Protein AF-A0A4W3IF65-F1 (afdb_monomer_lite)

Foldseek 3Di:
DDDPDDFAQPQVVLVCCLPPVCDVVNPHDPPDQAEEEAEDADAHGPHPDDNLCSCPDPSVVRYAYAAEYEDCCCVDPRSVVSSCSRHDPPCVQRYYYVVDPVRVVSVVVVVVVVQDDDDPPPHWAAQPQQPWQLEWDADPQQKIWTWRQPGGQRLTWIWIARPVVRDTDTQGPPDDDPQSHNQRWRLYWDWFQALVGIWIKTWRQPRNQQTKMFIAGPDDDSDTPDMGTGDDGNQSWRNEWDFFPFQPPPGTQWIKIWRLQDADPGRQTKIWIWGQDNVRDTDTPGIDGDDPVFRNQSKQLEKEFAQQQVPPNTIKMKIWRQCPPNFLTKIFIAHGDPVRDSHDTLDIGGNCNQDPPWGRWQNYKYHDDDPPPPPGIWIWIDTVQKIWIWTADDDPDDDDSHDRTDTDDIDGNPPPPPD

InterPro domains:
  IPR000413 Integrin alpha chain [PR01185] (182-194)
  IPR000413 Integrin alpha chain [PR01185] (199-210)
  IPR000413 Integrin alpha chain [PR01185] (230-250)
  IPR000413 Integrin alpha chain [PR01185] (298-322)
  IPR000413 Integrin alpha chain [PR01185] (361-382)
  IPR002035 von Willebrand factor, type A [PF00092] (3-108)
  IPR002035 von Willebrand factor, type A [PS50234] (1-111)
  IPR013517 FG-GAP repeat [PF01839] (237-274)
  IPR013517 FG-GAP repeat [PF01839] (299-334)
  IPR013519 Integrin alpha beta-propellor [PS51470] (118-170)
  IPR013519 Integrin alpha beta-propellor [PS51470] (171-221)
  IPR013519 Integrin alpha beta-propellor [PS51470] (223-283)
  IPR013519 Integrin alpha beta-propellor [PS51470] (285-343)
  IPR013519 Integrin alpha beta-propellor [SM00191] (181-229)
  IPR013519 Integrin alpha beta-propellor [SM00191] (233-289)
  IPR013519 Integrin alpha beta-propellor [SM00191] (295-350)
  IPR013519 Integrin alpha beta-propellor [SM00191] (357-408)
  IPR028994 Integrin alpha, N-terminal [G3DSA:2.130.10.130] (100-393)
  IPR028994 Integrin alpha, N-terminal [SSF69318] (115-391)
  IPR036465 von Willebrand factor A-like domain superfamily [G3DSA:3.40.50.410] (1-71)

Structure (mmCIF, N/CA/C/O backbone):
data_AF-A0A4W3IF65-F1
#
_entry.id   AF-A0A4W3IF65-F1
#
loop_
_atom_site.group_PDB
_atom_site.id
_atom_site.type_symbol
_atom_site.label_atom_id
_atom_site.label_alt_id
_atom_site.label_comp_id
_atom_site.label_asym_id
_atom_site.label_entity_id
_atom_site.label_seq_id
_atom_site.pdbx_PDB_ins_code
_atom_site.Cartn_x
_atom_site.Cartn_y
_atom_site.Cartn_z
_atom_site.occupancy
_atom_site.B_iso_or_equiv
_at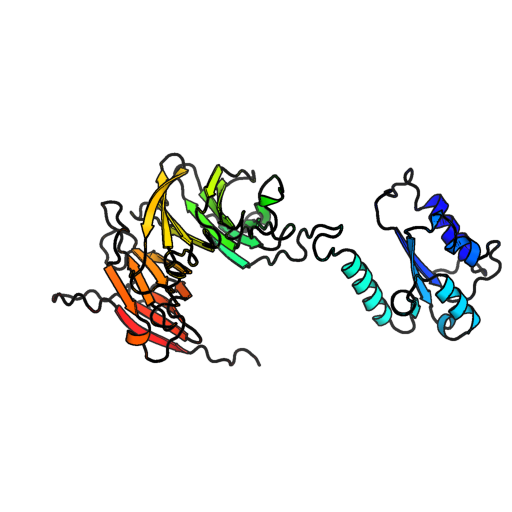om_site.auth_seq_id
_atom_site.auth_comp_id
_atom_site.auth_asym_id
_atom_site.auth_atom_id
_atom_site.pdbx_PDB_model_num
ATOM 1 N N . MET A 1 1 ? 10.568 -17.231 -48.976 1.00 47.25 1 MET A N 1
ATOM 2 C CA . MET A 1 1 ? 11.877 -16.688 -49.405 1.00 47.25 1 MET A CA 1
ATOM 3 C C . MET A 1 1 ? 12.014 -16.864 -50.911 1.00 47.25 1 MET A C 1
ATOM 5 O O . MET A 1 1 ? 11.572 -17.884 -51.419 1.00 47.25 1 MET A O 1
ATOM 9 N N . ARG A 1 2 ? 12.550 -15.876 -51.638 1.00 42.25 2 ARG A N 1
ATOM 10 C CA . ARG A 1 2 ? 12.830 -16.001 -53.079 1.00 42.25 2 ARG A CA 1
ATOM 11 C C . ARG A 1 2 ? 14.274 -16.475 -53.234 1.00 42.25 2 ARG A C 1
ATOM 13 O O . ARG A 1 2 ? 15.173 -15.773 -52.789 1.00 42.25 2 ARG A O 1
ATOM 20 N N . GLN A 1 3 ? 14.491 -17.641 -53.837 1.00 52.47 3 GLN A N 1
ATOM 21 C CA . GLN A 1 3 ? 15.835 -18.156 -54.099 1.00 52.47 3 GLN A CA 1
ATOM 22 C C . GLN A 1 3 ? 16.546 -17.229 -55.097 1.00 52.47 3 GLN A C 1
ATOM 24 O O . GLN A 1 3 ? 16.073 -17.024 -56.215 1.00 52.47 3 GLN A O 1
ATOM 29 N N . LEU A 1 4 ? 17.651 -16.615 -54.667 1.00 67.62 4 LEU A N 1
ATOM 30 C CA . LEU A 1 4 ? 18.400 -15.631 -55.460 1.00 67.62 4 LEU A CA 1
ATOM 31 C C . LEU A 1 4 ? 19.442 -16.281 -56.396 1.00 67.62 4 LEU A C 1
ATOM 33 O O . LEU A 1 4 ? 20.029 -15.587 -57.222 1.00 67.62 4 LEU A O 1
ATOM 37 N N . GLY A 1 5 ? 19.659 -17.601 -56.305 1.00 68.50 5 GLY A N 1
ATOM 38 C CA . GLY A 1 5 ? 20.565 -18.364 -57.172 1.00 68.50 5 GLY A CA 1
ATOM 39 C C . GLY A 1 5 ? 20.673 -19.851 -56.794 1.00 68.50 5 GLY A C 1
ATOM 40 O O . GLY A 1 5 ? 20.040 -20.300 -55.846 1.00 68.50 5 GLY A O 1
ATOM 41 N N . ASN A 1 6 ? 21.510 -20.609 -57.515 1.00 74.19 6 ASN A N 1
ATOM 42 C CA . ASN A 1 6 ? 21.686 -22.066 -57.339 1.00 74.19 6 ASN A CA 1
ATOM 43 C C . ASN A 1 6 ? 22.870 -22.437 -56.415 1.00 74.19 6 ASN A C 1
ATOM 45 O O . ASN A 1 6 ? 23.533 -23.451 -56.635 1.00 74.19 6 ASN A O 1
ATOM 49 N N . VAL A 1 7 ? 23.220 -21.581 -55.452 1.00 83.62 7 VAL A N 1
ATOM 50 C CA . VAL A 1 7 ? 24.359 -21.786 -54.538 1.00 83.62 7 VAL A CA 1
ATOM 51 C C . VAL A 1 7 ? 23.977 -21.423 -53.109 1.00 83.62 7 VAL A C 1
ATOM 53 O O . VAL A 1 7 ? 23.155 -20.530 -52.907 1.00 83.62 7 VAL A O 1
ATOM 56 N N . THR A 1 8 ? 24.634 -22.059 -52.140 1.00 85.38 8 THR A N 1
ATOM 57 C CA . THR A 1 8 ? 24.385 -21.870 -50.706 1.00 85.38 8 THR A CA 1
ATOM 58 C C . THR A 1 8 ? 25.703 -21.485 -50.042 1.00 85.38 8 THR A C 1
ATOM 60 O O . THR A 1 8 ? 26.523 -22.341 -49.720 1.00 85.38 8 THR A O 1
ATOM 63 N N . LYS A 1 9 ? 25.950 -20.177 -49.910 1.00 91.50 9 LYS A N 1
ATOM 64 C CA . LYS A 1 9 ? 27.215 -19.629 -49.395 1.00 91.50 9 LYS A CA 1
ATOM 65 C C . LYS A 1 9 ? 27.093 -19.181 -47.935 1.00 91.50 9 LYS A C 1
ATOM 67 O O . LYS A 1 9 ? 27.179 -17.988 -47.635 1.00 91.50 9 LYS A O 1
ATOM 72 N N . THR A 1 10 ? 26.808 -20.129 -47.046 1.00 91.56 10 THR A N 1
ATOM 73 C CA . THR A 1 10 ? 26.513 -19.862 -45.631 1.00 91.56 10 THR A CA 1
ATOM 74 C C . THR A 1 10 ? 27.718 -19.326 -44.857 1.00 91.56 10 THR A C 1
ATOM 76 O O . THR A 1 10 ? 27.564 -18.364 -44.107 1.00 91.56 10 THR A O 1
ATOM 79 N N . ALA A 1 11 ? 28.921 -19.871 -45.063 1.00 93.50 11 ALA A N 1
ATOM 80 C CA . ALA A 1 11 ? 30.133 -19.408 -44.385 1.00 93.50 11 ALA A CA 1
ATOM 81 C C . ALA A 1 11 ? 30.478 -17.969 -44.802 1.00 93.50 11 ALA A C 1
ATOM 83 O O . ALA A 1 11 ? 30.695 -17.103 -43.953 1.00 93.50 11 ALA A O 1
ATOM 84 N N . SER A 1 12 ? 30.404 -17.671 -46.103 1.00 94.06 12 SER A N 1
ATOM 85 C CA . SER A 1 12 ? 30.550 -16.303 -46.619 1.00 94.06 12 SER A CA 1
ATOM 86 C C . SER A 1 12 ? 29.490 -15.341 -46.071 1.00 94.06 12 SER A C 1
ATOM 88 O O . SER A 1 12 ? 29.800 -14.184 -45.786 1.00 94.06 12 SER A O 1
ATOM 90 N N . ALA A 1 13 ? 28.241 -15.789 -45.915 1.00 93.38 13 ALA A N 1
ATOM 91 C CA . ALA A 1 13 ? 27.166 -14.957 -45.376 1.00 93.38 13 ALA A CA 1
ATOM 92 C C . ALA A 1 13 ? 27.383 -14.619 -43.892 1.00 93.38 13 ALA A C 1
ATOM 94 O O . ALA A 1 13 ? 27.224 -13.464 -43.493 1.00 93.38 13 ALA A O 1
ATOM 95 N N . ILE A 1 14 ? 27.804 -15.599 -43.089 1.00 94.94 14 ILE A N 1
ATOM 96 C CA . ILE A 1 14 ? 28.142 -15.392 -41.677 1.00 94.94 14 ILE A CA 1
ATOM 97 C C . ILE A 1 14 ? 29.338 -14.439 -41.555 1.00 94.94 14 ILE A C 1
ATOM 99 O O . ILE A 1 14 ? 29.277 -13.471 -40.797 1.00 94.94 14 ILE A O 1
ATOM 103 N N . GLN A 1 15 ? 30.389 -14.641 -42.354 1.00 95.06 15 GLN A N 1
ATOM 104 C CA . GLN A 1 15 ? 31.544 -13.743 -42.382 1.00 95.06 15 GLN A CA 1
ATOM 105 C C . GLN A 1 15 ? 31.137 -12.307 -42.755 1.00 95.06 15 GLN A C 1
ATOM 107 O O . GLN A 1 15 ? 31.578 -11.343 -42.129 1.00 95.06 15 GLN A O 1
ATOM 112 N N . HIS A 1 16 ? 30.226 -12.146 -43.720 1.00 93.75 16 HIS A N 1
ATOM 113 C CA . HIS A 1 16 ? 29.690 -10.834 -44.073 1.00 93.75 16 HIS A CA 1
ATOM 114 C C . HIS A 1 16 ? 28.973 -10.162 -42.893 1.00 93.75 16 HIS A C 1
ATOM 116 O O . HIS A 1 16 ? 29.176 -8.966 -42.673 1.00 93.75 16 HIS A O 1
ATOM 122 N N . ALA A 1 17 ? 28.181 -10.910 -42.116 1.00 92.94 17 ALA A N 1
ATOM 123 C CA . ALA A 1 17 ? 27.525 -10.389 -40.919 1.00 92.94 17 ALA A CA 1
ATOM 124 C C . ALA A 1 17 ? 28.543 -9.890 -39.879 1.00 92.94 17 ALA A C 1
ATOM 126 O O . ALA A 1 17 ? 28.406 -8.773 -39.373 1.00 92.94 17 ALA A O 1
ATOM 127 N N . LEU A 1 18 ? 29.603 -10.663 -39.629 1.00 92.19 18 LEU A N 1
ATOM 128 C CA . LEU A 1 18 ? 30.682 -10.277 -38.715 1.00 92.19 18 LEU A CA 1
ATOM 129 C C . LEU A 1 18 ? 31.413 -9.003 -39.160 1.00 92.19 18 LEU A C 1
ATOM 131 O O . LEU A 1 18 ? 31.745 -8.158 -38.332 1.00 92.19 18 LEU A O 1
ATOM 135 N N . ASP A 1 19 ? 31.664 -8.855 -40.460 1.00 91.62 19 ASP A N 1
ATOM 136 C CA . ASP A 1 19 ? 32.467 -7.748 -40.987 1.00 91.62 19 ASP A CA 1
ATOM 137 C C . ASP A 1 19 ? 31.659 -6.463 -41.220 1.00 91.62 19 ASP A C 1
ATOM 139 O O . ASP A 1 19 ? 32.186 -5.356 -41.081 1.00 91.62 19 ASP A O 1
ATOM 143 N N . HIS A 1 20 ? 30.383 -6.594 -41.592 1.00 89.81 20 HIS A N 1
ATOM 144 C CA . HIS A 1 20 ? 29.595 -5.478 -42.119 1.00 89.81 20 HIS A CA 1
ATOM 145 C C . HIS A 1 20 ? 28.321 -5.172 -41.339 1.00 89.81 20 HIS A C 1
ATOM 147 O O . HIS A 1 20 ? 27.819 -4.060 -41.497 1.00 89.81 20 HIS A O 1
ATOM 153 N N . ILE A 1 21 ? 27.797 -6.105 -40.539 1.00 90.38 21 ILE A N 1
ATOM 154 C CA . ILE A 1 21 ? 26.572 -5.900 -39.751 1.00 90.38 21 ILE A CA 1
ATOM 155 C C . ILE A 1 21 ? 26.922 -5.628 -38.290 1.00 90.38 21 ILE A C 1
ATOM 157 O O . ILE A 1 21 ? 26.489 -4.619 -37.740 1.00 90.38 21 ILE A O 1
ATOM 161 N N . PHE A 1 22 ? 27.784 -6.443 -37.678 1.00 89.31 22 PHE A N 1
ATOM 162 C CA . PHE A 1 22 ? 28.300 -6.205 -36.323 1.00 89.31 22 PHE A CA 1
ATOM 163 C C . PHE A 1 22 ? 29.425 -5.164 -36.286 1.00 89.31 22 PHE A C 1
ATOM 165 O O . PHE A 1 22 ? 30.453 -5.352 -35.635 1.00 89.31 22 PHE A O 1
ATOM 172 N N . ASN A 1 23 ? 29.207 -4.054 -36.987 1.00 85.31 23 ASN A N 1
ATOM 173 C CA . ASN A 1 23 ? 30.120 -2.932 -37.105 1.00 85.31 23 ASN A CA 1
ATOM 174 C C . ASN A 1 23 ? 29.539 -1.710 -36.370 1.00 85.31 23 ASN A C 1
ATOM 176 O O . ASN A 1 23 ? 28.393 -1.320 -36.608 1.00 85.31 23 ASN A O 1
ATOM 180 N N . GLU A 1 24 ? 30.319 -1.116 -35.467 1.00 85.56 24 GLU A N 1
ATOM 181 C CA . GLU A 1 24 ? 29.876 0.003 -34.625 1.00 85.56 24 GLU A CA 1
ATOM 182 C C . GLU A 1 24 ? 29.596 1.283 -35.416 1.00 85.56 24 GLU A C 1
ATOM 184 O O . GLU A 1 24 ? 28.628 1.986 -35.128 1.00 85.56 24 GLU A O 1
ATOM 189 N N . GLU A 1 25 ? 30.340 1.527 -36.496 1.00 88.06 25 GLU A N 1
ATOM 190 C CA . GLU A 1 25 ? 30.097 2.655 -37.407 1.00 88.06 25 GLU A CA 1
ATOM 191 C C . GLU A 1 25 ? 28.759 2.526 -38.149 1.00 88.06 25 GLU A C 1
ATOM 193 O O . GLU A 1 25 ? 28.234 3.502 -38.683 1.00 88.06 25 GLU A O 1
ATOM 198 N N . LYS A 1 26 ? 28.187 1.317 -38.174 1.00 83.75 26 LYS A N 1
ATOM 199 C CA . LYS A 1 26 ? 26.892 1.003 -38.787 1.00 83.75 26 LYS A CA 1
ATOM 200 C C . LYS A 1 26 ? 25.784 0.770 -37.757 1.00 83.75 26 LYS A C 1
ATOM 202 O O . LYS A 1 26 ? 24.713 0.286 -38.116 1.00 83.75 26 LYS A O 1
ATOM 207 N N . GLY A 1 27 ? 26.020 1.134 -36.495 1.00 80.75 27 GLY A N 1
ATOM 208 C CA . GLY A 1 27 ? 25.011 1.120 -35.434 1.00 80.75 27 GLY A CA 1
ATOM 209 C C . GLY A 1 27 ? 25.001 -0.127 -34.545 1.00 80.75 27 GLY A C 1
ATOM 210 O O . GLY A 1 27 ? 24.175 -0.203 -33.635 1.00 80.75 27 GLY A O 1
ATOM 211 N N . SER A 1 28 ? 25.913 -1.086 -34.748 1.00 84.94 28 SER A N 1
ATOM 212 C CA . SER A 1 28 ? 26.122 -2.165 -33.772 1.00 84.94 28 SER A CA 1
ATOM 213 C C . SER A 1 28 ? 26.674 -1.587 -32.464 1.00 84.94 28 SER A C 1
ATOM 215 O O . SER A 1 28 ? 27.499 -0.684 -32.480 1.00 84.94 28 SER A O 1
ATOM 217 N N . LYS A 1 29 ? 26.271 -2.115 -31.307 1.00 83.25 29 LYS A N 1
ATOM 218 C CA . LYS A 1 29 ? 26.822 -1.689 -30.007 1.00 83.25 29 LYS A CA 1
ATOM 219 C C . LYS A 1 29 ? 27.899 -2.668 -29.544 1.00 83.25 29 LYS A C 1
ATOM 221 O O . LYS A 1 29 ? 27.669 -3.874 -29.592 1.00 83.25 29 LYS A O 1
ATOM 226 N N . ALA A 1 30 ? 29.031 -2.157 -29.053 1.00 78.81 30 ALA A N 1
ATOM 227 C CA . ALA A 1 30 ? 30.142 -2.968 -28.539 1.00 78.81 30 ALA A CA 1
ATOM 228 C C . ALA A 1 30 ? 29.704 -3.945 -27.431 1.00 78.81 30 ALA A C 1
ATOM 230 O O . ALA A 1 30 ? 30.060 -5.119 -27.450 1.00 78.81 30 ALA A O 1
ATOM 231 N N . ASN A 1 31 ? 28.873 -3.453 -26.505 1.00 76.69 31 ASN A N 1
ATOM 232 C CA . ASN A 1 31 ? 28.445 -4.171 -25.298 1.00 76.69 31 ASN A CA 1
ATOM 233 C C . ASN A 1 31 ? 27.089 -4.881 -25.450 1.00 76.69 31 ASN A C 1
ATOM 235 O O . ASN A 1 31 ? 26.523 -5.336 -24.459 1.00 76.69 31 ASN A O 1
ATOM 239 N N . ALA A 1 32 ? 26.523 -4.936 -26.658 1.00 78.12 32 ALA A N 1
ATOM 240 C CA . ALA A 1 32 ? 25.305 -5.705 -26.886 1.00 78.12 32 ALA A CA 1
ATOM 241 C C . ALA A 1 32 ? 25.647 -7.185 -27.091 1.00 78.12 32 ALA A C 1
ATOM 243 O O . ALA A 1 32 ? 26.610 -7.507 -27.790 1.00 78.12 32 ALA A O 1
ATOM 244 N N . LYS A 1 33 ? 24.820 -8.082 -26.539 1.00 79.69 33 LYS A N 1
ATOM 245 C CA . LYS A 1 33 ? 24.831 -9.493 -26.946 1.00 79.69 33 LYS A CA 1
ATOM 246 C C . LYS A 1 33 ? 24.521 -9.575 -28.442 1.00 79.69 33 LYS A C 1
ATOM 248 O O . LYS A 1 33 ? 23.608 -8.904 -28.927 1.00 79.69 33 LYS A O 1
ATOM 253 N N . LYS A 1 34 ? 25.298 -10.372 -29.172 1.00 86.81 34 LYS A N 1
ATOM 254 C CA . LYS A 1 34 ? 25.181 -10.528 -30.625 1.00 86.81 34 LYS A CA 1
ATOM 255 C C . LYS A 1 34 ? 24.626 -11.908 -30.933 1.00 86.81 34 LYS A C 1
ATOM 257 O O . LYS A 1 34 ? 25.147 -12.900 -30.434 1.00 86.81 34 LYS A O 1
ATOM 262 N N . PHE A 1 35 ? 23.607 -11.954 -31.782 1.00 87.69 35 PHE A N 1
ATOM 263 C CA . PHE A 1 35 ? 22.950 -13.193 -32.182 1.00 87.69 35 PHE A CA 1
ATOM 264 C C . PHE A 1 35 ? 22.956 -13.333 -33.702 1.00 87.69 35 PHE A C 1
ATOM 266 O O . PHE A 1 35 ? 22.663 -12.368 -34.410 1.00 87.69 35 PHE A O 1
ATOM 273 N N . ILE A 1 36 ? 23.254 -14.529 -34.205 1.00 91.19 36 ILE A N 1
ATOM 274 C CA . ILE A 1 36 ? 23.069 -14.885 -35.616 1.00 91.19 36 ILE A CA 1
ATOM 275 C C . ILE A 1 36 ? 22.056 -16.022 -35.687 1.00 91.19 36 ILE A C 1
ATOM 277 O O . ILE A 1 36 ? 22.271 -17.080 -35.105 1.00 91.19 36 ILE A O 1
ATOM 281 N N . VAL A 1 37 ? 20.976 -15.820 -36.440 1.00 89.38 37 VAL A N 1
ATOM 282 C CA . VAL A 1 37 ? 20.005 -16.874 -36.750 1.00 89.38 37 VAL A CA 1
ATOM 283 C C . VAL A 1 37 ? 20.176 -17.264 -38.212 1.00 89.38 37 VAL A C 1
ATOM 285 O O . VAL A 1 37 ? 19.895 -16.473 -39.114 1.00 89.38 37 VAL A O 1
ATOM 288 N N . VAL A 1 38 ? 20.666 -18.477 -38.450 1.00 90.31 38 VAL A N 1
ATOM 289 C CA . VAL A 1 38 ? 20.870 -19.033 -39.788 1.00 90.31 38 VAL A CA 1
ATOM 290 C C . VAL A 1 38 ? 19.681 -19.908 -40.144 1.00 90.31 38 VAL A C 1
ATOM 292 O O . VAL A 1 38 ? 19.434 -20.914 -39.490 1.00 90.31 38 VAL A O 1
ATOM 295 N N . VAL A 1 39 ? 18.968 -19.549 -41.210 1.00 87.44 39 VAL A N 1
ATOM 296 C CA . VAL A 1 39 ? 17.873 -20.354 -41.766 1.00 87.44 39 VAL A CA 1
ATOM 297 C C . VAL A 1 39 ? 18.320 -20.898 -43.117 1.00 87.44 39 VAL A C 1
ATOM 299 O O . VAL A 1 39 ? 18.570 -20.115 -44.033 1.00 87.44 39 VAL A O 1
ATOM 302 N N . THR A 1 40 ? 18.439 -22.219 -43.245 1.00 86.00 40 THR A N 1
ATOM 303 C CA . THR A 1 40 ? 18.903 -22.869 -44.482 1.00 86.00 40 THR A CA 1
ATOM 304 C C . THR A 1 40 ? 18.125 -24.148 -44.777 1.00 86.00 40 THR A C 1
ATOM 306 O O . THR A 1 40 ? 17.747 -24.888 -43.872 1.00 86.00 40 THR A O 1
ATOM 309 N N . ASP A 1 41 ? 17.870 -24.403 -46.057 1.00 79.31 41 ASP A N 1
ATOM 310 C CA . ASP A 1 41 ? 17.154 -25.571 -46.578 1.00 79.31 41 ASP A CA 1
ATOM 311 C C . ASP A 1 41 ? 18.086 -26.626 -47.202 1.00 79.31 41 ASP A C 1
ATOM 313 O O . ASP A 1 41 ? 17.627 -27.663 -47.690 1.00 79.31 41 ASP A O 1
ATOM 317 N N . GLY A 1 42 ? 19.404 -26.403 -47.170 1.00 75.44 42 GLY A N 1
ATOM 318 C CA . GLY A 1 42 ? 20.358 -27.309 -47.798 1.00 75.44 42 GLY A CA 1
ATOM 319 C C . GLY A 1 42 ? 21.816 -27.119 -47.391 1.00 75.44 42 GLY A C 1
ATOM 320 O O . GLY A 1 42 ? 22.157 -26.276 -46.562 1.00 75.44 42 GLY A O 1
ATOM 321 N N . GLU A 1 43 ? 22.655 -27.952 -48.010 1.00 85.50 43 GLU A N 1
ATOM 322 C CA . GLU A 1 43 ? 24.110 -28.016 -47.820 1.00 85.50 43 GLU A CA 1
ATOM 323 C C . GLU A 1 43 ? 24.805 -26.730 -48.266 1.00 85.50 43 GLU A C 1
ATOM 325 O O . GLU A 1 43 ? 24.431 -26.139 -49.286 1.00 85.50 43 GLU A O 1
ATOM 330 N N . ILE A 1 44 ? 25.883 -26.367 -47.574 1.00 88.44 44 ILE A N 1
ATOM 331 C CA . ILE A 1 44 ? 26.847 -25.370 -48.029 1.00 88.44 44 ILE A CA 1
ATOM 332 C C . ILE A 1 44 ? 27.427 -25.845 -49.368 1.00 88.44 44 ILE A C 1
ATOM 334 O O . ILE A 1 44 ? 28.010 -26.924 -49.497 1.00 88.44 44 ILE A O 1
ATOM 338 N N . TYR A 1 45 ? 27.249 -25.030 -50.408 1.00 87.94 45 TYR A N 1
ATOM 339 C CA . TYR A 1 45 ? 27.594 -25.395 -51.777 1.00 87.94 45 TYR A CA 1
ATOM 340 C C . TYR A 1 45 ? 28.210 -24.224 -52.535 1.00 87.94 45 TYR A C 1
ATOM 342 O O . TYR A 1 45 ? 27.588 -23.173 -52.714 1.00 87.94 45 TYR A O 1
ATOM 350 N N . ARG A 1 46 ? 29.427 -24.452 -53.054 1.00 87.62 46 ARG A N 1
ATOM 351 C CA . ARG A 1 46 ? 30.255 -23.456 -53.763 1.00 87.62 46 ARG A CA 1
ATOM 352 C C . ARG A 1 46 ? 30.518 -22.192 -52.935 1.00 87.62 46 ARG A C 1
ATOM 354 O O . ARG A 1 46 ? 30.590 -21.090 -53.488 1.00 87.62 46 ARG A O 1
ATOM 361 N N . ASP A 1 47 ? 30.662 -22.360 -51.626 1.00 90.56 47 ASP A N 1
ATOM 362 C CA . ASP A 1 47 ? 31.169 -21.321 -50.738 1.00 90.56 47 ASP A CA 1
ATOM 363 C C . ASP A 1 47 ? 32.704 -21.276 -50.829 1.00 90.56 47 ASP A C 1
ATOM 365 O O . ASP A 1 47 ? 33.336 -22.329 -50.753 1.00 90.56 47 ASP A O 1
ATOM 369 N N . PRO A 1 48 ? 33.319 -20.105 -51.074 1.00 91.88 48 PRO A N 1
ATOM 370 C CA . PRO A 1 48 ? 34.773 -19.971 -51.042 1.00 91.88 48 PRO A CA 1
ATOM 371 C C . PRO A 1 48 ? 35.376 -20.058 -49.631 1.00 91.88 48 PRO A C 1
ATOM 373 O O . PRO A 1 48 ? 36.593 -20.198 -49.535 1.00 91.88 48 PRO A O 1
ATOM 376 N N . LEU A 1 49 ? 34.573 -19.932 -48.568 1.00 92.94 49 LEU A N 1
ATOM 377 C CA . LEU A 1 49 ? 35.029 -20.019 -47.179 1.00 92.94 49 LEU A CA 1
ATOM 378 C C . LEU A 1 49 ? 34.647 -21.359 -46.545 1.00 92.94 49 LEU A C 1
ATOM 380 O O . LEU A 1 49 ? 33.588 -21.915 -46.843 1.00 92.94 49 LEU A O 1
ATOM 384 N N . ASP A 1 50 ? 35.489 -21.832 -45.627 1.00 93.31 50 ASP A N 1
ATOM 385 C CA . ASP A 1 50 ? 35.180 -22.970 -44.763 1.00 93.31 50 ASP A CA 1
ATOM 386 C C . ASP A 1 50 ? 34.391 -22.500 -43.535 1.00 93.31 50 ASP A C 1
ATOM 388 O O . ASP A 1 50 ? 34.739 -21.502 -42.897 1.00 93.31 50 ASP A O 1
ATOM 392 N N . ILE A 1 51 ? 33.311 -23.206 -43.196 1.00 93.00 51 ILE A N 1
ATOM 393 C CA . ILE A 1 51 ? 32.467 -22.827 -42.058 1.00 93.00 51 ILE A CA 1
ATOM 394 C C . ILE A 1 51 ? 33.221 -22.927 -40.729 1.00 93.00 51 ILE A C 1
ATOM 396 O O . ILE A 1 51 ? 33.027 -22.075 -39.863 1.00 93.00 51 ILE A O 1
ATOM 400 N N . SER A 1 52 ? 34.121 -23.903 -40.592 1.00 92.69 52 SER A N 1
ATOM 401 C CA . SER A 1 52 ? 34.908 -24.145 -39.380 1.00 92.69 52 SER A CA 1
ATOM 402 C C . SER A 1 52 ? 35.845 -22.975 -39.095 1.00 92.69 52 SER A C 1
ATOM 404 O O . SER A 1 52 ? 35.987 -22.563 -37.945 1.00 92.69 52 SER A O 1
ATOM 406 N N . ASP A 1 53 ? 36.446 -22.396 -40.134 1.00 93.88 53 ASP A N 1
ATOM 407 C CA . ASP A 1 53 ? 37.325 -21.232 -39.998 1.00 93.88 53 ASP A CA 1
ATOM 408 C C . ASP A 1 53 ? 36.546 -19.993 -39.537 1.00 93.88 53 ASP A C 1
ATOM 410 O O . ASP A 1 53 ? 37.012 -19.228 -38.689 1.00 93.88 53 ASP A O 1
ATOM 414 N N . VAL A 1 54 ? 35.330 -19.805 -40.060 1.00 93.88 54 VAL A N 1
ATOM 415 C CA . VAL A 1 54 ? 34.480 -18.656 -39.722 1.00 93.88 54 VAL A CA 1
ATOM 416 C C . VAL A 1 54 ? 33.980 -18.747 -38.278 1.00 93.88 54 VAL A C 1
ATOM 418 O O . VAL A 1 54 ? 34.080 -17.761 -37.539 1.00 93.88 54 VAL A O 1
ATOM 421 N N . VAL A 1 55 ? 33.478 -19.910 -37.845 1.00 92.44 55 VAL A N 1
ATOM 422 C CA . VAL A 1 55 ? 32.932 -20.083 -36.482 1.00 92.44 55 VAL A CA 1
ATOM 423 C C . VAL A 1 55 ? 34.009 -20.050 -35.397 1.00 92.44 55 VAL A C 1
ATOM 425 O O . VAL A 1 55 ? 33.726 -19.610 -34.288 1.00 92.44 55 VAL A O 1
ATOM 428 N N . ASN A 1 56 ? 35.251 -20.423 -35.726 1.00 91.94 56 ASN A N 1
ATOM 429 C CA . ASN A 1 56 ? 36.398 -20.344 -34.814 1.00 91.94 56 ASN A CA 1
ATOM 430 C C . ASN A 1 56 ? 37.152 -19.001 -34.882 1.00 91.94 56 ASN A C 1
ATOM 432 O O . ASN A 1 56 ? 38.184 -18.826 -34.228 1.00 91.94 56 ASN A O 1
ATOM 436 N N . SER A 1 57 ? 36.675 -18.038 -35.675 1.00 93.38 57 SER A N 1
ATOM 437 C CA . SER A 1 57 ? 37.321 -16.730 -35.797 1.00 93.38 57 SER A CA 1
ATOM 438 C C . SER A 1 57 ? 37.155 -15.879 -34.531 1.00 93.38 57 SER A C 1
ATOM 440 O O . SER A 1 57 ? 36.126 -15.912 -33.860 1.00 93.38 57 SER A O 1
ATOM 442 N N . LEU A 1 58 ? 38.131 -15.009 -34.241 1.00 88.00 58 LEU A N 1
ATOM 443 C CA . LEU A 1 58 ? 38.065 -14.094 -33.086 1.00 88.00 58 LEU A CA 1
ATOM 444 C C . LEU A 1 58 ? 36.844 -13.164 -33.114 1.00 88.00 58 LEU A C 1
ATOM 446 O O . LEU A 1 58 ? 36.364 -12.747 -32.064 1.00 88.00 58 LEU A O 1
ATOM 450 N N . LYS A 1 59 ? 36.340 -12.826 -34.307 1.00 86.44 59 LYS A N 1
ATOM 451 C CA . LYS A 1 59 ? 35.143 -11.988 -34.463 1.00 86.44 59 LYS A CA 1
ATOM 452 C C . LYS A 1 59 ? 33.857 -12.718 -34.069 1.00 86.44 59 LYS A C 1
ATOM 454 O O . LYS A 1 59 ? 32.861 -12.054 -33.800 1.00 86.44 59 LYS A O 1
ATOM 459 N N . MET A 1 60 ? 33.891 -14.050 -34.021 1.00 89.88 60 MET A N 1
ATOM 460 C CA . MET A 1 60 ? 32.790 -14.885 -33.548 1.00 89.88 60 MET A CA 1
ATOM 461 C C . MET A 1 60 ? 32.727 -14.967 -32.013 1.00 89.88 60 MET A C 1
ATOM 463 O O . MET A 1 60 ? 31.738 -15.450 -31.462 1.00 89.88 60 MET A O 1
ATOM 467 N N . ASN A 1 61 ? 33.743 -14.464 -31.299 1.00 82.88 61 ASN A N 1
ATOM 468 C CA . ASN A 1 61 ? 33.711 -14.400 -29.839 1.00 82.88 61 ASN A CA 1
ATOM 469 C C . ASN A 1 61 ? 32.514 -13.556 -29.371 1.00 82.88 61 ASN A C 1
ATOM 471 O O . ASN A 1 61 ? 32.301 -12.441 -29.848 1.00 82.88 61 ASN A O 1
ATOM 475 N N . ASN A 1 62 ? 31.752 -14.083 -28.409 1.00 80.50 62 ASN A N 1
ATOM 476 C CA . ASN A 1 62 ? 30.517 -13.487 -27.876 1.00 80.50 62 ASN A CA 1
ATOM 477 C C . ASN A 1 62 ? 29.379 -13.311 -28.905 1.00 80.50 62 ASN A C 1
ATOM 479 O O . ASN A 1 62 ? 28.500 -12.468 -28.710 1.00 80.50 62 ASN A O 1
ATOM 483 N N . VAL A 1 63 ? 29.380 -14.102 -29.984 1.00 89.06 63 VAL A N 1
ATOM 484 C CA . VAL A 1 63 ? 28.246 -14.224 -30.908 1.00 89.06 63 VAL A CA 1
ATOM 485 C C . VAL A 1 63 ? 27.568 -15.575 -30.695 1.00 89.06 63 VAL A C 1
ATOM 487 O O . VAL A 1 63 ? 28.145 -16.625 -30.982 1.00 89.06 63 VAL A O 1
ATOM 490 N N . GLU A 1 64 ? 26.333 -15.546 -30.207 1.00 89.31 64 GLU A N 1
ATOM 491 C CA . GLU A 1 64 ? 25.502 -16.736 -30.017 1.00 89.31 64 GLU A CA 1
ATOM 492 C C . GLU A 1 64 ? 24.770 -17.070 -31.325 1.00 89.31 64 GLU A C 1
ATOM 494 O O . GLU A 1 64 ? 24.240 -16.184 -32.004 1.00 89.31 64 GLU A O 1
ATOM 499 N N . ARG A 1 65 ? 24.808 -18.339 -31.741 1.00 90.56 65 ARG A N 1
ATOM 500 C CA . ARG A 1 65 ? 24.364 -18.760 -33.075 1.00 90.56 65 ARG A CA 1
ATOM 501 C C . ARG A 1 65 ? 23.257 -19.793 -32.975 1.00 90.56 65 ARG A C 1
ATOM 503 O O . ARG A 1 65 ? 23.393 -20.790 -32.273 1.00 90.56 65 ARG A O 1
ATOM 510 N N . PHE A 1 66 ? 22.206 -19.576 -33.751 1.00 87.62 66 PHE A N 1
ATOM 511 C CA . PHE A 1 66 ? 21.078 -20.482 -33.897 1.00 87.62 66 PHE A CA 1
ATOM 512 C C . PHE A 1 66 ? 21.013 -20.984 -35.336 1.00 87.62 66 PHE A C 1
ATOM 514 O O . PHE A 1 66 ? 21.107 -20.190 -36.274 1.00 87.62 66 PHE A O 1
ATOM 521 N N . ALA A 1 67 ? 20.836 -22.288 -35.515 1.00 89.62 67 ALA A N 1
ATOM 522 C CA . ALA A 1 67 ? 20.731 -22.927 -36.818 1.00 89.62 67 ALA A CA 1
ATOM 523 C C . ALA A 1 67 ? 19.330 -23.522 -36.996 1.00 89.62 67 ALA A C 1
ATOM 525 O O . ALA A 1 67 ? 18.839 -24.269 -36.155 1.00 89.62 67 ALA A O 1
ATOM 526 N N . ILE A 1 68 ? 18.676 -23.178 -38.100 1.00 86.50 68 ILE A N 1
ATOM 527 C CA . ILE A 1 68 ? 17.306 -23.572 -38.413 1.00 86.50 68 ILE A CA 1
ATOM 528 C C . ILE A 1 68 ? 17.310 -24.279 -39.771 1.00 86.50 68 ILE A C 1
ATOM 530 O O . ILE A 1 68 ? 17.421 -23.643 -40.823 1.00 86.50 68 ILE A O 1
ATOM 534 N N . GLY A 1 69 ? 17.195 -25.606 -39.737 1.00 86.62 69 GLY A N 1
ATOM 535 C CA . GLY A 1 69 ? 17.121 -26.457 -40.922 1.00 86.62 69 GLY A CA 1
ATOM 536 C C . GLY A 1 69 ? 15.694 -26.562 -41.459 1.00 86.62 69 GLY A C 1
ATOM 537 O O . GLY A 1 69 ? 14.783 -26.981 -40.743 1.00 86.62 69 GLY A O 1
ATOM 538 N N . VAL A 1 70 ? 15.484 -26.210 -42.726 1.00 81.50 70 VAL A N 1
ATOM 539 C CA . VAL A 1 70 ? 14.173 -26.261 -43.393 1.00 81.50 70 VAL A CA 1
ATOM 540 C C . VAL A 1 70 ? 14.098 -27.475 -44.325 1.00 81.50 70 VAL A C 1
ATOM 542 O O . VAL A 1 70 ? 14.997 -27.699 -45.134 1.00 81.50 70 VAL A O 1
ATOM 545 N N . GLY A 1 71 ? 13.016 -28.253 -44.249 1.00 76.50 71 GLY A N 1
ATOM 546 C CA . GLY A 1 71 ? 12.797 -29.399 -45.133 1.00 76.50 71 GLY A CA 1
ATOM 547 C C . GLY A 1 71 ? 13.824 -30.518 -44.928 1.00 76.50 71 GLY A C 1
ATOM 548 O O . GLY A 1 71 ? 14.098 -30.938 -43.809 1.00 76.50 71 GLY A O 1
ATOM 549 N N . ASP A 1 72 ? 14.419 -31.030 -46.009 1.00 74.75 72 ASP A N 1
ATOM 550 C CA . ASP A 1 72 ? 15.305 -32.205 -45.939 1.00 74.75 72 ASP A CA 1
ATOM 551 C C . ASP A 1 72 ? 16.707 -31.917 -45.366 1.00 74.75 72 ASP A C 1
ATOM 553 O O . ASP A 1 72 ? 17.505 -32.848 -45.201 1.00 74.75 72 ASP A O 1
ATOM 557 N N . ALA A 1 73 ? 17.016 -30.659 -45.030 1.00 74.56 73 ALA A N 1
ATOM 558 C CA . ALA A 1 73 ? 18.272 -30.260 -44.388 1.00 74.56 73 ALA A CA 1
ATOM 559 C C . ALA A 1 73 ? 18.501 -30.935 -43.026 1.00 74.56 73 ALA A C 1
ATOM 561 O O . ALA A 1 73 ? 19.626 -31.006 -42.554 1.00 74.56 73 ALA A O 1
ATOM 562 N N . THR A 1 74 ? 17.459 -31.464 -42.391 1.00 73.00 74 THR A N 1
ATOM 563 C CA . THR A 1 74 ? 17.576 -32.160 -41.101 1.00 73.00 74 THR A CA 1
ATOM 564 C C . THR A 1 74 ? 17.535 -33.682 -41.228 1.00 73.00 74 THR A C 1
ATOM 566 O O . THR A 1 74 ? 17.701 -34.394 -40.242 1.00 73.00 74 THR A O 1
ATOM 569 N N . LYS A 1 75 ? 17.357 -34.199 -42.451 1.00 78.94 75 LYS A N 1
ATOM 570 C CA . LYS A 1 75 ? 17.231 -35.640 -42.742 1.00 78.94 75 LYS A CA 1
ATOM 571 C C . LYS A 1 75 ? 18.479 -36.229 -43.394 1.00 78.94 75 LYS A C 1
ATOM 573 O O . LYS A 1 75 ? 18.655 -37.445 -43.403 1.00 78.94 75 LYS A O 1
ATOM 578 N N . LYS A 1 76 ? 19.340 -35.383 -43.962 1.00 82.31 76 LYS A N 1
ATOM 579 C CA . LYS A 1 76 ? 20.579 -35.791 -44.635 1.00 82.31 76 LYS A CA 1
ATOM 580 C C . LYS A 1 76 ? 21.780 -35.620 -43.691 1.00 82.31 76 LYS A C 1
ATOM 582 O O . LYS A 1 76 ? 21.882 -34.565 -43.071 1.00 82.31 76 LYS A O 1
ATOM 587 N N . PRO A 1 77 ? 22.720 -36.585 -43.623 1.00 85.06 77 PRO A N 1
ATOM 588 C CA . PRO A 1 77 ? 23.842 -36.531 -42.680 1.00 85.06 77 PRO A CA 1
ATOM 589 C C . PRO A 1 77 ? 24.697 -35.264 -42.796 1.00 85.06 77 PRO A C 1
ATOM 591 O O . PRO A 1 77 ? 24.968 -34.607 -41.799 1.00 85.06 77 PRO A O 1
ATOM 594 N N . LYS A 1 78 ? 25.061 -34.883 -44.024 1.00 85.56 78 LYS A N 1
ATOM 595 C CA . LYS A 1 78 ? 25.976 -33.766 -44.277 1.00 85.56 78 LYS A CA 1
ATOM 596 C C . LYS A 1 78 ? 25.391 -32.387 -43.903 1.00 85.56 78 LYS A C 1
ATOM 598 O O . LYS A 1 78 ? 26.040 -31.679 -43.142 1.00 85.56 78 LYS A O 1
ATOM 603 N N . PRO A 1 79 ? 24.164 -32.012 -44.321 1.00 85.38 79 PRO A N 1
ATOM 604 C CA . PRO A 1 79 ? 23.470 -30.838 -43.786 1.00 85.38 79 PRO A CA 1
ATOM 605 C C . PRO A 1 79 ? 23.380 -30.770 -42.264 1.00 85.38 79 PRO A C 1
ATOM 607 O O . PRO A 1 79 ? 23.539 -29.698 -41.692 1.00 85.38 79 PRO A O 1
ATOM 610 N N . VAL A 1 80 ? 23.115 -31.900 -41.604 1.00 87.19 80 VAL A N 1
ATOM 611 C CA . VAL A 1 80 ? 22.982 -31.938 -40.143 1.00 87.19 80 VAL A CA 1
ATOM 612 C C . VAL A 1 80 ? 24.320 -31.631 -39.476 1.00 87.19 80 VAL A C 1
ATOM 614 O O . VAL A 1 80 ? 24.352 -30.851 -38.531 1.00 87.19 80 VAL A O 1
ATOM 617 N N . GLU A 1 81 ? 25.423 -32.189 -39.976 1.00 89.44 81 GLU A N 1
ATOM 618 C CA . GLU A 1 81 ? 26.769 -31.862 -39.488 1.00 89.44 81 GLU A CA 1
ATOM 619 C C . GLU A 1 81 ? 27.105 -30.378 -39.688 1.00 89.44 81 GLU A C 1
ATOM 621 O O . GLU A 1 81 ? 27.597 -29.729 -38.768 1.00 89.44 81 GLU A O 1
ATOM 626 N N . GLU A 1 82 ? 26.770 -29.807 -40.847 1.00 90.19 82 GLU A N 1
ATOM 627 C CA . GLU A 1 82 ? 26.977 -28.379 -41.120 1.00 90.19 82 GLU A CA 1
ATOM 628 C C . GLU A 1 82 ? 26.134 -27.484 -40.197 1.00 90.19 82 GLU A C 1
ATOM 630 O O . GLU A 1 82 ? 26.632 -26.486 -39.678 1.00 90.19 82 GLU A O 1
ATOM 635 N N . LEU A 1 83 ? 24.875 -27.845 -39.940 1.00 90.56 83 LEU A N 1
ATOM 636 C CA . LEU A 1 83 ? 23.996 -27.111 -39.028 1.00 90.56 83 LEU A CA 1
ATOM 637 C C . LEU A 1 83 ? 24.501 -27.138 -37.578 1.00 90.56 83 LEU A C 1
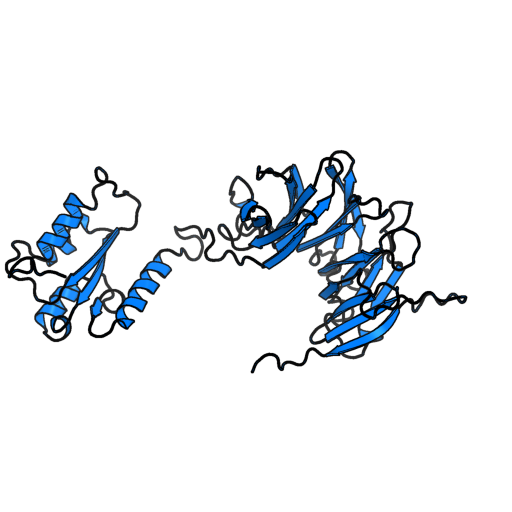ATOM 639 O O . LEU A 1 83 ? 24.431 -26.114 -36.899 1.00 90.56 83 LEU A O 1
ATOM 643 N N . LYS A 1 84 ? 25.046 -28.272 -37.123 1.00 91.00 84 LYS A N 1
ATOM 644 C CA . LYS A 1 84 ? 25.686 -28.389 -35.803 1.00 91.00 84 LYS A CA 1
ATOM 645 C C . LYS A 1 84 ? 26.929 -27.515 -35.684 1.00 91.00 84 LYS A C 1
ATOM 647 O O . LYS A 1 84 ? 27.111 -26.842 -34.683 1.00 91.00 84 LYS A O 1
ATOM 652 N N . LEU A 1 85 ? 27.748 -27.459 -36.736 1.00 91.25 85 LEU A N 1
ATOM 653 C CA . LEU A 1 85 ? 28.912 -26.567 -36.774 1.00 91.25 85 LEU A CA 1
ATOM 654 C C . LEU A 1 85 ? 28.514 -25.084 -36.729 1.00 91.25 85 LEU A C 1
ATOM 656 O O . LEU A 1 85 ? 29.247 -24.262 -36.184 1.00 91.25 85 LEU A O 1
ATOM 660 N N . ILE A 1 86 ? 27.365 -24.731 -37.311 1.00 92.81 86 ILE A N 1
ATOM 661 C CA . ILE A 1 86 ? 26.843 -23.361 -37.296 1.00 92.81 86 ILE A CA 1
ATOM 662 C C . ILE A 1 86 ? 26.301 -22.988 -35.912 1.00 92.81 86 ILE A C 1
ATOM 664 O O . ILE A 1 86 ? 26.537 -21.865 -35.462 1.00 92.81 86 ILE A O 1
ATOM 668 N N . ALA A 1 87 ? 25.560 -23.883 -35.259 1.00 90.75 87 ALA A N 1
ATOM 669 C CA . ALA A 1 87 ? 24.939 -23.630 -33.964 1.00 90.75 87 ALA A CA 1
ATOM 670 C C . ALA A 1 87 ? 25.976 -23.406 -32.842 1.00 90.75 87 ALA A C 1
ATOM 672 O O . ALA A 1 87 ? 27.151 -23.766 -32.946 1.00 90.75 87 ALA A O 1
ATOM 673 N N . SER A 1 88 ? 25.557 -22.741 -31.768 1.00 89.88 88 SER A N 1
ATOM 674 C CA . SER A 1 88 ? 26.301 -22.745 -30.506 1.00 89.88 88 SER A CA 1
ATOM 675 C C . SER A 1 88 ? 26.017 -24.026 -29.718 1.00 89.88 88 SER A C 1
ATOM 677 O O . SER A 1 88 ? 24.916 -24.566 -29.778 1.00 89.88 88 SER A O 1
ATOM 679 N N . ASP A 1 89 ? 26.980 -24.478 -28.914 1.00 86.12 89 ASP A N 1
ATOM 680 C CA . ASP A 1 89 ? 26.736 -25.563 -27.965 1.00 86.12 89 ASP A CA 1
ATOM 681 C C . ASP A 1 89 ? 25.852 -25.096 -26.787 1.00 86.12 89 ASP A C 1
ATOM 683 O O . ASP A 1 89 ? 26.002 -23.968 -26.306 1.00 86.12 89 ASP A O 1
ATOM 687 N N . PRO A 1 90 ? 24.975 -25.962 -26.248 1.00 84.06 90 PRO A N 1
ATOM 688 C CA . PRO A 1 90 ? 24.677 -27.308 -26.736 1.00 84.06 90 PRO A CA 1
ATOM 689 C C . PRO A 1 90 ? 23.651 -27.298 -27.890 1.00 84.06 90 PRO A C 1
ATOM 691 O O . PRO A 1 90 ? 22.745 -26.458 -27.921 1.00 84.06 90 PRO A O 1
ATOM 694 N N . ASP A 1 91 ? 23.789 -28.256 -28.819 1.00 82.25 91 ASP A N 1
ATOM 695 C CA . ASP A 1 91 ? 22.945 -28.407 -30.021 1.00 82.25 91 ASP A CA 1
ATOM 696 C C . ASP A 1 91 ? 21.435 -28.397 -29.714 1.00 82.25 91 ASP A C 1
ATOM 698 O O . ASP A 1 91 ? 20.654 -27.794 -30.445 1.00 82.25 91 ASP A O 1
ATOM 702 N N . ASP A 1 92 ? 21.005 -29.040 -28.625 1.00 78.56 92 ASP A N 1
ATOM 703 C CA . ASP A 1 92 ? 19.593 -29.194 -28.241 1.00 78.56 92 ASP A CA 1
ATOM 704 C C . ASP A 1 92 ? 18.886 -27.866 -27.918 1.00 78.56 92 ASP A C 1
ATOM 706 O O . ASP A 1 92 ? 17.656 -27.812 -27.893 1.00 78.56 92 ASP A O 1
ATOM 710 N N . LYS A 1 93 ? 19.651 -26.790 -27.703 1.00 75.75 93 LYS A N 1
ATOM 711 C CA . LYS A 1 93 ? 19.135 -25.437 -27.455 1.00 75.75 93 LYS A CA 1
ATOM 712 C C . LYS A 1 93 ? 19.276 -24.486 -28.639 1.00 75.75 93 LYS A C 1
ATOM 714 O O . LYS A 1 93 ? 18.651 -23.426 -28.619 1.00 75.75 93 LYS A O 1
ATOM 719 N N . HIS A 1 94 ? 20.087 -24.835 -29.637 1.00 81.94 94 HIS A N 1
ATOM 720 C CA . HIS A 1 94 ? 20.482 -23.911 -30.702 1.00 81.94 94 HIS A CA 1
ATOM 721 C C . HIS A 1 94 ? 20.222 -24.428 -32.122 1.00 81.94 94 HIS A C 1
ATOM 723 O O . HIS A 1 94 ? 20.277 -23.638 -33.068 1.00 81.94 94 HIS A O 1
ATOM 729 N N . LEU A 1 95 ? 19.915 -25.717 -32.285 1.00 85.31 95 LEU A N 1
ATOM 730 C CA . LEU A 1 95 ? 19.596 -26.347 -33.561 1.00 85.31 95 LEU A CA 1
ATOM 731 C C . LEU A 1 95 ? 18.113 -26.734 -33.629 1.00 85.31 95 LEU A C 1
ATOM 733 O O . LEU A 1 95 ? 17.631 -27.554 -32.852 1.00 85.31 95 LEU A O 1
ATOM 737 N N . PHE A 1 96 ? 17.403 -26.198 -34.621 1.00 81.50 96 PHE A N 1
ATOM 738 C CA . PHE A 1 96 ? 15.967 -26.407 -34.814 1.00 81.50 96 PHE A CA 1
ATOM 739 C C . PHE A 1 96 ? 15.638 -26.879 -36.237 1.00 81.50 96 PHE A C 1
ATOM 741 O O . PHE A 1 96 ? 16.370 -26.602 -37.189 1.00 81.50 96 PHE A O 1
ATOM 748 N N . SER A 1 97 ? 14.504 -27.569 -36.402 1.00 78.38 97 SER A N 1
ATOM 749 C CA . SER A 1 97 ? 13.988 -28.017 -37.704 1.00 78.38 97 SER A CA 1
ATOM 750 C C . SER A 1 97 ? 12.594 -27.449 -37.973 1.00 78.38 97 SER A C 1
ATOM 752 O O . SER A 1 97 ? 11.714 -27.556 -37.124 1.00 78.38 97 SER A O 1
ATOM 754 N N . VAL A 1 98 ? 12.367 -26.890 -39.167 1.00 68.31 98 VAL A N 1
ATOM 755 C CA . VAL A 1 98 ? 11.095 -26.244 -39.572 1.00 68.31 98 VAL A CA 1
ATOM 756 C C . VAL A 1 98 ? 10.115 -27.231 -40.215 1.00 68.31 98 VAL A C 1
ATOM 758 O O . VAL A 1 98 ? 9.258 -26.854 -41.008 1.00 68.31 98 VAL A O 1
ATOM 761 N N . ASP A 1 99 ? 10.197 -28.511 -39.857 1.00 64.75 99 ASP A N 1
ATOM 762 C CA . ASP A 1 99 ? 9.124 -29.465 -40.159 1.00 64.75 99 ASP A CA 1
ATOM 763 C C . ASP A 1 99 ? 7.902 -29.221 -39.238 1.00 64.75 99 ASP A C 1
ATOM 765 O O . ASP A 1 99 ? 6.815 -29.744 -39.483 1.00 64.75 99 ASP A O 1
ATOM 769 N N . ASN A 1 100 ? 8.055 -28.381 -38.201 1.00 53.22 100 ASN A N 1
ATOM 770 C CA . ASN A 1 100 ? 6.993 -27.947 -37.299 1.00 53.22 100 ASN A CA 1
ATOM 771 C C . ASN A 1 100 ? 7.232 -26.501 -36.814 1.00 53.22 100 ASN A C 1
ATOM 773 O O . ASN A 1 100 ? 8.283 -26.197 -36.253 1.00 53.22 100 ASN A O 1
ATOM 777 N N . TYR A 1 101 ? 6.242 -25.619 -36.986 1.00 53.34 101 TYR A N 1
ATOM 778 C CA . TYR A 1 101 ? 6.276 -24.230 -36.496 1.00 53.34 101 TYR A CA 1
ATOM 779 C C . TYR A 1 101 ? 6.485 -24.143 -34.969 1.00 53.34 101 TYR A C 1
ATOM 781 O O . TYR A 1 101 ? 7.090 -23.184 -34.502 1.00 53.34 101 TYR A O 1
ATOM 789 N N . ALA A 1 102 ? 6.088 -25.175 -34.212 1.00 57.69 102 ALA A N 1
ATOM 790 C CA . ALA A 1 102 ? 6.289 -25.264 -32.761 1.00 57.69 102 ALA A CA 1
ATOM 791 C C . ALA A 1 102 ? 7.771 -25.305 -32.331 1.00 57.69 102 ALA A C 1
ATOM 793 O O . ALA A 1 102 ? 8.094 -25.027 -31.182 1.00 57.69 102 ALA A O 1
ATOM 794 N N . ALA A 1 103 ? 8.702 -25.632 -33.237 1.00 57.97 103 ALA A N 1
ATOM 795 C CA . ALA A 1 103 ? 10.134 -25.605 -32.927 1.00 57.97 103 ALA A CA 1
ATOM 796 C C . ALA A 1 103 ? 10.683 -24.174 -32.760 1.00 57.97 103 ALA A C 1
ATOM 798 O O . ALA A 1 103 ? 11.732 -23.997 -32.145 1.00 57.97 103 ALA A O 1
ATOM 799 N N . LEU A 1 104 ? 9.985 -23.153 -33.280 1.00 58.91 104 LEU A N 1
ATOM 800 C CA . LEU A 1 104 ? 10.362 -21.749 -33.083 1.00 58.91 104 LEU A CA 1
ATOM 801 C C . LEU A 1 104 ? 9.937 -21.198 -31.713 1.00 58.91 104 LEU A C 1
ATOM 803 O O . LEU A 1 104 ? 10.526 -20.215 -31.267 1.00 58.91 104 LEU A O 1
ATOM 807 N N . ASP A 1 105 ? 8.990 -21.836 -31.020 1.00 58.88 105 ASP A N 1
ATOM 808 C CA . ASP A 1 105 ? 8.549 -21.397 -29.689 1.00 58.88 105 ASP A CA 1
ATOM 809 C C . ASP A 1 105 ? 9.685 -21.536 -28.659 1.00 58.88 105 ASP A C 1
ATOM 811 O O . ASP A 1 105 ? 9.924 -20.635 -27.859 1.00 58.88 105 ASP A O 1
ATOM 815 N N . GLY A 1 106 ? 10.485 -22.607 -28.750 1.00 55.31 106 GLY A N 1
ATOM 816 C CA . GLY A 1 106 ? 11.671 -22.797 -27.902 1.00 55.31 106 GLY A CA 1
ATOM 817 C C . GLY A 1 106 ? 12.807 -21.798 -28.173 1.00 55.31 106 GLY A C 1
ATOM 818 O O . GLY A 1 106 ? 13.559 -21.458 -27.259 1.00 55.31 106 GLY A O 1
ATOM 819 N N . LEU A 1 107 ? 12.922 -21.292 -29.409 1.00 58.84 107 LEU A N 1
ATOM 820 C CA . LEU A 1 107 ? 13.863 -20.223 -29.774 1.00 58.84 107 LEU A CA 1
ATOM 821 C C . LEU A 1 107 ? 13.435 -18.886 -29.151 1.00 58.84 107 LEU A C 1
ATOM 823 O O . LEU A 1 107 ? 14.270 -18.175 -28.593 1.00 58.84 107 LEU A O 1
ATOM 827 N N . LEU A 1 108 ? 12.139 -18.566 -29.232 1.00 62.19 108 LEU A N 1
ATOM 828 C CA . LEU A 1 108 ? 11.543 -17.388 -28.599 1.00 62.19 108 LEU A CA 1
ATOM 829 C C . LEU A 1 108 ? 11.726 -17.432 -27.078 1.00 62.19 108 LEU A C 1
ATOM 831 O O . LEU A 1 108 ? 12.264 -16.483 -26.514 1.00 62.19 108 LEU A O 1
ATOM 835 N N . GLU A 1 109 ? 11.415 -18.559 -26.434 1.00 59.47 109 GLU A N 1
ATOM 836 C CA . GLU A 1 109 ? 11.608 -18.723 -24.990 1.00 59.47 109 GLU A CA 1
ATOM 837 C C . GLU A 1 109 ? 13.071 -18.570 -24.546 1.00 59.47 109 GLU A C 1
ATOM 839 O O . GLU A 1 109 ? 13.329 -17.998 -23.488 1.00 59.47 109 GLU A O 1
ATOM 844 N N . ASN A 1 110 ? 14.044 -19.087 -25.307 1.00 55.28 110 ASN A N 1
ATOM 845 C CA . ASN A 1 110 ? 15.463 -18.954 -24.954 1.00 55.28 110 ASN A CA 1
ATOM 846 C C . ASN A 1 110 ? 15.973 -17.521 -25.147 1.00 55.28 110 ASN A C 1
ATOM 848 O O . ASN A 1 110 ? 16.726 -17.028 -24.307 1.00 55.28 110 ASN A O 1
ATOM 852 N N . LEU A 1 111 ? 15.545 -16.834 -26.211 1.00 58.38 111 LEU A N 1
ATOM 853 C CA . LEU A 1 111 ? 15.849 -15.416 -26.407 1.00 58.38 111 LEU A CA 1
ATOM 854 C C . LEU A 1 111 ? 15.241 -14.565 -25.282 1.00 58.38 111 LEU A C 1
ATOM 856 O O . LEU A 1 111 ? 15.926 -13.695 -24.751 1.00 58.38 111 LEU A O 1
ATOM 860 N N . GLU A 1 112 ? 14.009 -14.858 -24.860 1.00 57.69 112 GLU A N 1
ATOM 861 C CA . GLU A 1 112 ? 13.341 -14.195 -23.732 1.00 57.69 112 GLU A CA 1
ATOM 862 C C . GLU A 1 112 ? 14.024 -14.490 -22.385 1.00 57.69 112 GLU A C 1
ATOM 864 O O . GLU A 1 112 ? 14.283 -13.570 -21.609 1.00 57.69 112 GLU A O 1
ATOM 869 N N . LYS A 1 113 ? 14.393 -15.750 -22.113 1.00 52.97 113 LYS A N 1
ATOM 870 C CA . LYS A 1 113 ? 15.083 -16.156 -20.874 1.00 52.97 113 LYS A CA 1
ATOM 871 C C . LYS A 1 113 ? 16.499 -15.582 -20.768 1.00 52.97 113 LYS A C 1
ATOM 873 O O . LYS A 1 113 ? 16.898 -15.176 -19.683 1.00 52.97 113 LYS A O 1
ATOM 878 N N . ASN A 1 114 ? 17.249 -15.475 -21.868 1.00 49.78 114 ASN A N 1
ATOM 879 C CA . ASN A 1 114 ? 18.613 -14.918 -21.875 1.00 49.78 114 ASN A CA 1
ATOM 880 C C . ASN A 1 114 ? 18.670 -13.375 -21.779 1.00 49.78 114 ASN A C 1
ATOM 882 O O . ASN A 1 114 ? 19.769 -12.813 -21.650 1.00 49.78 114 ASN A O 1
ATOM 886 N N . ILE A 1 115 ? 17.516 -12.698 -21.845 1.00 53.94 115 ILE A N 1
ATOM 887 C CA . ILE A 1 115 ? 17.338 -11.262 -21.553 1.00 53.94 115 ILE A CA 1
ATOM 888 C C . ILE A 1 115 ? 17.151 -11.023 -20.044 1.00 53.94 115 ILE A C 1
ATOM 890 O O . ILE A 1 115 ? 17.400 -9.923 -19.554 1.00 53.94 115 ILE A O 1
ATOM 894 N N . VAL A 1 116 ? 16.761 -12.053 -19.295 1.00 48.59 116 VAL A N 1
ATOM 895 C CA . VAL A 1 116 ? 16.396 -11.963 -17.884 1.00 48.59 116 VAL A CA 1
ATOM 896 C C . VAL A 1 116 ? 17.589 -12.357 -17.002 1.00 48.59 116 VAL A C 1
ATOM 898 O O . VAL A 1 116 ? 17.934 -13.530 -16.881 1.00 48.59 116 VAL A O 1
ATOM 901 N N . GLY A 1 117 ? 18.244 -11.364 -16.394 1.00 50.28 117 GLY A N 1
ATOM 902 C CA . GLY A 1 117 ? 19.302 -11.584 -15.406 1.00 50.28 117 GLY A CA 1
ATOM 903 C C . GLY A 1 117 ? 18.710 -12.128 -14.109 1.00 50.28 117 GLY A C 1
ATOM 904 O O . GLY A 1 117 ? 17.917 -11.458 -13.462 1.00 50.28 117 GLY A O 1
ATOM 905 N N . ILE A 1 118 ? 19.062 -13.352 -13.722 1.00 50.22 118 ILE A N 1
ATOM 906 C CA . ILE A 1 118 ? 18.622 -13.940 -12.452 1.00 50.22 118 ILE A CA 1
ATOM 907 C C . ILE A 1 118 ? 19.709 -13.658 -11.408 1.00 50.22 118 ILE A C 1
ATOM 909 O O . ILE A 1 118 ? 20.878 -13.981 -11.615 1.00 50.22 118 ILE A O 1
ATOM 913 N N . GLU A 1 119 ? 19.301 -13.013 -10.313 1.00 45.12 119 GLU A N 1
ATOM 914 C CA . GLU A 1 119 ? 20.086 -12.717 -9.105 1.00 45.12 119 GLU A CA 1
ATOM 915 C C . GLU A 1 119 ? 21.447 -12.040 -9.343 1.00 45.12 119 GLU A C 1
ATOM 917 O O . GLU A 1 119 ? 22.504 -12.669 -9.346 1.00 45.12 119 GLU A O 1
ATOM 922 N N . GLY A 1 120 ? 21.436 -10.710 -9.492 1.00 49.62 120 GLY A N 1
ATOM 923 C CA . GLY A 1 120 ? 22.650 -9.886 -9.389 1.00 49.62 120 GLY A CA 1
ATOM 924 C C . GLY A 1 120 ? 23.688 -10.090 -10.501 1.00 49.62 120 GLY A C 1
ATOM 925 O O . GLY A 1 120 ? 24.792 -9.553 -10.415 1.00 49.62 120 GLY A O 1
ATOM 926 N N . THR A 1 121 ? 23.350 -10.834 -11.554 1.00 46.66 121 THR A N 1
ATOM 927 C CA . THR A 1 121 ? 24.156 -10.956 -12.772 1.00 46.66 121 THR A CA 1
ATOM 928 C C . THR A 1 121 ? 23.595 -10.053 -13.870 1.00 46.66 121 THR A C 1
ATOM 930 O O . THR A 1 121 ? 22.408 -9.752 -13.890 1.00 46.66 121 THR A O 1
ATOM 933 N N . GLN A 1 122 ? 24.477 -9.540 -14.736 1.00 45.00 122 GLN A N 1
ATOM 934 C CA . GLN A 1 122 ? 24.215 -8.404 -15.632 1.00 45.00 122 GLN A CA 1
ATOM 935 C C . GLN A 1 122 ? 22.854 -8.460 -16.358 1.00 45.00 122 GLN A C 1
ATOM 937 O O . GLN A 1 122 ? 22.672 -9.233 -17.297 1.00 45.00 122 GLN A O 1
ATOM 942 N N . GLY A 1 123 ? 21.949 -7.567 -15.940 1.00 53.59 123 GLY A N 1
ATOM 943 C CA . GLY A 1 123 ? 20.619 -7.331 -16.505 1.00 53.59 123 GLY A CA 1
ATOM 944 C C . GLY A 1 123 ? 19.631 -6.962 -15.395 1.00 53.59 123 GLY A C 1
ATOM 945 O O . GLY A 1 123 ? 19.247 -7.835 -14.629 1.00 53.59 123 GLY A O 1
ATOM 946 N N . ALA A 1 124 ? 19.256 -5.684 -15.282 1.00 58.66 124 ALA A N 1
ATOM 947 C CA . ALA A 1 124 ? 18.269 -5.219 -14.301 1.00 58.66 124 ALA A CA 1
ATOM 948 C C . ALA A 1 124 ? 16.847 -5.564 -14.774 1.00 58.66 124 ALA A C 1
ATOM 950 O O . ALA A 1 124 ? 16.512 -5.316 -15.938 1.00 58.66 124 ALA A O 1
ATOM 951 N N . PHE A 1 125 ? 16.005 -6.114 -13.896 1.00 65.19 125 PHE A N 1
ATOM 952 C CA . PHE A 1 125 ? 14.576 -6.244 -14.174 1.00 65.19 125 PHE A CA 1
ATOM 953 C C . PHE A 1 125 ? 13.950 -4.859 -14.143 1.00 65.19 125 PHE A C 1
ATOM 955 O O . PHE A 1 125 ? 13.987 -4.207 -13.111 1.00 65.19 125 PHE A O 1
ATOM 962 N N . GLU A 1 126 ? 13.332 -4.413 -15.232 1.00 78.00 126 GLU A N 1
ATOM 963 C CA . GLU A 1 126 ? 12.609 -3.140 -15.246 1.00 78.00 126 GLU A CA 1
ATOM 964 C C . GLU A 1 126 ? 11.146 -3.356 -14.857 1.00 78.00 126 GLU A C 1
ATOM 966 O O . GLU A 1 126 ? 10.725 -2.967 -13.777 1.00 78.00 126 GLU A O 1
ATOM 971 N N . MET A 1 127 ? 10.358 -4.018 -15.704 1.00 79.69 127 MET A N 1
ATOM 972 C CA . MET A 1 127 ? 8.913 -4.192 -15.484 1.00 79.69 127 MET A CA 1
ATOM 973 C C . MET A 1 127 ? 8.444 -5.642 -15.636 1.00 79.69 127 MET A C 1
ATOM 975 O O . MET A 1 127 ? 7.281 -5.944 -15.385 1.00 79.69 127 MET A O 1
ATOM 979 N N . GLN A 1 128 ? 9.336 -6.556 -16.022 1.00 81.44 128 GLN A N 1
ATOM 980 C CA . GLN A 1 128 ? 9.015 -7.957 -16.314 1.00 81.44 128 GLN A CA 1
ATOM 981 C C . GLN A 1 128 ? 8.405 -8.669 -15.100 1.00 81.44 128 GLN A C 1
ATOM 983 O O . GLN A 1 128 ? 7.505 -9.488 -15.249 1.00 81.44 128 GLN A O 1
ATOM 988 N N . LEU A 1 129 ? 8.871 -8.319 -13.899 1.00 86.75 129 LEU A N 1
ATOM 989 C CA . LEU A 1 129 ? 8.378 -8.837 -12.625 1.00 86.75 129 LEU A CA 1
ATOM 990 C C . LEU A 1 129 ? 7.633 -7.768 -11.822 1.00 86.75 129 LEU A C 1
ATOM 992 O O . LEU A 1 129 ? 7.535 -7.882 -10.609 1.00 86.75 129 LEU A O 1
ATOM 996 N N . ALA A 1 130 ? 7.079 -6.739 -12.476 1.00 86.31 130 ALA A N 1
ATOM 997 C CA . ALA A 1 130 ? 6.494 -5.580 -11.799 1.00 86.31 130 ALA A CA 1
ATOM 998 C C . ALA A 1 130 ? 5.414 -5.934 -10.765 1.00 86.31 130 ALA A C 1
ATOM 1000 O O . ALA A 1 130 ? 5.267 -5.216 -9.777 1.00 86.31 130 ALA A O 1
ATOM 1001 N N . GLN A 1 131 ? 4.665 -7.023 -10.988 1.00 94.69 131 GLN A N 1
ATOM 1002 C CA . GLN A 1 131 ? 3.517 -7.409 -10.158 1.00 94.69 131 GLN A CA 1
ATOM 1003 C C . GLN A 1 131 ? 2.539 -6.233 -9.971 1.00 94.69 131 GLN A C 1
ATOM 1005 O O . GLN A 1 131 ? 2.080 -5.954 -8.866 1.00 94.69 131 GLN A O 1
ATOM 1010 N N . ALA A 1 132 ? 2.263 -5.510 -11.061 1.00 95.38 132 ALA A N 1
ATOM 1011 C CA . ALA A 1 132 ? 1.316 -4.402 -11.056 1.00 95.38 132 ALA A CA 1
ATOM 1012 C C . ALA A 1 132 ? -0.067 -4.886 -10.591 1.00 95.38 132 ALA A C 1
ATOM 1014 O O . ALA A 1 132 ? -0.562 -5.904 -11.072 1.00 95.38 132 ALA A O 1
ATOM 1015 N N . GLY A 1 133 ? -0.676 -4.152 -9.661 1.00 96.00 133 GLY A N 1
ATOM 1016 C CA . GLY A 1 133 ? -1.929 -4.540 -9.008 1.00 96.00 133 GLY A CA 1
ATOM 1017 C C . GLY A 1 133 ? -1.731 -5.173 -7.635 1.00 96.00 133 GLY A C 1
ATOM 1018 O O . GLY A 1 133 ? -2.703 -5.632 -7.047 1.00 96.00 133 GLY A O 1
ATOM 1019 N N . PHE A 1 134 ? -0.499 -5.180 -7.110 1.00 97.75 134 PHE A N 1
ATOM 1020 C CA . PHE A 1 134 ? -0.222 -5.646 -5.749 1.00 97.75 134 PHE A CA 1
ATOM 1021 C C . PHE A 1 134 ? -1.024 -4.861 -4.700 1.00 97.75 134 PHE A C 1
ATOM 1023 O O . PHE A 1 134 ? -1.532 -5.430 -3.739 1.00 97.75 134 PHE A O 1
ATOM 1030 N N . SER A 1 135 ? -1.172 -3.557 -4.925 1.00 98.19 135 SER A N 1
ATOM 1031 C CA . SER A 1 135 ? -2.107 -2.686 -4.219 1.00 98.19 135 SER A CA 1
ATOM 1032 C C . SER A 1 135 ? -2.822 -1.791 -5.225 1.00 98.19 135 SER A C 1
ATOM 1034 O O . SER A 1 135 ? -2.319 -1.567 -6.333 1.00 98.19 135 SER A O 1
ATOM 1036 N N . ALA A 1 136 ? -4.000 -1.288 -4.862 1.00 96.81 136 ALA A N 1
ATOM 1037 C CA . ALA A 1 136 ? -4.745 -0.370 -5.707 1.00 96.81 136 ALA A CA 1
ATOM 1038 C C . ALA A 1 136 ? -5.589 0.600 -4.880 1.00 96.81 136 ALA A C 1
ATOM 1040 O O . ALA A 1 136 ? -6.136 0.222 -3.847 1.00 96.81 136 ALA A O 1
ATOM 1041 N N . GLN A 1 137 ? -5.729 1.834 -5.364 1.00 94.31 137 GLN A N 1
ATOM 1042 C CA . GLN A 1 137 ? -6.665 2.807 -4.808 1.00 94.31 137 GLN A CA 1
ATOM 1043 C C . GLN A 1 137 ? -7.237 3.697 -5.909 1.00 94.31 137 GLN A C 1
ATOM 1045 O O . GLN A 1 137 ? -6.497 4.242 -6.729 1.00 94.31 137 GLN A O 1
ATOM 1050 N N . TYR A 1 138 ? -8.559 3.865 -5.892 1.00 91.38 138 TYR A N 1
ATOM 1051 C CA . TYR A 1 138 ? -9.245 4.857 -6.712 1.00 91.38 138 TYR A CA 1
ATOM 1052 C C . TYR A 1 138 ? -9.229 6.213 -6.004 1.00 91.38 138 TYR A C 1
ATOM 1054 O O . TYR A 1 138 ? -9.459 6.302 -4.796 1.00 91.38 138 TYR A O 1
ATOM 1062 N N . THR A 1 139 ? -8.943 7.269 -6.750 1.00 83.25 139 THR A N 1
ATOM 1063 C CA . THR A 1 139 ? -8.840 8.633 -6.235 1.00 83.25 139 THR A CA 1
ATOM 1064 C C . THR A 1 139 ? -10.093 9.427 -6.610 1.00 83.25 139 THR A C 1
ATOM 1066 O O . THR A 1 139 ? -10.763 9.142 -7.602 1.00 83.25 139 THR A O 1
ATOM 1069 N N . GLN A 1 140 ? -10.439 10.459 -5.840 1.00 76.75 140 GLN A N 1
ATOM 1070 C CA . GLN A 1 140 ? -11.655 11.235 -6.127 1.00 76.75 140 GLN A CA 1
ATOM 1071 C C . GLN A 1 140 ? -11.569 12.055 -7.425 1.00 76.75 140 GLN A C 1
ATOM 1073 O O . GLN A 1 140 ? -12.599 12.381 -8.010 1.00 76.75 140 GLN A O 1
ATOM 1078 N N . ASP A 1 141 ? -10.360 12.362 -7.893 1.00 75.31 141 ASP A N 1
ATOM 1079 C CA . ASP A 1 141 ? -10.097 13.063 -9.153 1.00 75.31 141 ASP A CA 1
ATOM 1080 C C . ASP A 1 141 ? -10.054 12.128 -10.384 1.00 75.31 141 ASP A C 1
ATOM 1082 O O . ASP A 1 141 ? -9.695 12.561 -11.481 1.00 75.31 141 ASP A O 1
ATOM 1086 N N . GLY A 1 142 ? -10.463 10.860 -10.232 1.00 82.94 142 GLY A N 1
ATOM 1087 C CA . GLY A 1 142 ? -10.603 9.904 -11.336 1.00 82.94 142 GLY A CA 1
ATOM 1088 C C . GLY A 1 142 ? -9.288 9.276 -11.797 1.00 82.94 142 GLY A C 1
ATOM 1089 O O . GLY A 1 142 ? -9.154 8.878 -12.959 1.00 82.94 142 GLY A O 1
ATOM 1090 N N . ASN A 1 143 ? -8.295 9.222 -10.906 1.00 88.31 143 ASN A N 1
ATOM 1091 C CA . ASN A 1 143 ? -7.093 8.428 -11.100 1.00 88.31 143 ASN A CA 1
ATOM 1092 C C . ASN A 1 143 ? -7.218 7.072 -10.401 1.00 88.31 143 ASN A C 1
ATOM 1094 O O . ASN A 1 143 ? -7.933 6.889 -9.417 1.00 88.31 143 ASN A O 1
ATOM 1098 N N . ILE A 1 144 ? -6.440 6.121 -10.897 1.00 93.25 144 ILE A N 1
ATOM 1099 C CA . ILE A 1 144 ? -6.227 4.821 -10.280 1.00 93.25 144 ILE A CA 1
ATOM 1100 C C . ILE A 1 144 ? -4.745 4.722 -9.952 1.00 93.25 144 ILE A C 1
ATOM 1102 O O . ILE A 1 144 ? -3.900 4.804 -10.846 1.00 93.25 144 ILE A O 1
ATOM 1106 N N . LEU A 1 145 ? -4.427 4.555 -8.673 1.00 94.75 145 LEU A N 1
ATOM 1107 C CA . LEU A 1 145 ? -3.090 4.205 -8.214 1.00 94.75 145 LEU A CA 1
ATOM 1108 C C . LEU A 1 145 ? -2.969 2.688 -8.187 1.00 94.75 145 LEU A C 1
ATOM 1110 O O . LEU A 1 145 ? -3.822 2.018 -7.615 1.00 94.75 145 LEU A O 1
ATOM 1114 N N . ILE A 1 146 ? -1.911 2.156 -8.787 1.00 96.88 146 ILE A N 1
ATOM 1115 C CA . ILE A 1 146 ? -1.649 0.724 -8.904 1.00 96.88 146 ILE A CA 1
ATOM 1116 C C . ILE A 1 146 ? -0.211 0.466 -8.452 1.00 96.88 146 ILE A C 1
ATOM 1118 O O . ILE A 1 146 ? 0.744 0.867 -9.116 1.00 96.88 146 ILE A O 1
ATOM 1122 N N . GLY A 1 147 ? -0.042 -0.211 -7.322 1.00 97.62 147 GLY A N 1
ATOM 1123 C CA . GLY A 1 147 ? 1.264 -0.612 -6.812 1.00 97.62 147 GLY A CA 1
ATOM 1124 C C . GLY A 1 147 ? 1.936 -1.670 -7.689 1.00 97.62 147 GLY A C 1
ATOM 1125 O O . GLY A 1 147 ? 1.290 -2.627 -8.121 1.00 97.62 147 GLY A O 1
ATOM 1126 N N . ALA A 1 148 ? 3.234 -1.506 -7.939 1.00 96.44 148 ALA A N 1
ATOM 1127 C CA . ALA A 1 148 ? 4.060 -2.389 -8.760 1.00 96.44 148 ALA A CA 1
ATOM 1128 C C . ALA A 1 148 ? 5.370 -2.723 -8.027 1.00 96.44 148 ALA A C 1
ATOM 1130 O O . ALA A 1 148 ? 6.435 -2.184 -8.331 1.00 96.44 148 ALA A O 1
ATOM 1131 N N . VAL A 1 149 ? 5.279 -3.601 -7.025 1.00 96.31 149 VAL A N 1
ATOM 1132 C CA . VAL A 1 149 ? 6.357 -3.884 -6.060 1.00 96.31 149 VAL A CA 1
ATOM 1133 C C . VAL A 1 149 ? 7.627 -4.475 -6.666 1.00 96.31 149 VAL A C 1
ATOM 1135 O O . VAL A 1 149 ? 8.701 -4.283 -6.103 1.00 96.31 149 VAL A O 1
ATOM 1138 N N . GLY A 1 150 ? 7.523 -5.199 -7.781 1.00 90.69 150 GLY A N 1
ATOM 1139 C CA . GLY A 1 150 ? 8.661 -5.876 -8.408 1.00 90.69 150 GLY A CA 1
ATOM 1140 C C . GLY A 1 150 ? 9.310 -5.089 -9.545 1.00 90.69 150 GLY A C 1
ATOM 1141 O O . GLY A 1 150 ? 10.192 -5.606 -10.225 1.00 90.69 150 GLY A O 1
ATOM 1142 N N . ALA A 1 151 ? 8.880 -3.844 -9.767 1.00 89.38 151 ALA A N 1
ATOM 1143 C CA . ALA A 1 151 ? 9.493 -2.974 -10.761 1.00 89.38 151 ALA A CA 1
ATOM 1144 C C . ALA A 1 151 ? 10.925 -2.599 -10.342 1.00 89.38 151 ALA A C 1
ATOM 1146 O O . ALA A 1 151 ? 11.179 -2.365 -9.160 1.00 89.38 151 ALA A O 1
ATOM 1147 N N . TYR A 1 152 ? 11.840 -2.505 -11.305 1.00 85.81 152 TYR A N 1
ATOM 1148 C CA . TYR A 1 152 ? 13.224 -2.058 -11.132 1.00 85.81 152 TYR A CA 1
ATOM 1149 C C . TYR A 1 152 ? 13.953 -2.821 -10.015 1.00 85.81 152 TYR A C 1
ATOM 1151 O O . TYR A 1 152 ? 14.295 -2.244 -8.986 1.00 85.81 152 TYR A O 1
ATOM 1159 N N . ASP A 1 153 ? 14.131 -4.135 -10.195 1.00 85.38 153 ASP A N 1
ATOM 1160 C CA . ASP A 1 153 ? 14.736 -5.050 -9.211 1.00 85.38 153 ASP A CA 1
ATOM 1161 C C . ASP A 1 153 ? 14.093 -4.928 -7.817 1.00 85.38 153 ASP A C 1
ATOM 1163 O O . ASP A 1 153 ? 14.755 -4.774 -6.785 1.00 85.38 153 ASP A O 1
ATOM 1167 N N . TRP A 1 154 ? 12.758 -4.976 -7.793 1.00 90.75 154 TRP A N 1
ATOM 1168 C CA . TRP A 1 154 ? 11.951 -4.821 -6.581 1.00 90.75 154 TRP A CA 1
ATOM 1169 C C . TRP A 1 154 ? 12.183 -3.515 -5.809 1.00 90.75 154 TRP A C 1
ATOM 1171 O O . TRP A 1 154 ? 11.806 -3.419 -4.635 1.00 90.75 154 TRP A O 1
ATOM 1181 N N . ALA A 1 155 ? 12.767 -2.488 -6.434 1.00 91.38 155 ALA A N 1
ATOM 1182 C CA . ALA A 1 155 ? 12.693 -1.138 -5.888 1.00 91.38 155 ALA A CA 1
ATOM 1183 C C . ALA A 1 155 ? 11.230 -0.698 -5.762 1.00 91.38 155 ALA A C 1
ATOM 1185 O O . ALA A 1 155 ? 10.822 -0.143 -4.740 1.00 91.38 155 ALA A O 1
ATOM 1186 N N . GLY A 1 156 ? 10.431 -1.065 -6.761 1.00 93.81 156 GLY A N 1
ATOM 1187 C CA . GLY A 1 156 ? 8.999 -0.862 -6.823 1.00 93.81 156 GLY A CA 1
ATOM 1188 C C . GLY A 1 156 ? 8.606 0.519 -7.341 1.00 93.81 156 GLY A C 1
ATOM 1189 O O . GLY A 1 156 ? 9.433 1.342 -7.742 1.00 93.81 156 GLY A O 1
ATOM 1190 N N . GLY A 1 157 ? 7.307 0.781 -7.331 1.00 94.12 157 GLY A N 1
ATOM 1191 C CA . GLY A 1 157 ? 6.723 2.043 -7.760 1.00 94.12 157 GLY A CA 1
ATOM 1192 C C . GLY A 1 157 ? 5.205 1.981 -7.813 1.00 94.12 157 GLY A C 1
ATOM 1193 O O . GLY A 1 157 ? 4.587 0.976 -7.459 1.00 94.12 157 GLY A O 1
ATOM 1194 N N . VAL A 1 158 ? 4.601 3.075 -8.266 1.00 95.06 158 VAL A N 1
ATOM 1195 C CA . VAL A 1 158 ? 3.153 3.203 -8.431 1.00 95.06 158 VAL A CA 1
ATOM 1196 C C . VAL A 1 158 ? 2.849 3.630 -9.857 1.00 95.06 158 VAL A C 1
ATOM 1198 O O . VAL A 1 158 ? 3.306 4.670 -10.319 1.00 95.06 158 VAL A O 1
ATOM 1201 N N . ILE A 1 159 ? 2.055 2.837 -10.561 1.00 93.31 159 ILE A N 1
ATOM 1202 C CA . ILE A 1 159 ? 1.459 3.216 -11.835 1.00 93.31 159 ILE A CA 1
ATOM 1203 C C . ILE A 1 159 ? 0.209 4.033 -11.512 1.00 93.31 159 ILE A C 1
ATOM 1205 O O . ILE A 1 159 ? -0.721 3.535 -10.888 1.00 93.31 159 ILE A O 1
ATOM 1209 N N . MET A 1 160 ? 0.187 5.287 -11.933 1.00 92.31 160 MET A N 1
ATOM 1210 C CA . MET A 1 160 ? -0.985 6.145 -11.877 1.00 92.31 160 MET A CA 1
ATOM 1211 C C . MET A 1 160 ? -1.624 6.205 -13.262 1.00 92.31 160 MET A C 1
ATOM 1213 O O . MET A 1 160 ? -0.976 6.601 -14.233 1.00 92.31 160 MET A O 1
ATOM 1217 N N . TYR A 1 161 ? -2.893 5.821 -13.347 1.00 90.62 161 TYR A N 1
ATOM 1218 C CA . TYR A 1 161 ? -3.695 5.878 -14.563 1.00 90.62 161 TYR A CA 1
ATOM 1219 C C . TYR A 1 161 ? -4.821 6.895 -14.399 1.00 90.62 161 TYR A C 1
ATOM 1221 O O . TYR A 1 161 ? -5.650 6.753 -13.508 1.00 90.62 161 TYR A O 1
ATOM 1229 N N . ASN A 1 162 ? -4.859 7.912 -15.257 1.00 88.44 162 ASN A N 1
ATOM 1230 C CA . ASN A 1 162 ? -5.948 8.883 -15.285 1.00 88.44 162 ASN A CA 1
ATOM 1231 C C . ASN A 1 162 ? -7.008 8.443 -16.301 1.00 88.44 162 ASN A C 1
ATOM 1233 O O . ASN A 1 162 ? -6.727 8.436 -17.501 1.00 88.44 162 ASN A O 1
ATOM 1237 N N . GLU A 1 163 ? -8.225 8.129 -15.856 1.00 85.81 163 GLU A N 1
ATOM 1238 C CA . GLU A 1 163 ? -9.254 7.572 -16.747 1.00 85.81 163 GLU A CA 1
ATOM 1239 C C . GLU A 1 163 ? -9.713 8.564 -17.823 1.00 85.81 163 GLU A C 1
ATOM 1241 O O . GLU A 1 163 ? -9.942 8.190 -18.973 1.00 85.81 163 GLU A O 1
ATOM 1246 N N . THR A 1 164 ? -9.799 9.851 -17.473 1.00 86.25 164 THR A N 1
ATOM 1247 C CA . THR A 1 164 ? -10.321 10.893 -18.372 1.00 86.25 164 THR A CA 1
ATOM 1248 C C . THR A 1 164 ? -9.347 11.213 -19.506 1.00 86.25 164 THR A C 1
ATOM 1250 O O . THR A 1 164 ? -9.742 11.342 -20.663 1.00 86.25 164 THR A O 1
ATOM 1253 N N . SER A 1 165 ? -8.062 11.361 -19.188 1.00 87.19 165 SER A N 1
ATOM 1254 C CA . SER A 1 165 ? -7.018 11.706 -20.160 1.00 87.19 165 SER A CA 1
ATOM 1255 C C . SER A 1 165 ? -6.311 10.491 -20.760 1.00 87.19 165 SER A C 1
ATOM 1257 O O . SER A 1 165 ? -5.520 10.666 -21.686 1.00 87.19 165 SER A O 1
ATOM 1259 N N . GLN A 1 166 ? -6.570 9.288 -20.231 1.00 86.38 166 GLN A N 1
ATOM 1260 C CA . GLN A 1 166 ? -5.900 8.029 -20.582 1.00 86.38 166 GLN A CA 1
ATOM 1261 C C . GLN A 1 166 ? -4.370 8.100 -20.458 1.00 86.38 166 GLN A C 1
ATOM 1263 O O . GLN A 1 166 ? -3.632 7.393 -21.146 1.00 86.38 166 GLN A O 1
ATOM 1268 N N . LYS A 1 167 ? -3.869 8.987 -19.593 1.00 86.62 167 LYS A N 1
ATOM 1269 C CA . LYS A 1 167 ? -2.436 9.143 -19.344 1.00 86.62 167 LYS A CA 1
ATOM 1270 C C . LYS A 1 167 ? -1.987 8.191 -18.248 1.00 86.62 167 LYS A C 1
ATOM 1272 O O . LYS A 1 167 ? -2.641 8.066 -17.216 1.00 86.62 167 LYS A O 1
ATOM 1277 N N . VAL A 1 168 ? -0.830 7.579 -18.478 1.00 88.00 168 VAL A N 1
ATOM 1278 C CA . VAL A 1 168 ? -0.127 6.744 -17.505 1.00 88.00 168 VAL A CA 1
ATOM 1279 C C . VAL A 1 168 ? 1.113 7.487 -17.029 1.00 88.00 168 VAL A C 1
ATOM 1281 O O . VAL A 1 168 ? 1.882 8.010 -17.838 1.00 88.00 168 VAL A O 1
ATOM 1284 N N . GLN A 1 169 ? 1.322 7.507 -15.719 1.00 89.00 169 GLN A N 1
ATOM 1285 C CA . GLN A 1 169 ? 2.526 8.017 -15.079 1.00 89.00 169 GLN A CA 1
ATOM 1286 C C . GLN A 1 169 ? 3.060 6.955 -14.121 1.00 89.00 169 GLN A C 1
ATOM 1288 O O . GLN A 1 169 ? 2.295 6.343 -13.385 1.00 89.00 169 GLN A O 1
ATOM 1293 N N . PHE A 1 170 ? 4.370 6.728 -14.119 1.00 89.69 170 PHE A N 1
ATOM 1294 C CA . PHE A 1 170 ? 5.005 5.820 -13.168 1.00 89.69 170 PHE A CA 1
ATOM 1295 C C . PHE A 1 170 ? 5.712 6.634 -12.090 1.00 89.69 170 PHE A C 1
ATOM 1297 O O . PHE A 1 170 ? 6.678 7.328 -12.394 1.00 89.69 170 PHE A O 1
ATOM 1304 N N . LEU A 1 171 ? 5.213 6.582 -10.858 1.00 90.75 171 LEU A N 1
ATOM 1305 C CA . LEU A 1 171 ? 5.775 7.246 -9.688 1.00 90.75 171 LEU A CA 1
ATOM 1306 C C . LEU A 1 171 ? 6.792 6.314 -9.025 1.00 90.75 171 LEU A C 1
ATOM 1308 O O . LEU A 1 171 ? 6.452 5.221 -8.572 1.00 90.75 171 LEU A O 1
ATOM 1312 N N . ASN A 1 172 ? 8.043 6.750 -8.946 1.00 87.69 172 ASN A N 1
ATOM 1313 C CA . ASN A 1 172 ? 9.114 6.017 -8.285 1.00 87.69 172 ASN A CA 1
ATOM 1314 C C . ASN A 1 172 ? 10.148 6.974 -7.687 1.00 87.69 172 ASN A C 1
ATOM 1316 O O . ASN A 1 172 ? 10.039 8.200 -7.783 1.00 87.69 172 ASN A O 1
ATOM 1320 N N . GLU A 1 173 ? 11.178 6.407 -7.070 1.00 83.94 173 GLU A N 1
ATOM 1321 C CA . GLU A 1 173 ? 12.341 7.180 -6.663 1.00 83.94 173 GLU A CA 1
ATOM 1322 C C . GLU A 1 173 ? 13.198 7.558 -7.873 1.00 83.94 173 GLU A C 1
ATOM 1324 O O . GLU A 1 173 ? 13.625 6.711 -8.649 1.00 83.94 173 GLU A O 1
ATOM 1329 N N . SER A 1 174 ? 13.493 8.851 -8.022 1.00 67.06 174 SER A N 1
ATOM 1330 C CA . SER A 1 174 ? 14.180 9.399 -9.201 1.00 67.06 174 SER A CA 1
ATOM 1331 C C . SER A 1 174 ? 15.643 8.949 -9.345 1.00 67.06 174 SER A C 1
ATOM 1333 O O . SER A 1 174 ? 16.271 9.232 -10.365 1.00 67.06 174 SER A O 1
ATOM 1335 N N . LYS A 1 175 ? 16.221 8.318 -8.315 1.00 61.25 175 LYS A N 1
ATOM 1336 C CA . LYS A 1 175 ? 17.601 7.822 -8.308 1.00 61.25 175 LYS A CA 1
ATOM 1337 C C . LYS A 1 175 ? 17.637 6.418 -7.701 1.00 61.25 175 LYS A C 1
ATOM 1339 O O . LYS A 1 175 ? 17.507 6.324 -6.482 1.00 61.25 175 LYS A O 1
ATOM 1344 N N . PRO A 1 176 ? 17.842 5.362 -8.505 1.00 58.69 176 PRO A N 1
ATOM 1345 C CA . PRO A 1 176 ? 18.128 4.046 -7.958 1.00 58.69 176 PRO A CA 1
ATOM 1346 C C . PRO A 1 176 ? 19.455 4.104 -7.185 1.00 58.69 176 PRO A C 1
ATOM 1348 O O . PRO A 1 176 ? 20.487 4.507 -7.726 1.00 58.69 176 PRO A O 1
ATOM 1351 N N . SER A 1 177 ? 19.414 3.754 -5.904 1.00 61.75 177 SER A N 1
ATOM 1352 C CA . SER A 1 177 ? 20.577 3.475 -5.057 1.00 61.75 177 SER A CA 1
ATOM 1353 C C . SER A 1 177 ? 20.509 2.033 -4.552 1.00 61.75 177 SER A C 1
ATOM 1355 O O . SER A 1 177 ? 19.434 1.432 -4.561 1.00 61.75 177 SER A O 1
ATOM 1357 N N . GLU A 1 178 ? 21.628 1.480 -4.071 1.00 61.25 178 GLU A N 1
ATOM 1358 C CA . GLU A 1 178 ? 21.639 0.145 -3.442 1.00 61.25 178 GLU A CA 1
ATOM 1359 C C . GLU A 1 178 ? 20.584 0.018 -2.326 1.00 61.25 178 GLU A C 1
ATOM 1361 O O . GLU A 1 178 ? 19.978 -1.038 -2.176 1.00 61.25 178 GLU A O 1
ATOM 1366 N N . ASP A 1 179 ? 20.294 1.112 -1.610 1.00 62.41 179 ASP A N 1
ATOM 1367 C CA . ASP A 1 179 ? 19.282 1.157 -0.544 1.00 62.41 179 ASP A CA 1
ATOM 1368 C C . ASP A 1 179 ? 17.833 1.057 -1.055 1.00 62.41 179 ASP A C 1
ATOM 1370 O O . ASP A 1 179 ? 16.931 0.696 -0.293 1.00 62.41 179 ASP A O 1
ATOM 1374 N N . THR A 1 180 ? 17.590 1.420 -2.321 1.00 71.06 180 THR A N 1
ATOM 1375 C CA . THR A 1 180 ? 16.250 1.388 -2.930 1.00 71.06 180 THR A CA 1
ATOM 1376 C C . THR A 1 180 ? 15.899 0.023 -3.504 1.00 71.06 180 THR A C 1
ATOM 1378 O O . THR A 1 180 ? 14.721 -0.326 -3.518 1.00 71.06 180 THR A O 1
ATOM 1381 N N . THR A 1 181 ? 16.887 -0.763 -3.940 1.00 77.81 181 THR A N 1
ATOM 1382 C CA . THR A 1 181 ? 16.672 -2.107 -4.492 1.00 77.81 181 THR A CA 1
ATOM 1383 C C . THR A 1 181 ? 16.025 -3.015 -3.443 1.00 77.81 181 THR A C 1
ATOM 1385 O O . THR A 1 181 ? 16.375 -2.970 -2.264 1.00 77.81 181 THR A O 1
ATOM 1388 N N . TYR A 1 182 ? 15.061 -3.845 -3.850 1.00 85.19 182 TYR A N 1
ATOM 1389 C CA . TYR A 1 182 ? 14.264 -4.684 -2.940 1.00 85.19 182 TYR A CA 1
ATOM 1390 C C . TYR A 1 182 ? 13.453 -3.921 -1.871 1.00 85.19 182 TYR A C 1
ATOM 1392 O O . TYR A 1 182 ? 13.083 -4.504 -0.847 1.00 85.19 182 TYR A O 1
ATOM 1400 N N . GLY A 1 183 ? 13.150 -2.637 -2.096 1.00 91.62 183 GLY A N 1
ATOM 1401 C CA . GLY A 1 183 ? 12.368 -1.794 -1.188 1.00 91.62 183 GLY A CA 1
ATOM 1402 C C . GLY A 1 183 ? 10.859 -2.080 -1.155 1.00 91.62 183 GLY A C 1
ATOM 1403 O O . GLY A 1 183 ? 10.214 -1.790 -0.142 1.00 91.62 183 GLY A O 1
ATOM 1404 N N . TYR A 1 184 ? 10.309 -2.685 -2.214 1.00 96.19 184 TYR A N 1
ATOM 1405 C CA . TYR A 1 184 ? 8.874 -2.961 -2.409 1.00 96.19 184 TYR A CA 1
ATOM 1406 C C . TYR A 1 184 ? 8.003 -1.697 -2.391 1.00 96.19 184 TYR A C 1
ATOM 1408 O O . TYR A 1 184 ? 6.924 -1.688 -1.801 1.00 96.19 184 TYR A O 1
ATOM 1416 N N . LEU A 1 185 ? 8.452 -0.606 -3.014 1.00 97.31 185 LEU A N 1
ATOM 1417 C CA . LEU A 1 185 ? 7.606 0.576 -3.159 1.00 97.31 185 LEU A CA 1
ATOM 1418 C C . LEU A 1 185 ? 6.308 0.235 -3.912 1.00 97.31 185 LEU A C 1
ATOM 1420 O O . LEU A 1 185 ? 6.324 -0.480 -4.913 1.00 97.31 185 LEU A O 1
ATOM 1424 N N . GLY A 1 186 ? 5.182 0.754 -3.423 1.00 97.50 186 GLY A N 1
ATOM 1425 C CA . GLY A 1 186 ? 3.854 0.417 -3.938 1.00 97.50 186 GLY A CA 1
ATOM 1426 C C . GLY A 1 186 ? 3.262 -0.843 -3.303 1.00 97.50 186 GLY A C 1
ATOM 1427 O O . GLY A 1 186 ? 2.249 -1.344 -3.783 1.00 97.50 186 GLY A O 1
ATOM 1428 N N . TYR A 1 187 ? 3.857 -1.357 -2.220 1.00 98.62 187 TYR A N 1
ATOM 1429 C CA . TYR A 1 187 ? 3.256 -2.443 -1.436 1.00 98.62 187 TYR A CA 1
ATOM 1430 C C . TYR A 1 187 ? 1.879 -2.045 -0.901 1.00 98.62 187 TYR A C 1
ATOM 1432 O O . TYR A 1 187 ? 0.943 -2.832 -0.934 1.00 98.62 187 TYR A O 1
ATOM 1440 N N . SER A 1 188 ? 1.760 -0.794 -0.472 1.00 98.69 188 SER A N 1
ATOM 1441 C CA . SER A 1 188 ? 0.515 -0.126 -0.119 1.00 98.69 188 SER A CA 1
ATOM 1442 C C . SER A 1 188 ? 0.476 1.222 -0.833 1.00 98.69 188 SER A C 1
ATOM 1444 O O . SER A 1 188 ? 1.524 1.831 -1.088 1.00 98.69 188 SER A O 1
ATOM 1446 N N . VAL A 1 189 ? -0.722 1.692 -1.169 1.00 97.69 189 VAL A N 1
ATOM 1447 C CA . VAL A 1 189 ? -0.936 3.010 -1.773 1.00 97.69 189 VAL A CA 1
ATOM 1448 C C . VAL A 1 189 ? -2.120 3.687 -1.112 1.00 97.69 189 VAL A C 1
ATOM 1450 O O . VAL A 1 189 ? -3.090 3.019 -0.768 1.00 97.69 189 VAL A O 1
ATOM 1453 N N . THR A 1 190 ? -2.048 5.006 -0.938 1.00 96.19 190 THR A N 1
ATOM 1454 C CA . THR A 1 190 ? -3.228 5.794 -0.588 1.00 96.19 190 THR A CA 1
ATOM 1455 C C . THR A 1 190 ? -3.194 7.224 -1.105 1.00 96.19 190 THR A C 1
ATOM 1457 O O . THR A 1 190 ? -2.193 7.678 -1.657 1.00 96.19 190 THR A O 1
ATOM 1460 N N . THR A 1 191 ? -4.307 7.936 -0.959 1.00 94.50 191 THR A N 1
ATOM 1461 C CA . THR A 1 191 ? -4.445 9.346 -1.327 1.00 94.50 191 THR A CA 1
ATOM 1462 C C . THR A 1 191 ? -4.757 10.205 -0.128 1.00 94.50 191 THR A C 1
ATOM 1464 O O . THR A 1 191 ? -5.599 9.851 0.694 1.00 94.50 191 THR A O 1
ATOM 1467 N N . VAL A 1 192 ? -4.127 11.370 -0.084 1.00 93.56 192 VAL A N 1
ATOM 1468 C CA . VAL A 1 192 ? -4.294 12.361 0.975 1.00 93.56 192 VAL A CA 1
ATOM 1469 C C . VAL A 1 192 ? -4.726 13.665 0.334 1.00 93.56 192 VAL A C 1
ATOM 1471 O O . VAL A 1 192 ? -4.071 14.150 -0.589 1.00 93.56 192 VAL A O 1
ATOM 1474 N N . LYS A 1 193 ? -5.805 14.247 0.848 1.00 92.44 193 LYS A N 1
ATOM 1475 C CA . LYS A 1 193 ? -6.274 15.569 0.443 1.00 92.44 193 LYS A CA 1
ATOM 1476 C C . LYS A 1 193 ? -5.670 16.619 1.353 1.00 92.44 193 LYS A C 1
ATOM 1478 O O . LYS A 1 193 ? -6.084 16.753 2.500 1.00 92.44 193 LYS A O 1
ATOM 1483 N N . GLY A 1 194 ? -4.672 17.337 0.857 1.00 88.56 194 GLY A N 1
ATOM 1484 C CA . GLY A 1 194 ? -4.049 18.420 1.604 1.00 88.56 194 GLY A CA 1
ATOM 1485 C C . GLY A 1 194 ? -4.590 19.797 1.221 1.00 88.56 194 GLY A C 1
ATOM 1486 O O . GLY A 1 194 ? -5.209 19.976 0.173 1.00 88.56 194 GLY A O 1
ATOM 1487 N N . ALA A 1 195 ? -4.261 20.809 2.023 1.00 83.50 195 ALA A N 1
ATOM 1488 C CA . ALA A 1 195 ? -4.687 22.193 1.812 1.00 83.50 195 ALA A CA 1
ATOM 1489 C C . ALA A 1 195 ? -4.207 22.787 0.471 1.00 83.50 195 ALA A C 1
ATOM 1491 O O . ALA A 1 195 ? -4.900 23.603 -0.134 1.00 83.50 195 ALA A O 1
ATOM 1492 N N . SER A 1 196 ? -3.026 22.381 -0.014 1.00 78.50 196 SER A N 1
ATOM 1493 C CA . SER A 1 196 ? -2.460 22.839 -1.294 1.00 78.50 196 SER A CA 1
ATOM 1494 C C . SER A 1 196 ? -2.699 21.883 -2.474 1.00 78.50 196 SER A C 1
ATOM 1496 O O . SER A 1 196 ? -2.021 22.021 -3.493 1.00 78.50 196 SER A O 1
ATOM 1498 N N . GLY A 1 197 ? -3.595 20.901 -2.330 1.00 84.56 197 GLY A N 1
ATOM 1499 C CA . GLY A 1 197 ? -3.887 19.878 -3.337 1.00 84.56 197 GLY A CA 1
ATOM 1500 C C . GLY A 1 197 ? -3.617 18.449 -2.867 1.00 84.56 197 GLY A C 1
ATOM 1501 O O . GLY A 1 197 ? -3.094 18.216 -1.770 1.00 84.56 197 GLY A O 1
ATOM 1502 N N . ASP A 1 198 ? -3.984 17.503 -3.727 1.00 88.38 198 ASP A N 1
ATOM 1503 C CA . ASP A 1 198 ? -3.896 16.071 -3.457 1.00 88.38 198 ASP A CA 1
ATOM 1504 C C . ASP A 1 198 ? -2.441 15.579 -3.447 1.00 88.38 198 ASP A C 1
ATOM 1506 O O . ASP A 1 198 ? -1.544 16.125 -4.098 1.00 88.38 198 ASP A O 1
ATOM 1510 N N . MET A 1 199 ? -2.200 14.522 -2.682 1.00 92.06 199 MET A N 1
ATOM 1511 C CA . MET A 1 199 ? -0.922 13.828 -2.612 1.00 92.06 199 MET A CA 1
ATOM 1512 C C . MET A 1 199 ? -1.145 12.326 -2.711 1.00 92.06 199 MET A C 1
ATOM 1514 O O . MET A 1 199 ? -2.097 11.778 -2.150 1.00 92.06 199 MET A O 1
ATOM 1518 N N . TYR A 1 200 ? -0.221 11.657 -3.388 1.00 93.56 200 TYR A N 1
ATOM 1519 C CA . TYR A 1 200 ? -0.213 10.208 -3.519 1.00 93.56 200 TYR A CA 1
ATOM 1520 C C . TYR A 1 200 ? 0.832 9.634 -2.573 1.00 93.56 200 TYR A C 1
ATOM 1522 O O . TYR A 1 200 ? 1.977 10.082 -2.537 1.00 93.56 200 TYR A O 1
ATOM 1530 N N . ILE A 1 201 ? 0.432 8.652 -1.782 1.00 96.00 201 ILE A N 1
ATOM 1531 C CA . ILE A 1 201 ? 1.250 8.055 -0.736 1.00 96.00 201 ILE A CA 1
ATOM 1532 C C . ILE A 1 201 ? 1.521 6.609 -1.117 1.00 96.00 201 ILE A C 1
ATOM 1534 O O . ILE A 1 201 ? 0.610 5.906 -1.548 1.00 96.00 201 ILE A O 1
ATOM 1538 N N . ALA A 1 202 ? 2.758 6.156 -0.951 1.00 97.62 202 ALA A N 1
ATOM 1539 C CA . ALA A 1 202 ? 3.119 4.773 -1.226 1.00 97.62 202 ALA A CA 1
ATOM 1540 C C . ALA A 1 202 ? 4.071 4.222 -0.169 1.00 97.62 202 ALA A C 1
ATOM 1542 O O . ALA A 1 202 ? 5.064 4.860 0.191 1.00 97.62 202 ALA A O 1
ATOM 1543 N N . GLY A 1 203 ? 3.774 3.020 0.308 1.00 98.44 203 GLY A N 1
ATOM 1544 C CA . GLY A 1 203 ? 4.606 2.291 1.249 1.00 98.44 203 GLY A CA 1
ATOM 1545 C C . GLY A 1 203 ? 5.682 1.462 0.558 1.00 98.44 203 GLY A C 1
ATOM 1546 O O . GLY A 1 203 ? 5.449 0.878 -0.501 1.00 98.44 203 GLY A O 1
ATOM 1547 N N . ALA A 1 204 ? 6.858 1.402 1.178 1.00 98.00 204 ALA A N 1
ATOM 1548 C CA . ALA A 1 204 ? 7.993 0.570 0.791 1.00 98.00 204 ALA A CA 1
ATOM 1549 C C . ALA A 1 204 ? 8.529 -0.153 2.042 1.00 98.00 204 ALA A C 1
ATOM 1551 O O . ALA A 1 204 ? 9.544 0.256 2.617 1.00 98.00 204 ALA A O 1
ATOM 1552 N N . PRO A 1 205 ? 7.833 -1.196 2.530 1.00 98.19 205 PRO A N 1
ATOM 1553 C CA . PRO A 1 205 ? 8.074 -1.768 3.854 1.00 98.19 205 PRO A CA 1
ATOM 1554 C C . PRO A 1 205 ? 9.397 -2.528 3.990 1.00 98.19 205 PRO A C 1
ATOM 1556 O O . PRO A 1 205 ? 9.811 -2.839 5.107 1.00 98.19 205 PRO A O 1
ATOM 1559 N N . ARG A 1 206 ? 10.087 -2.811 2.877 1.00 95.06 206 ARG A N 1
ATOM 1560 C CA . ARG A 1 206 ? 11.406 -3.459 2.876 1.00 95.06 206 ARG A CA 1
ATOM 1561 C C . ARG A 1 206 ? 12.571 -2.498 2.683 1.00 95.06 206 ARG A C 1
ATOM 1563 O O . ARG A 1 206 ? 13.715 -2.922 2.844 1.00 95.06 206 ARG A O 1
ATOM 1570 N N . TYR A 1 207 ? 12.302 -1.229 2.378 1.00 93.19 207 TYR A N 1
ATOM 1571 C CA . TYR A 1 207 ? 13.341 -0.222 2.184 1.00 93.19 207 TYR A CA 1
ATOM 1572 C C . TYR A 1 207 ? 14.292 -0.174 3.380 1.00 93.19 207 TYR A C 1
ATOM 1574 O O . TYR A 1 207 ? 13.847 -0.049 4.526 1.00 93.19 207 TYR A O 1
ATOM 1582 N N . ASN A 1 208 ? 15.596 -0.294 3.114 1.00 87.56 208 ASN A N 1
ATOM 1583 C CA . ASN A 1 208 ? 16.649 -0.346 4.132 1.00 87.56 208 ASN A CA 1
ATOM 1584 C C . ASN A 1 208 ? 16.341 -1.310 5.303 1.00 87.56 208 ASN A C 1
ATOM 1586 O O . ASN A 1 208 ? 16.758 -1.091 6.438 1.00 87.56 208 ASN A O 1
ATOM 1590 N N . GLN A 1 209 ? 15.535 -2.348 5.049 1.00 86.56 209 GLN A N 1
ATOM 1591 C CA . GLN A 1 209 ? 15.040 -3.329 6.019 1.00 86.56 209 GLN A CA 1
ATOM 1592 C C . GLN A 1 209 ? 14.216 -2.759 7.188 1.00 86.56 209 GLN A C 1
ATOM 1594 O O . GLN A 1 209 ? 13.706 -3.541 7.984 1.00 86.56 209 GLN A O 1
ATOM 1599 N N . THR A 1 210 ? 14.046 -1.440 7.315 1.00 90.94 210 THR A N 1
ATOM 1600 C CA . THR A 1 210 ? 13.215 -0.808 8.354 1.00 90.94 210 THR A CA 1
ATOM 1601 C C . THR A 1 210 ? 11.867 -0.328 7.822 1.00 90.94 210 THR A C 1
ATOM 1603 O O . THR A 1 210 ? 10.935 -0.174 8.609 1.00 90.94 210 THR A O 1
ATOM 1606 N N . GLY A 1 211 ? 11.757 -0.127 6.507 1.00 96.38 211 GLY A N 1
ATOM 1607 C CA . GLY A 1 211 ? 10.576 0.379 5.819 1.00 96.38 211 GLY A CA 1
ATOM 1608 C C . GLY A 1 211 ? 10.551 1.904 5.691 1.00 96.38 211 GLY A C 1
ATOM 1609 O O . GLY A 1 211 ? 11.181 2.635 6.461 1.00 96.38 211 GLY A O 1
ATOM 1610 N N . GLN A 1 212 ? 9.812 2.406 4.704 1.00 97.19 212 GLN A N 1
ATOM 1611 C CA . GLN A 1 212 ? 9.525 3.832 4.541 1.00 97.19 212 GLN A CA 1
ATOM 1612 C C . GLN A 1 212 ? 8.161 4.058 3.877 1.00 97.19 212 GLN A C 1
ATOM 1614 O O . GLN A 1 212 ? 7.580 3.148 3.288 1.00 97.19 212 GLN A O 1
ATOM 1619 N N . VAL A 1 213 ? 7.691 5.303 3.921 1.00 98.31 213 VAL A N 1
ATOM 1620 C CA . VAL A 1 213 ? 6.534 5.794 3.166 1.00 98.31 213 VAL A CA 1
ATOM 1621 C C . VAL A 1 213 ? 6.947 7.040 2.389 1.00 98.31 213 VAL A C 1
ATOM 1623 O O . VAL A 1 213 ? 7.566 7.953 2.947 1.00 98.31 213 VAL A O 1
ATOM 1626 N N . LEU A 1 214 ? 6.620 7.073 1.099 1.00 95.88 214 LEU A N 1
ATOM 1627 C CA . LEU A 1 214 ? 6.891 8.192 0.201 1.00 95.88 214 LEU A CA 1
ATOM 1628 C C . LEU A 1 214 ? 5.623 8.998 -0.052 1.00 95.88 214 LEU A C 1
ATOM 1630 O O . LEU A 1 214 ? 4.550 8.431 -0.246 1.00 95.88 214 LEU A O 1
ATOM 1634 N N . VAL A 1 215 ? 5.779 10.320 -0.081 1.00 94.94 215 VAL A N 1
ATOM 1635 C CA . VAL A 1 215 ? 4.715 11.282 -0.378 1.00 94.94 215 VAL A CA 1
ATOM 1636 C C . VAL A 1 215 ? 5.043 11.975 -1.693 1.00 94.94 215 VAL A C 1
ATOM 1638 O O . VAL A 1 215 ? 6.024 12.720 -1.774 1.00 94.94 215 VAL A O 1
ATOM 1641 N N . PHE A 1 216 ? 4.227 11.732 -2.710 1.00 91.62 216 PHE A N 1
ATOM 1642 C CA . PHE A 1 216 ? 4.307 12.352 -4.027 1.00 91.62 216 PHE A CA 1
ATOM 1643 C C . PHE A 1 216 ? 3.295 13.494 -4.120 1.00 91.62 216 PHE A C 1
ATOM 1645 O O . PHE A 1 216 ? 2.138 13.337 -3.727 1.00 91.62 216 PHE A O 1
ATOM 1652 N N . GLU A 1 217 ? 3.714 14.641 -4.649 1.00 86.50 217 GLU A N 1
ATOM 1653 C CA . GLU A 1 217 ? 2.769 15.707 -5.006 1.00 86.50 217 GLU A CA 1
ATOM 1654 C C . GLU A 1 217 ? 1.949 15.309 -6.236 1.00 86.50 217 GLU A C 1
ATOM 1656 O O . GLU A 1 217 ? 2.487 14.740 -7.190 1.00 86.50 217 GLU A O 1
ATOM 1661 N N . ALA A 1 218 ? 0.650 15.619 -6.230 1.00 77.62 218 ALA A N 1
ATOM 1662 C CA . ALA A 1 218 ? -0.156 15.478 -7.431 1.00 77.62 218 ALA A CA 1
ATOM 1663 C C . ALA A 1 218 ? 0.279 16.500 -8.495 1.00 77.62 218 ALA A C 1
ATOM 1665 O O . ALA A 1 218 ? 0.455 17.686 -8.214 1.00 77.62 218 ALA A O 1
ATOM 1666 N N . GLY A 1 219 ? 0.426 16.035 -9.740 1.00 67.31 219 GLY A N 1
ATOM 1667 C CA . GLY A 1 219 ? 0.741 16.871 -10.902 1.00 67.31 219 GLY A CA 1
ATOM 1668 C C . GLY A 1 219 ? 2.141 16.647 -11.479 1.00 67.31 219 GLY A C 1
ATOM 1669 O O . GLY A 1 219 ? 3.120 17.107 -10.906 1.00 67.31 219 GLY A O 1
ATOM 1670 N N . ALA A 1 220 ? 2.189 15.976 -12.645 1.00 55.72 220 ALA A N 1
ATOM 1671 C CA . ALA A 1 220 ? 3.221 15.839 -13.706 1.00 55.72 220 ALA A CA 1
ATOM 1672 C C . ALA A 1 220 ? 4.717 15.670 -13.357 1.00 55.72 220 ALA A C 1
ATOM 1674 O O . ALA A 1 220 ? 5.519 15.334 -14.227 1.00 55.72 220 ALA A O 1
ATOM 1675 N N . SER A 1 221 ? 5.117 15.888 -12.119 1.00 60.84 221 SER A N 1
ATOM 1676 C CA . SER A 1 221 ? 6.470 15.781 -11.625 1.00 60.84 221 SER A CA 1
ATOM 1677 C C . SER A 1 221 ? 6.461 14.629 -10.628 1.00 60.84 221 SER A C 1
ATOM 1679 O O . SER A 1 221 ? 5.687 14.639 -9.677 1.00 60.84 221 SER A O 1
ATOM 1681 N N . ASN A 1 222 ? 7.267 13.592 -10.863 1.00 68.69 222 ASN A N 1
ATOM 1682 C CA . ASN A 1 222 ? 7.499 12.489 -9.918 1.00 68.69 222 ASN A CA 1
ATOM 1683 C C . ASN A 1 222 ? 8.258 12.991 -8.670 1.00 68.69 222 ASN A C 1
ATOM 1685 O O . ASN A 1 222 ? 9.297 12.445 -8.294 1.00 68.69 222 ASN A O 1
ATOM 1689 N N . THR A 1 223 ? 7.819 14.098 -8.080 1.00 82.44 223 THR A N 1
ATOM 1690 C CA . THR A 1 223 ? 8.559 14.818 -7.056 1.00 82.44 223 THR A CA 1
ATOM 1691 C C . THR A 1 223 ? 8.124 14.303 -5.703 1.00 82.44 223 THR A C 1
ATOM 1693 O O . THR A 1 223 ? 6.965 14.408 -5.303 1.00 82.44 223 THR A O 1
ATOM 1696 N N . ILE A 1 224 ? 9.082 13.717 -4.995 1.00 89.19 224 ILE A N 1
ATOM 1697 C CA . ILE A 1 224 ? 8.885 13.244 -3.632 1.00 89.19 224 ILE A CA 1
ATOM 1698 C C . ILE A 1 224 ? 8.977 14.459 -2.712 1.00 89.19 224 ILE A C 1
ATOM 1700 O O . ILE A 1 224 ? 10.058 15.016 -2.517 1.00 89.19 224 ILE A O 1
ATOM 1704 N N . LYS A 1 225 ? 7.840 14.859 -2.144 1.00 89.00 225 LYS A N 1
ATOM 1705 C CA . LYS A 1 225 ? 7.722 15.988 -1.212 1.00 89.00 225 LYS A CA 1
ATOM 1706 C C . LYS A 1 225 ? 8.276 15.642 0.160 1.00 89.00 225 LYS A C 1
ATOM 1708 O O . LYS A 1 225 ? 8.946 16.451 0.805 1.00 89.00 225 LYS A O 1
ATOM 1713 N N . HIS A 1 226 ? 7.965 14.436 0.624 1.00 89.50 226 HIS A N 1
ATOM 1714 C CA . HIS A 1 226 ? 8.255 14.016 1.983 1.00 89.50 226 HIS A CA 1
ATOM 1715 C C . HIS A 1 226 ? 8.499 12.507 2.082 1.00 89.50 226 HIS A C 1
ATOM 1717 O O . HIS A 1 226 ? 8.064 11.729 1.232 1.00 89.50 226 HIS A O 1
ATOM 1723 N N . ARG A 1 227 ? 9.238 12.106 3.121 1.00 94.19 227 ARG A N 1
ATOM 1724 C CA . ARG A 1 227 ? 9.632 10.719 3.386 1.00 94.19 227 ARG A CA 1
ATOM 1725 C C . ARG A 1 227 ? 9.476 10.424 4.868 1.00 94.19 227 ARG A C 1
ATOM 1727 O O . ARG A 1 227 ? 10.134 11.069 5.685 1.00 94.19 227 ARG A O 1
ATOM 1734 N N . LEU A 1 228 ? 8.669 9.423 5.193 1.00 97.44 228 LEU A N 1
ATOM 1735 C CA . LEU A 1 228 ? 8.525 8.899 6.549 1.00 97.44 228 LEU A CA 1
ATOM 1736 C C . LEU A 1 228 ? 9.368 7.633 6.661 1.00 97.44 228 LEU A C 1
ATOM 1738 O O . LEU A 1 228 ? 9.222 6.728 5.844 1.00 97.44 228 LEU A O 1
ATOM 1742 N N . LYS A 1 229 ? 10.274 7.569 7.638 1.00 96.25 229 LYS A N 1
ATOM 1743 C CA . LYS A 1 229 ? 11.212 6.447 7.786 1.00 96.25 229 LYS A CA 1
ATOM 1744 C C . LYS A 1 229 ? 10.828 5.566 8.969 1.00 96.25 229 LYS A C 1
ATOM 1746 O O . LYS A 1 229 ? 10.682 6.063 10.085 1.00 96.25 229 LYS A O 1
ATOM 1751 N N . GLY A 1 230 ? 10.750 4.262 8.726 1.00 94.50 230 GLY A N 1
ATOM 1752 C CA . GLY A 1 230 ? 10.614 3.253 9.765 1.00 94.50 230 GLY A CA 1
ATOM 1753 C C . GLY A 1 230 ? 11.859 3.203 10.648 1.00 94.50 230 GLY A C 1
ATOM 1754 O O . GLY A 1 230 ? 12.986 3.373 10.175 1.00 94.50 230 GLY A O 1
ATOM 1755 N N . LYS A 1 231 ? 11.648 2.988 11.950 1.00 91.25 231 LYS A N 1
ATOM 1756 C CA . LYS A 1 231 ? 12.699 3.083 12.980 1.00 91.25 231 LYS A CA 1
ATOM 1757 C C . LYS A 1 231 ? 13.339 1.737 13.328 1.00 91.25 231 LYS A C 1
ATOM 1759 O O . LYS A 1 231 ? 14.469 1.714 13.803 1.00 91.25 231 LYS A O 1
ATOM 1764 N N . GLN A 1 232 ? 12.623 0.629 13.130 1.00 93.38 232 GLN A N 1
ATOM 1765 C CA . GLN A 1 232 ? 13.042 -0.701 13.572 1.00 93.38 232 GLN A CA 1
ATOM 1766 C C . GLN A 1 232 ? 13.179 -1.660 12.388 1.00 93.38 232 GLN A C 1
ATOM 1768 O O . GLN A 1 232 ? 12.287 -1.755 11.542 1.00 93.38 232 GLN A O 1
ATOM 1773 N N . LEU A 1 233 ? 14.296 -2.388 12.357 1.00 91.12 233 LEU A N 1
ATOM 1774 C CA . LEU A 1 233 ? 14.574 -3.425 11.366 1.00 91.12 233 LEU A CA 1
ATOM 1775 C C . LEU A 1 233 ? 13.505 -4.516 11.413 1.00 91.12 233 LEU A C 1
ATOM 1777 O O . LEU A 1 233 ? 13.108 -4.953 12.485 1.00 91.12 233 LEU A O 1
ATOM 1781 N N . GLY A 1 234 ? 13.028 -4.943 10.250 1.00 86.06 234 GLY A N 1
ATOM 1782 C CA . GLY A 1 234 ? 12.018 -5.984 10.108 1.00 86.06 234 GLY A CA 1
ATOM 1783 C C . GLY A 1 234 ? 10.611 -5.577 10.538 1.00 86.06 234 GLY A C 1
ATOM 1784 O O . GLY A 1 234 ? 9.713 -6.392 10.395 1.00 86.06 234 GLY A O 1
ATOM 1785 N N . SER A 1 235 ? 10.385 -4.342 11.010 1.00 95.50 235 SER A N 1
ATOM 1786 C CA . SER A 1 235 ? 9.064 -3.908 11.501 1.00 95.50 235 SER A CA 1
ATOM 1787 C C . SER A 1 235 ? 7.993 -3.807 10.414 1.00 95.50 235 SER A C 1
ATOM 1789 O O . SER A 1 235 ? 6.799 -3.800 10.720 1.00 95.50 235 SER A O 1
ATOM 1791 N N . TYR A 1 236 ? 8.424 -3.772 9.147 1.00 97.62 236 TYR A N 1
ATOM 1792 C CA . TYR A 1 236 ? 7.554 -3.707 7.973 1.00 97.62 236 TYR A CA 1
ATOM 1793 C C . TYR A 1 236 ? 6.728 -2.410 7.915 1.00 97.62 236 TYR A C 1
ATOM 1795 O O . TYR A 1 236 ? 5.577 -2.399 7.476 1.00 97.62 236 TYR A O 1
ATOM 1803 N N . PHE A 1 237 ? 7.325 -1.307 8.383 1.00 98.75 237 PHE A N 1
ATOM 1804 C CA . PHE A 1 237 ? 6.724 0.025 8.404 1.00 98.75 237 PHE A CA 1
ATOM 1805 C C . PHE A 1 237 ? 6.320 0.493 7.003 1.00 98.75 237 PHE A C 1
ATOM 1807 O O . PHE A 1 237 ? 7.149 0.527 6.095 1.00 98.75 237 PHE A O 1
ATOM 1814 N N . GLY A 1 238 ? 5.063 0.905 6.845 1.00 98.62 238 GLY A N 1
ATOM 1815 C CA . GLY A 1 238 ? 4.508 1.308 5.551 1.00 98.62 238 GLY A CA 1
ATOM 1816 C C . GLY A 1 238 ? 3.832 0.169 4.796 1.00 98.62 238 GLY A C 1
ATOM 1817 O O . GLY A 1 238 ? 3.484 0.340 3.637 1.00 98.62 238 GLY A O 1
ATOM 1818 N N . SER A 1 239 ? 3.636 -0.995 5.411 1.00 98.50 239 SER A N 1
ATOM 1819 C CA . SER A 1 239 ? 2.927 -2.107 4.762 1.00 98.50 239 SER A CA 1
ATOM 1820 C C . SER A 1 239 ? 1.420 -1.906 4.665 1.00 98.50 239 SER A C 1
ATOM 1822 O O . SER A 1 239 ? 0.813 -2.466 3.763 1.00 98.50 239 SER A O 1
ATOM 1824 N N . GLU A 1 240 ? 0.856 -1.068 5.530 1.00 98.69 240 GLU A N 1
ATOM 1825 C CA . GLU A 1 240 ? -0.552 -0.681 5.537 1.00 98.69 240 GLU A CA 1
ATOM 1826 C C . GLU A 1 240 ? -0.648 0.834 5.743 1.00 98.69 240 GLU A C 1
ATOM 1828 O O . GLU A 1 240 ? 0.097 1.402 6.553 1.00 98.69 240 GLU A O 1
ATOM 1833 N N . LEU A 1 241 ? -1.533 1.493 4.994 1.00 98.62 241 LEU A N 1
ATOM 1834 C CA . LEU A 1 241 ? -1.726 2.942 5.021 1.00 98.62 241 LEU A CA 1
ATOM 1835 C C . LEU A 1 241 ? -3.214 3.265 5.109 1.00 98.62 241 LEU A C 1
ATOM 1837 O O . LEU A 1 241 ? -4.003 2.730 4.339 1.00 98.62 241 LEU A O 1
ATOM 1841 N N . CYS A 1 242 ? -3.581 4.197 5.985 1.00 97.62 242 CYS A N 1
ATOM 1842 C CA . CYS A 1 242 ? -4.950 4.694 6.076 1.00 97.62 242 CYS A CA 1
ATOM 1843 C C . CYS A 1 242 ? -4.944 6.216 6.230 1.00 97.62 242 CYS A C 1
ATOM 1845 O O . CYS A 1 242 ? -4.444 6.745 7.224 1.00 97.62 242 CYS A O 1
ATOM 1847 N N . ALA A 1 243 ? -5.490 6.918 5.238 1.00 96.31 243 ALA A N 1
ATOM 1848 C CA . ALA A 1 243 ? -5.776 8.345 5.327 1.00 96.31 243 ALA A CA 1
ATOM 1849 C C . ALA A 1 243 ? -7.094 8.565 6.087 1.00 96.31 243 ALA A C 1
ATOM 1851 O O . ALA A 1 243 ? -8.089 7.886 5.825 1.00 96.31 243 ALA A O 1
ATOM 1852 N N . LEU A 1 244 ? -7.102 9.514 7.019 1.00 95.69 244 LEU A N 1
ATOM 1853 C CA . LEU A 1 244 ? -8.245 9.831 7.866 1.00 95.69 244 LEU A CA 1
ATOM 1854 C C . LEU A 1 244 ? -8.501 11.340 7.861 1.00 95.69 244 LEU A C 1
ATOM 1856 O O . LEU A 1 244 ? -7.679 12.123 8.328 1.00 95.69 244 LEU A O 1
ATOM 1860 N N . ASP A 1 245 ? -9.654 11.722 7.329 1.00 94.88 245 ASP A N 1
ATOM 1861 C CA . ASP A 1 245 ? -10.329 12.988 7.619 1.00 94.88 245 ASP A CA 1
ATOM 1862 C C . ASP A 1 245 ? -11.070 12.781 8.947 1.00 94.88 245 ASP A C 1
ATOM 1864 O O . ASP A 1 245 ? -12.071 12.070 8.971 1.00 94.88 245 ASP A O 1
ATOM 1868 N N . LEU A 1 246 ? -10.514 13.247 10.064 1.00 95.12 246 LEU A N 1
ATOM 1869 C CA . LEU A 1 246 ? -11.049 12.969 11.398 1.00 95.12 246 LEU A CA 1
ATOM 1870 C C . LEU A 1 246 ? -12.282 13.832 11.663 1.00 95.12 246 LEU A C 1
ATOM 1872 O O . LEU A 1 246 ? -13.268 13.339 12.204 1.00 95.12 246 LEU A O 1
ATOM 1876 N N . ASN A 1 247 ? -12.215 15.112 11.300 1.00 93.81 247 ASN A N 1
ATOM 1877 C CA . ASN A 1 247 ? -13.234 16.114 11.616 1.00 93.81 247 ASN A CA 1
ATOM 1878 C C . ASN A 1 247 ? -14.342 16.242 10.546 1.00 93.81 247 ASN A C 1
ATOM 1880 O O . ASN A 1 247 ? -15.289 17.007 10.741 1.00 93.81 247 ASN A O 1
ATOM 1884 N N . ARG A 1 248 ? -14.232 15.490 9.444 1.00 92.62 248 ARG A N 1
ATOM 1885 C CA . ARG A 1 248 ? -15.177 15.437 8.321 1.00 92.62 248 ARG A CA 1
ATOM 1886 C C . ARG A 1 248 ? -15.279 16.750 7.542 1.00 92.62 248 ARG A C 1
ATOM 1888 O O . ARG A 1 248 ? -16.336 17.050 6.979 1.00 92.62 248 ARG A O 1
ATOM 1895 N N . ASP A 1 249 ? -14.204 17.532 7.492 1.00 92.31 249 ASP A N 1
ATOM 1896 C CA . ASP A 1 249 ? -14.146 18.788 6.738 1.00 92.31 249 ASP A CA 1
ATOM 1897 C C . ASP A 1 249 ? -13.797 18.599 5.248 1.00 92.31 249 ASP A C 1
ATOM 1899 O O . ASP A 1 249 ? -13.861 19.548 4.457 1.00 92.31 249 ASP A O 1
ATOM 1903 N N . GLY A 1 250 ? -13.508 17.362 4.835 1.00 90.56 250 GLY A N 1
ATOM 1904 C CA . GLY A 1 250 ? -13.164 16.983 3.471 1.00 90.56 250 GLY A CA 1
ATOM 1905 C C . GLY A 1 250 ? -11.664 17.012 3.169 1.00 90.56 250 GLY A C 1
ATOM 1906 O O . GLY A 1 250 ? -11.278 16.585 2.070 1.00 90.56 250 GLY A O 1
ATOM 1907 N N . ALA A 1 251 ? -10.830 17.483 4.098 1.00 92.75 251 ALA A N 1
ATOM 1908 C CA . ALA A 1 251 ? -9.378 17.383 4.060 1.00 92.75 251 ALA A CA 1
ATOM 1909 C C . ALA A 1 251 ? -8.891 16.218 4.934 1.00 92.75 251 ALA A C 1
ATOM 1911 O O . ALA A 1 251 ? -9.547 15.765 5.860 1.00 92.75 251 ALA A O 1
ATOM 1912 N N . THR A 1 252 ? -7.726 15.666 4.611 1.00 94.75 252 THR A N 1
ATOM 1913 C CA . THR A 1 252 ? -7.137 14.601 5.425 1.00 94.75 252 THR A CA 1
ATOM 1914 C C . THR A 1 252 ? -6.382 15.204 6.607 1.00 94.75 252 THR A C 1
ATOM 1916 O O . THR A 1 252 ? -5.395 15.905 6.399 1.00 94.75 252 THR A O 1
ATOM 1919 N N . ASP A 1 253 ? -6.774 14.853 7.829 1.00 94.75 253 ASP A N 1
ATOM 1920 C CA . ASP A 1 253 ? -6.106 15.286 9.061 1.00 94.75 253 ASP A CA 1
ATOM 1921 C C . ASP A 1 253 ? -4.933 14.372 9.438 1.00 94.75 253 ASP A C 1
ATOM 1923 O O . ASP A 1 253 ? -3.880 14.832 9.886 1.00 94.75 253 ASP A O 1
ATOM 1927 N N . TYR A 1 254 ? -5.100 13.056 9.261 1.00 96.06 254 TYR A N 1
ATOM 1928 C CA . TYR A 1 254 ? -4.141 12.052 9.713 1.00 96.06 254 TYR A CA 1
ATOM 1929 C C . TYR A 1 254 ? -3.801 11.017 8.645 1.00 96.06 254 TYR A C 1
ATOM 1931 O O . TYR A 1 254 ? -4.629 10.606 7.835 1.00 96.06 254 TYR A O 1
ATOM 1939 N N . LEU A 1 255 ? -2.562 10.535 8.701 1.00 97.94 255 LEU A N 1
ATOM 1940 C CA . LEU A 1 255 ? -2.112 9.321 8.037 1.00 97.94 255 LEU A CA 1
ATOM 1941 C C . LEU A 1 255 ? -1.686 8.312 9.101 1.00 97.94 255 LEU A C 1
ATOM 1943 O O . LEU A 1 255 ? -0.782 8.572 9.902 1.00 97.94 255 LEU A O 1
ATOM 1947 N N . LEU A 1 256 ? -2.315 7.144 9.078 1.00 98.44 256 LEU A N 1
ATOM 1948 C CA . LEU A 1 256 ? -1.912 5.995 9.871 1.00 98.44 256 LEU A CA 1
ATOM 1949 C C . LEU A 1 256 ? -1.001 5.088 9.053 1.00 98.44 256 LEU A C 1
ATOM 1951 O O . LEU A 1 256 ? -1.280 4.806 7.887 1.00 98.44 256 LEU A O 1
ATOM 1955 N N . VAL A 1 257 ? 0.083 4.630 9.678 1.00 98.81 257 VAL A N 1
ATOM 1956 C CA . VAL A 1 257 ? 1.094 3.785 9.036 1.00 98.81 257 VAL A CA 1
ATOM 1957 C C . VAL A 1 257 ? 1.326 2.525 9.862 1.00 98.81 257 VAL A C 1
ATOM 1959 O O . VAL A 1 257 ? 1.837 2.591 10.983 1.00 98.81 257 VAL A O 1
ATOM 1962 N N . GLY A 1 258 ? 0.973 1.373 9.296 1.00 98.75 258 GLY A N 1
ATOM 1963 C CA . GLY A 1 258 ? 1.155 0.068 9.921 1.00 98.75 258 GLY A CA 1
ATOM 1964 C C . GLY A 1 258 ? 2.611 -0.404 9.903 1.00 98.75 258 GLY A C 1
ATOM 1965 O O . GLY A 1 258 ? 3.325 -0.262 8.906 1.00 98.75 258 GLY A O 1
ATOM 1966 N N . ALA A 1 259 ? 3.039 -0.990 11.019 1.00 98.69 259 ALA A N 1
ATOM 1967 C CA . ALA A 1 259 ? 4.278 -1.747 11.168 1.00 98.69 259 ALA A CA 1
ATOM 1968 C C . ALA A 1 259 ? 3.971 -3.047 11.944 1.00 98.69 259 ALA A C 1
ATOM 1970 O O . ALA A 1 259 ? 4.324 -3.179 13.121 1.00 98.69 259 ALA A O 1
ATOM 1971 N N . PRO A 1 260 ? 3.260 -4.005 11.319 1.00 98.38 260 PRO A N 1
ATOM 1972 C CA . PRO A 1 260 ? 2.703 -5.176 11.998 1.00 98.38 260 PRO A CA 1
ATOM 1973 C C . PRO A 1 260 ? 3.758 -6.149 12.531 1.00 98.38 260 PRO A C 1
ATOM 1975 O O . PRO A 1 260 ? 3.447 -6.975 13.381 1.00 98.38 260 PRO A O 1
ATOM 1978 N N . PHE A 1 261 ? 5.005 -6.068 12.064 1.00 96.50 261 PHE A N 1
ATOM 1979 C CA . PHE A 1 261 ? 6.112 -6.896 12.560 1.00 96.50 261 PHE A CA 1
ATOM 1980 C C . PHE A 1 261 ? 7.016 -6.134 13.535 1.00 96.50 261 PHE A C 1
ATOM 1982 O O . PHE A 1 261 ? 8.117 -6.586 13.863 1.00 96.50 261 PHE A O 1
ATOM 1989 N N . TYR A 1 262 ? 6.573 -4.958 13.996 1.00 97.44 262 TYR A N 1
ATOM 1990 C CA . TYR A 1 262 ? 7.211 -4.291 15.118 1.00 97.44 262 TYR A CA 1
ATOM 1991 C C . TYR A 1 262 ? 7.281 -5.241 16.312 1.00 97.44 262 TYR A C 1
ATOM 1993 O O . TYR A 1 262 ? 6.301 -5.913 16.643 1.00 97.44 262 TYR A O 1
ATOM 2001 N N . HIS A 1 263 ? 8.446 -5.274 16.947 1.00 91.88 263 HIS A N 1
ATOM 2002 C CA . HIS A 1 263 ? 8.750 -6.219 17.999 1.00 91.88 263 HIS A CA 1
ATOM 2003 C C . HIS A 1 263 ? 9.390 -5.572 19.221 1.00 91.88 263 HIS 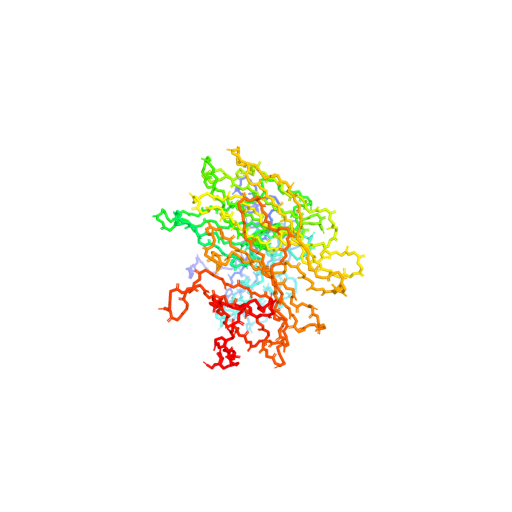A C 1
ATOM 2005 O O . HIS A 1 263 ? 10.319 -4.764 19.129 1.00 91.88 263 HIS A O 1
ATOM 2011 N N . LYS A 1 264 ? 8.922 -5.988 20.395 1.00 90.88 264 LYS A N 1
ATOM 2012 C CA . LYS A 1 264 ? 9.516 -5.686 21.699 1.00 90.88 264 LYS A CA 1
ATOM 2013 C C . LYS A 1 264 ? 9.792 -6.960 22.491 1.00 90.88 264 LYS A C 1
ATOM 2015 O O . LYS A 1 264 ? 10.890 -7.101 23.024 1.00 90.88 264 LYS A O 1
ATOM 2020 N N . GLN A 1 265 ? 8.826 -7.872 22.576 1.00 89.25 265 GLN A N 1
ATOM 2021 C CA . GLN A 1 265 ? 8.990 -9.208 23.167 1.00 89.25 265 GLN A CA 1
ATOM 2022 C C . GLN A 1 265 ? 8.708 -10.316 22.142 1.00 89.25 265 GLN A C 1
ATOM 2024 O O . GLN A 1 265 ? 9.335 -11.374 22.196 1.00 89.25 265 GLN A O 1
ATOM 2029 N N . GLY A 1 266 ? 7.799 -10.071 21.201 1.00 89.81 266 GLY A N 1
ATOM 2030 C CA . GLY A 1 266 ? 7.558 -10.883 20.008 1.00 89.81 266 GLY A CA 1
ATOM 2031 C C . GLY A 1 266 ? 7.172 -9.982 18.836 1.00 89.81 266 GLY A C 1
ATOM 2032 O O . GLY A 1 266 ? 7.717 -8.905 18.738 1.00 89.81 266 GLY A O 1
ATOM 2033 N N . GLU A 1 267 ? 6.269 -10.387 17.949 1.00 90.69 267 GLU A N 1
ATOM 2034 C CA . GLU A 1 267 ? 5.723 -9.532 16.879 1.00 90.69 267 GLU A CA 1
ATOM 2035 C C . GLU A 1 267 ? 4.412 -8.856 17.330 1.00 90.69 267 GLU A C 1
ATOM 2037 O O . GLU A 1 267 ? 3.319 -9.231 16.894 1.00 90.69 267 GLU A O 1
ATOM 2042 N N . GLU A 1 268 ? 4.487 -7.901 18.262 1.00 96.25 268 GLU A N 1
ATOM 2043 C CA . GLU A 1 268 ? 3.298 -7.194 18.760 1.00 96.25 268 GLU A CA 1
ATOM 2044 C C . GLU A 1 268 ? 2.596 -6.392 17.657 1.00 96.25 268 GLU A C 1
ATOM 2046 O O . GLU A 1 268 ? 1.367 -6.384 17.587 1.00 96.25 268 GLU A O 1
ATOM 2051 N N . GLY A 1 269 ? 3.370 -5.747 16.786 1.00 97.88 269 GLY A N 1
ATOM 2052 C CA . GLY A 1 269 ? 2.863 -4.779 15.821 1.00 97.88 269 GLY A CA 1
ATOM 2053 C C . GLY A 1 269 ? 2.520 -3.422 16.447 1.00 97.88 269 GLY A C 1
ATOM 2054 O O . GLY A 1 269 ? 2.269 -3.295 17.649 1.00 97.88 269 GLY A O 1
ATOM 2055 N N . ILE A 1 270 ? 2.557 -2.377 15.625 1.00 97.88 270 ILE A N 1
ATOM 2056 C CA . ILE A 1 270 ? 2.266 -0.998 16.024 1.00 97.88 270 ILE A CA 1
ATOM 2057 C C . ILE A 1 270 ? 1.708 -0.217 14.830 1.00 97.88 270 ILE A C 1
ATOM 2059 O O . ILE A 1 270 ? 2.019 -0.527 13.677 1.00 97.88 270 ILE A O 1
ATOM 2063 N N . VAL A 1 271 ? 0.918 0.822 15.102 1.00 98.56 271 VAL A N 1
ATOM 2064 C CA . VAL A 1 271 ? 0.467 1.785 14.088 1.00 98.56 271 VAL A CA 1
ATOM 2065 C C . VAL A 1 271 ? 0.968 3.170 14.458 1.00 98.56 271 VAL A C 1
ATOM 2067 O O . VAL A 1 271 ? 0.687 3.659 15.546 1.00 98.56 271 VAL A O 1
ATOM 2070 N N . TYR A 1 272 ? 1.712 3.817 13.569 1.00 98.25 272 TYR A N 1
ATOM 2071 C CA . TYR A 1 272 ? 2.167 5.192 13.761 1.00 98.25 272 TYR A CA 1
ATOM 2072 C C . TYR A 1 272 ? 1.104 6.173 13.279 1.00 98.25 272 TYR A C 1
ATOM 2074 O O . TYR A 1 272 ? 0.483 5.947 12.242 1.00 98.25 272 TYR A O 1
ATOM 2082 N N . VAL A 1 273 ? 0.925 7.269 14.014 1.00 97.31 273 VAL A N 1
ATOM 2083 C CA . VAL A 1 273 ? -0.054 8.315 13.699 1.00 97.31 273 VAL A CA 1
ATOM 2084 C C . VAL A 1 273 ? 0.688 9.587 13.312 1.00 97.31 273 VAL A C 1
ATOM 2086 O O . VAL A 1 273 ? 1.432 10.156 14.117 1.00 97.31 273 VAL A O 1
ATOM 2089 N N . TYR A 1 274 ? 0.469 10.038 12.081 1.00 97.06 274 TYR A N 1
ATOM 2090 C CA . TYR A 1 274 ? 1.018 11.277 11.546 1.00 97.06 274 TYR A CA 1
ATOM 2091 C C . TYR A 1 274 ? -0.099 12.281 11.302 1.00 97.06 274 TYR A C 1
ATOM 2093 O O . TYR A 1 274 ? -1.072 11.955 10.637 1.00 97.06 274 TYR A O 1
ATOM 2101 N N . HIS A 1 275 ? 0.053 13.501 11.801 1.00 95.19 275 HIS A N 1
ATOM 2102 C CA . HIS A 1 275 ? -0.857 14.610 11.526 1.00 95.19 275 HIS A CA 1
ATOM 2103 C C . HIS A 1 275 ? -0.374 15.398 10.312 1.00 95.19 275 HIS A C 1
ATOM 2105 O O . HIS A 1 275 ? 0.817 15.713 10.222 1.00 95.19 275 HIS A O 1
ATOM 2111 N N . LEU A 1 276 ? -1.284 15.737 9.405 1.00 94.81 276 LEU A N 1
ATOM 2112 C CA . LEU A 1 276 ? -1.014 16.590 8.262 1.00 94.81 276 LEU A CA 1
ATOM 2113 C C . LEU A 1 276 ? -1.163 18.057 8.670 1.00 94.81 276 LEU A C 1
ATOM 2115 O O . LEU A 1 276 ? -2.233 18.507 9.054 1.00 94.81 276 LEU A O 1
ATOM 2119 N N . ASN A 1 277 ? -0.081 18.828 8.597 1.00 92.19 277 ASN A N 1
ATOM 2120 C CA . ASN A 1 277 ? -0.152 20.263 8.859 1.00 92.19 277 ASN A CA 1
ATOM 2121 C C . ASN A 1 277 ? -0.605 21.056 7.618 1.00 92.19 277 ASN A C 1
ATOM 2123 O O . ASN A 1 277 ? -0.573 20.567 6.490 1.00 92.19 277 ASN A O 1
ATOM 2127 N N . GLU A 1 278 ? -0.930 22.335 7.815 1.00 89.06 278 GLU A N 1
ATOM 2128 C CA . GLU A 1 278 ? -1.384 23.264 6.762 1.00 89.06 278 GLU A CA 1
ATOM 2129 C C . GLU A 1 278 ? -0.398 23.431 5.586 1.00 89.06 278 GLU A C 1
ATOM 2131 O O . GLU A 1 278 ? -0.767 23.903 4.513 1.00 89.06 278 GLU A O 1
ATOM 2136 N N . LYS A 1 279 ? 0.876 23.056 5.768 1.00 89.31 279 LYS A N 1
ATOM 2137 C CA . LYS A 1 279 ? 1.910 23.086 4.718 1.00 89.31 279 LYS A CA 1
ATOM 2138 C C . LYS A 1 279 ? 1.991 21.772 3.937 1.00 89.31 279 LYS A C 1
ATOM 2140 O O . LYS A 1 279 ? 2.922 21.592 3.148 1.00 89.31 279 LYS A O 1
ATOM 2145 N N . ASN A 1 280 ? 1.048 20.860 4.158 1.00 90.62 280 ASN A N 1
ATOM 2146 C CA . ASN A 1 280 ? 1.030 19.509 3.616 1.00 90.62 280 ASN A CA 1
ATOM 2147 C C . ASN A 1 280 ? 2.269 18.679 4.012 1.00 90.62 280 ASN A C 1
ATOM 2149 O O . ASN A 1 280 ? 2.809 17.923 3.203 1.00 90.62 280 ASN A O 1
ATOM 2153 N N . TYR A 1 281 ? 2.744 18.834 5.252 1.00 93.25 281 TYR A N 1
ATOM 2154 C CA . TYR A 1 281 ? 3.793 17.997 5.841 1.00 93.25 281 TYR A CA 1
ATOM 2155 C C . TYR A 1 281 ? 3.242 17.152 6.985 1.00 93.25 281 TYR A C 1
ATOM 2157 O O . TYR A 1 281 ? 2.427 17.616 7.779 1.00 93.25 281 TYR A O 1
ATOM 2165 N N . PHE A 1 282 ? 3.739 15.922 7.078 1.00 95.19 282 PHE A N 1
ATOM 2166 C CA . PHE A 1 282 ? 3.364 14.986 8.127 1.00 95.19 282 PHE A CA 1
ATOM 2167 C C . PHE A 1 282 ? 4.264 15.129 9.353 1.00 95.19 282 PHE A C 1
ATOM 2169 O O . PHE A 1 282 ? 5.490 15.074 9.257 1.00 95.19 282 PHE A O 1
ATOM 2176 N N . GLU A 1 283 ? 3.642 15.259 10.519 1.00 95.31 283 GLU A N 1
ATOM 2177 C CA . GLU A 1 283 ? 4.303 15.304 11.820 1.00 95.31 283 GLU A CA 1
ATOM 2178 C C . GLU A 1 283 ? 3.875 14.094 12.652 1.00 95.31 283 GLU A C 1
ATOM 2180 O O . GLU A 1 283 ? 2.682 13.857 12.839 1.00 95.31 283 GLU A O 1
ATOM 2185 N N . GLU A 1 284 ? 4.835 13.319 13.162 1.00 95.19 284 GLU A N 1
ATOM 2186 C CA . GLU A 1 284 ? 4.535 12.174 14.030 1.00 95.19 284 GLU A CA 1
ATOM 2187 C C . GLU A 1 284 ? 3.911 12.672 15.339 1.00 95.19 284 GLU A C 1
ATOM 2189 O O . GLU A 1 284 ? 4.545 13.409 16.097 1.00 95.19 284 GLU A O 1
ATOM 2194 N N . LYS A 1 285 ? 2.666 12.272 15.605 1.00 93.88 285 LYS A N 1
ATOM 2195 C CA . LYS A 1 285 ? 1.955 12.602 16.848 1.00 93.88 285 LYS A CA 1
ATOM 2196 C C . LYS A 1 285 ? 2.110 11.525 17.906 1.00 93.88 285 LYS A C 1
ATOM 2198 O O . LYS A 1 285 ? 2.150 11.839 19.091 1.00 93.88 285 LYS A O 1
ATOM 2203 N N . GLY A 1 286 ? 2.222 10.270 17.488 1.00 94.06 286 GLY A N 1
ATOM 2204 C CA . GLY A 1 286 ? 2.318 9.147 18.406 1.00 94.06 286 GLY A CA 1
ATOM 2205 C C . GLY A 1 286 ? 2.123 7.814 17.705 1.00 94.06 286 GLY A C 1
ATOM 2206 O O . GLY A 1 286 ? 2.398 7.664 16.514 1.00 94.06 286 GLY A O 1
ATOM 2207 N N . ASN A 1 287 ? 1.669 6.831 18.472 1.00 95.50 287 ASN A N 1
ATOM 2208 C CA . ASN A 1 287 ? 1.417 5.486 17.988 1.00 95.50 287 ASN A CA 1
ATOM 2209 C C . ASN A 1 287 ? 0.273 4.825 18.756 1.00 95.50 287 ASN A C 1
ATOM 2211 O O . ASN A 1 287 ? 0.006 5.172 19.905 1.00 95.50 287 ASN A O 1
ATOM 2215 N N . LEU A 1 288 ? -0.363 3.859 18.102 1.00 96.81 288 LEU A N 1
ATOM 2216 C CA . LEU A 1 288 ? -1.414 3.006 18.634 1.00 96.81 288 LEU A CA 1
ATOM 2217 C C . LEU A 1 288 ? -0.873 1.587 18.771 1.00 96.81 288 LEU A C 1
ATOM 2219 O O . LEU A 1 288 ? -0.103 1.113 17.928 1.00 96.81 288 LEU A O 1
ATOM 2223 N N . SER A 1 289 ? -1.294 0.903 19.828 1.00 95.31 289 SER A N 1
ATOM 2224 C CA . SER A 1 289 ? -0.895 -0.474 20.105 1.00 95.31 289 SER A CA 1
ATOM 2225 C C . SER A 1 289 ? -2.058 -1.283 20.671 1.00 95.31 289 SER A C 1
ATOM 2227 O O . SER A 1 289 ? -2.983 -0.736 21.277 1.00 95.31 289 SER A O 1
ATOM 2229 N N . GLY A 1 290 ? -2.006 -2.597 20.450 1.00 93.75 290 GLY A N 1
ATOM 2230 C CA . GLY A 1 290 ? -2.936 -3.556 21.038 1.00 93.75 290 GLY A CA 1
ATOM 2231 C C . GLY A 1 290 ? -2.648 -3.827 22.519 1.00 93.75 290 GLY A C 1
ATOM 2232 O O . GLY A 1 290 ? -1.937 -3.090 23.206 1.00 93.75 290 GLY A O 1
ATOM 2233 N N . LEU A 1 291 ? -3.192 -4.926 23.043 1.00 94.62 291 LEU A N 1
ATOM 2234 C CA . LEU A 1 291 ? -2.974 -5.289 24.446 1.00 94.62 291 LEU A CA 1
ATOM 2235 C C . LEU A 1 291 ? -1.585 -5.914 24.643 1.00 94.62 291 LEU A C 1
ATOM 2237 O O . LEU A 1 291 ? -1.285 -6.961 24.079 1.00 94.62 291 LEU A O 1
ATOM 2241 N N . LEU A 1 292 ? -0.785 -5.346 25.554 1.00 90.81 292 LEU A N 1
ATOM 2242 C CA . LEU A 1 292 ? 0.615 -5.737 25.812 1.00 90.81 292 LEU A CA 1
ATOM 2243 C C . LEU A 1 292 ? 0.846 -7.223 26.142 1.00 90.81 292 LEU A C 1
ATOM 2245 O O . LEU A 1 292 ? 1.968 -7.707 26.038 1.00 90.81 292 LEU A O 1
ATOM 2249 N N . ARG A 1 293 ? -0.191 -7.950 26.575 1.00 94.81 293 ARG A N 1
ATOM 2250 C CA . ARG A 1 293 ? -0.100 -9.389 26.869 1.00 94.81 293 ARG A CA 1
ATOM 2251 C C . ARG A 1 293 ? 0.011 -10.261 25.611 1.00 94.81 293 ARG A C 1
ATOM 2253 O O . ARG A 1 293 ? 0.425 -11.410 25.727 1.00 94.81 293 ARG A O 1
ATOM 2260 N N . PHE A 1 294 ? -0.373 -9.752 24.438 1.00 95.44 294 PHE A N 1
ATOM 2261 C CA . PHE A 1 294 ? -0.307 -10.487 23.175 1.00 95.44 294 PHE A CA 1
ATOM 2262 C C . PHE A 1 294 ? 0.968 -10.127 22.420 1.00 95.44 294 PHE A C 1
ATOM 2264 O O . PHE A 1 294 ? 1.017 -9.181 21.642 1.00 95.44 294 PHE A O 1
ATOM 2271 N N . THR A 1 295 ? 2.015 -10.919 22.632 1.00 94.81 295 THR A N 1
ATOM 2272 C CA . THR A 1 295 ? 3.349 -10.631 22.091 1.00 94.81 295 THR A CA 1
ATOM 2273 C C . THR A 1 295 ? 3.506 -10.954 20.609 1.00 94.81 295 THR A C 1
ATOM 2275 O O . THR A 1 295 ? 4.549 -10.677 20.050 1.00 94.81 295 THR A O 1
ATOM 2278 N N . ARG A 1 296 ? 2.517 -11.569 19.953 1.00 94.56 296 ARG A N 1
ATOM 2279 C CA . ARG A 1 296 ? 2.553 -11.922 18.519 1.00 94.56 296 ARG A CA 1
ATOM 2280 C C . ARG A 1 296 ? 1.295 -11.470 17.785 1.00 94.56 296 ARG A C 1
ATOM 2282 O O . ARG A 1 296 ? 0.866 -12.129 16.852 1.00 94.56 296 ARG A O 1
ATOM 2289 N N . ALA A 1 297 ? 0.676 -10.393 18.257 1.00 97.38 297 ALA A N 1
ATOM 2290 C CA . ALA A 1 297 ? -0.618 -9.908 17.789 1.00 97.38 297 ALA A CA 1
ATOM 2291 C C . ALA A 1 297 ? -0.626 -9.494 16.308 1.00 97.38 297 ALA A C 1
ATOM 2293 O O . ALA A 1 297 ? -1.656 -9.629 15.639 1.00 97.38 297 ALA A O 1
ATOM 2294 N N . ARG A 1 298 ? 0.515 -8.999 15.804 1.00 97.69 298 ARG A N 1
ATOM 2295 C CA . ARG A 1 298 ? 0.625 -8.292 14.521 1.00 97.69 298 ARG A CA 1
ATOM 2296 C C . ARG A 1 298 ? -0.407 -7.173 14.388 1.00 97.69 298 ARG A C 1
ATOM 2298 O O . ARG A 1 298 ? -1.082 -7.048 13.372 1.00 97.69 298 ARG A O 1
ATOM 2305 N N . PHE A 1 299 ? -0.560 -6.385 15.445 1.00 98.62 299 PHE A N 1
ATOM 2306 C CA . PHE A 1 299 ? -1.443 -5.229 15.456 1.00 98.62 299 PHE A CA 1
ATOM 2307 C C . PHE A 1 299 ? -1.038 -4.229 14.361 1.00 98.62 299 PHE A C 1
ATOM 2309 O O . PHE A 1 299 ? 0.147 -3.943 14.183 1.00 98.62 299 PHE A O 1
ATOM 2316 N N . GLY A 1 300 ? -2.015 -3.692 13.628 1.00 98.44 300 GLY A N 1
ATOM 2317 C CA . GLY A 1 300 ? -1.752 -2.809 12.487 1.00 98.44 300 GLY A CA 1
ATOM 2318 C C . GLY A 1 300 ? -1.549 -3.544 11.166 1.00 98.44 300 GLY A C 1
ATOM 2319 O O . GLY A 1 300 ? -1.019 -2.952 10.231 1.00 98.44 300 GLY A O 1
ATOM 2320 N N . PHE A 1 301 ? -1.937 -4.823 11.092 1.00 98.44 301 PHE A N 1
ATOM 2321 C CA . PHE A 1 301 ? -1.880 -5.605 9.853 1.00 98.44 301 PHE A CA 1
ATOM 2322 C C . PHE A 1 301 ? -2.901 -5.129 8.813 1.00 98.44 301 PHE A C 1
ATOM 2324 O O . PHE A 1 301 ? -2.619 -5.172 7.624 1.00 98.44 301 PHE A O 1
ATOM 2331 N N . ALA A 1 302 ? -4.063 -4.671 9.278 1.00 98.62 302 ALA A N 1
ATOM 2332 C CA . ALA A 1 302 ? -5.093 -4.019 8.478 1.00 98.62 302 ALA A CA 1
ATOM 2333 C C . ALA A 1 302 ? -5.580 -2.777 9.230 1.00 98.62 302 ALA A C 1
ATOM 2335 O O . ALA A 1 302 ? -5.739 -2.833 10.457 1.00 98.62 302 ALA A O 1
ATOM 2336 N N . ILE A 1 303 ? -5.804 -1.672 8.522 1.00 98.56 303 ILE A N 1
ATOM 2337 C CA . ILE A 1 303 ? -6.294 -0.417 9.100 1.00 98.56 303 ILE A CA 1
ATOM 2338 C C . ILE A 1 303 ? -7.373 0.136 8.174 1.00 98.56 303 ILE A C 1
ATOM 2340 O O . ILE A 1 303 ? -7.129 0.336 6.990 1.00 98.56 303 ILE A O 1
ATOM 2344 N N . ALA A 1 304 ? -8.552 0.427 8.712 1.00 97.31 304 ALA A N 1
ATOM 2345 C CA . ALA A 1 304 ? -9.646 0.992 7.934 1.00 97.31 304 ALA A CA 1
ATOM 2346 C C . ALA A 1 304 ? -10.218 2.236 8.610 1.00 97.31 304 ALA A C 1
ATOM 2348 O O . ALA A 1 304 ? -10.485 2.221 9.813 1.00 97.31 304 ALA A O 1
ATOM 2349 N N . ASN A 1 305 ? -10.467 3.279 7.817 1.00 95.19 305 ASN A N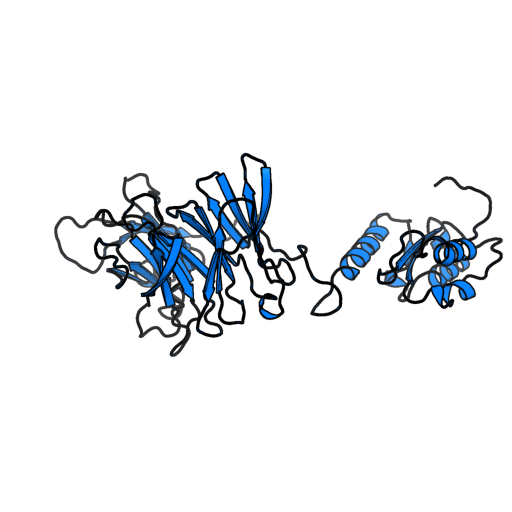 1
ATOM 2350 C CA . ASN A 1 305 ? -11.431 4.314 8.164 1.00 95.19 305 ASN A CA 1
ATOM 2351 C C . ASN A 1 305 ? -12.827 3.687 8.072 1.00 95.19 305 ASN A C 1
ATOM 2353 O O . ASN A 1 305 ? -13.224 3.204 7.010 1.00 95.19 305 ASN A O 1
ATOM 2357 N N . ILE A 1 306 ? -13.535 3.651 9.195 1.00 94.44 306 ILE A N 1
ATOM 2358 C CA . ILE A 1 306 ? -14.857 3.026 9.302 1.00 94.44 306 ILE A CA 1
ATOM 2359 C C . ILE A 1 306 ? -15.979 4.064 9.361 1.00 94.44 306 ILE A C 1
ATOM 2361 O O . ILE A 1 306 ? -17.128 3.685 9.543 1.00 94.44 306 ILE A O 1
ATOM 2365 N N . GLY A 1 307 ? -15.664 5.346 9.154 1.00 92.44 307 GLY A N 1
ATOM 2366 C CA . GLY A 1 307 ? -16.610 6.448 9.280 1.00 92.44 307 GLY A CA 1
ATOM 2367 C C . GLY A 1 307 ? -17.002 6.721 10.731 1.00 92.44 307 GLY A C 1
ATOM 2368 O O . GLY A 1 307 ? -16.443 6.149 11.658 1.00 92.44 307 GLY A O 1
ATOM 2369 N N . ASP A 1 308 ? -17.952 7.628 10.913 1.00 90.88 308 ASP A N 1
ATOM 2370 C CA . ASP A 1 308 ? -18.509 8.024 12.211 1.00 90.88 308 ASP A CA 1
ATOM 2371 C C . ASP A 1 308 ? -19.560 6.998 12.671 1.00 90.88 308 ASP A C 1
ATOM 2373 O O . ASP A 1 308 ? -20.751 7.118 12.358 1.00 90.88 308 ASP A O 1
ATOM 2377 N N . ILE A 1 309 ? -19.108 5.930 13.338 1.00 87.56 309 ILE A N 1
ATOM 2378 C CA . ILE A 1 309 ? -19.972 4.816 13.752 1.00 87.56 309 ILE A CA 1
ATOM 2379 C C . ILE A 1 309 ? -20.810 5.178 14.981 1.00 87.56 309 ILE A C 1
ATOM 2381 O O . ILE A 1 309 ? -21.932 4.692 15.112 1.00 87.56 309 ILE A O 1
ATOM 2385 N N . ASN A 1 310 ? -20.300 6.039 15.867 1.00 84.69 310 ASN A N 1
ATOM 2386 C CA . ASN A 1 310 ? -20.988 6.455 17.093 1.00 84.69 310 ASN A CA 1
ATOM 2387 C C . ASN A 1 310 ? -21.814 7.749 16.924 1.00 84.69 310 ASN A C 1
ATOM 2389 O O . ASN A 1 310 ? -22.509 8.147 17.861 1.00 84.69 310 ASN A O 1
ATOM 2393 N N . LYS A 1 311 ? -21.787 8.363 15.734 1.00 87.75 311 LYS A N 1
ATOM 2394 C CA . LYS A 1 311 ? -22.522 9.579 15.348 1.00 87.75 311 LYS A CA 1
ATOM 2395 C C . LYS A 1 311 ? -22.156 10.808 16.180 1.00 87.75 311 LYS A C 1
ATOM 2397 O O . LYS A 1 311 ? -23.012 11.668 16.414 1.00 87.75 311 LYS A O 1
ATOM 2402 N N . ASP A 1 312 ? -20.908 10.908 16.628 1.00 87.62 312 ASP A N 1
ATOM 2403 C CA . ASP A 1 312 ? -20.425 12.053 17.407 1.00 87.62 312 ASP A CA 1
ATOM 2404 C C . ASP A 1 312 ? -19.870 13.204 16.548 1.00 87.62 312 ASP A C 1
ATOM 2406 O O . ASP A 1 312 ? -19.557 14.280 17.071 1.00 87.62 312 ASP A O 1
ATOM 2410 N N . GLY A 1 313 ? -19.832 13.012 15.227 1.00 90.69 313 GLY A N 1
ATOM 2411 C CA . GLY A 1 313 ? -19.345 13.983 14.257 1.00 90.69 313 GLY A CA 1
ATOM 2412 C C . GLY A 1 313 ? -17.894 13.770 13.831 1.00 90.69 313 GLY A C 1
ATOM 2413 O O . GLY A 1 313 ? -17.431 14.526 12.977 1.00 90.69 313 GLY A O 1
ATOM 2414 N N . TYR A 1 314 ? -17.196 12.763 14.360 1.00 93.44 314 TYR A N 1
ATOM 2415 C CA . TYR A 1 314 ? -15.817 12.437 14.005 1.00 93.44 314 TYR A CA 1
ATOM 2416 C C . TYR A 1 314 ? -15.726 11.056 13.357 1.00 93.44 314 TYR A C 1
ATOM 2418 O O . TYR A 1 314 ? -16.454 10.138 13.709 1.00 93.44 314 TYR A O 1
ATOM 2426 N N . ASN A 1 315 ? -14.841 10.894 12.371 1.00 94.31 315 ASN A N 1
ATOM 2427 C CA . ASN A 1 315 ? -14.618 9.576 11.779 1.00 94.31 315 ASN A CA 1
ATOM 2428 C C . ASN A 1 315 ? -13.793 8.685 12.716 1.00 94.31 315 ASN A C 1
ATOM 2430 O O . ASN A 1 315 ? -12.803 9.115 13.309 1.00 94.31 315 ASN A O 1
ATOM 2434 N N . ASP A 1 316 ? -14.155 7.409 12.757 1.00 94.00 316 ASP A N 1
ATOM 2435 C CA . ASP A 1 316 ? -13.521 6.381 13.565 1.00 94.00 316 ASP A CA 1
ATOM 2436 C C . ASP A 1 316 ? -12.642 5.461 12.706 1.00 94.00 316 ASP A C 1
ATOM 2438 O O . ASP A 1 316 ? -12.733 5.421 11.471 1.00 94.00 316 ASP A O 1
ATOM 2442 N N . ILE A 1 317 ? -11.793 4.666 13.362 1.00 96.69 317 ILE A N 1
ATOM 2443 C CA . ILE A 1 317 ? -10.966 3.658 12.687 1.00 96.69 317 ILE A CA 1
ATOM 2444 C C . ILE A 1 317 ? -11.091 2.280 13.332 1.00 96.69 317 ILE A C 1
ATOM 2446 O O . ILE A 1 317 ? -11.311 2.138 14.538 1.00 96.69 317 ILE A O 1
ATOM 2450 N N . ALA A 1 318 ? -10.850 1.252 12.522 1.00 97.56 318 ALA A N 1
ATOM 2451 C CA . ALA A 1 318 ? -10.653 -0.114 12.977 1.00 97.56 318 ALA A CA 1
ATOM 2452 C C . ALA A 1 318 ? -9.238 -0.601 12.645 1.00 97.56 318 ALA A C 1
ATOM 2454 O O . ALA A 1 318 ? -8.727 -0.358 11.551 1.00 97.56 318 ALA A O 1
ATOM 2455 N N . ILE A 1 319 ? -8.614 -1.318 13.581 1.00 98.69 319 ILE A N 1
ATOM 2456 C CA . ILE A 1 319 ? -7.278 -1.900 13.419 1.00 98.69 319 ILE A CA 1
ATOM 2457 C C . ILE A 1 319 ? -7.315 -3.402 13.691 1.00 98.69 319 ILE A C 1
ATOM 2459 O O . ILE A 1 319 ? -7.797 -3.856 14.729 1.00 98.69 319 ILE A O 1
ATOM 2463 N N . GLY A 1 320 ? -6.771 -4.173 12.755 1.00 98.62 320 GLY A N 1
ATOM 2464 C CA . GLY A 1 320 ? -6.669 -5.623 12.824 1.00 98.62 320 GLY A CA 1
ATOM 2465 C C . GLY A 1 320 ? -5.433 -6.115 13.576 1.00 98.62 320 GLY A C 1
ATOM 2466 O O . GLY A 1 320 ? -4.335 -5.570 13.432 1.00 98.62 320 GLY A O 1
ATOM 2467 N N . ALA A 1 321 ? -5.615 -7.188 14.345 1.00 98.62 321 ALA A N 1
ATOM 2468 C CA . ALA A 1 321 ? -4.560 -7.933 15.026 1.00 98.62 321 ALA A CA 1
ATOM 2469 C C . ALA A 1 321 ? -4.794 -9.448 14.833 1.00 98.62 321 ALA A C 1
ATOM 2471 O O . ALA A 1 321 ? -5.215 -10.152 15.759 1.00 98.62 321 ALA A O 1
ATOM 2472 N N . PRO A 1 322 ? -4.592 -9.967 13.605 1.00 98.50 322 PRO A N 1
ATOM 2473 C CA . PRO A 1 322 ? -5.054 -11.297 13.203 1.00 98.50 322 PRO A CA 1
ATOM 2474 C C . PRO A 1 322 ? -4.361 -12.454 13.928 1.00 98.50 322 PRO A C 1
ATOM 2476 O O . PRO A 1 322 ? -4.875 -13.570 13.919 1.00 98.50 322 PRO A O 1
ATOM 2479 N N . LEU A 1 323 ? -3.207 -12.221 14.558 1.00 97.88 323 LEU A N 1
ATOM 2480 C CA . LEU A 1 323 ? -2.479 -13.257 15.292 1.00 97.88 323 LEU A CA 1
ATOM 2481 C C . LEU A 1 323 ? -2.672 -13.200 16.814 1.00 97.88 323 LEU A C 1
ATOM 2483 O O . LEU A 1 323 ? -2.089 -14.011 17.536 1.00 97.88 323 LEU A O 1
ATOM 2487 N N . GLU A 1 324 ? -3.520 -12.303 17.324 1.00 97.50 324 GLU A N 1
ATOM 2488 C CA . GLU A 1 324 ? -3.938 -12.367 18.727 1.00 97.50 324 GLU A CA 1
ATOM 2489 C C . GLU A 1 324 ? -4.668 -13.670 19.066 1.00 97.50 324 GLU A C 1
ATOM 2491 O O . GLU A 1 324 ? -5.279 -14.302 18.203 1.00 97.50 324 GLU A O 1
ATOM 2496 N N . GLU A 1 325 ? -4.644 -14.042 20.353 1.00 95.12 325 GLU A N 1
ATOM 2497 C CA . GLU A 1 325 ? -5.366 -15.216 20.878 1.00 95.12 325 GLU A CA 1
ATOM 2498 C C . GLU A 1 325 ? -5.018 -16.490 20.086 1.00 95.12 325 GLU A C 1
ATOM 2500 O O . GLU A 1 325 ? -5.892 -17.179 19.553 1.00 95.12 325 GLU A O 1
ATOM 2505 N N . ASP A 1 326 ? -3.711 -16.746 19.959 1.00 92.94 326 ASP A N 1
ATOM 2506 C CA . ASP A 1 326 ? -3.122 -17.899 19.268 1.00 92.94 326 ASP A CA 1
ATOM 2507 C C . ASP A 1 326 ? -3.597 -18.065 17.813 1.00 92.94 326 ASP A C 1
ATOM 2509 O O . ASP A 1 326 ? -3.796 -19.175 17.320 1.00 92.94 326 ASP A O 1
ATOM 2513 N N . GLY A 1 327 ? -3.766 -16.943 17.103 1.00 95.19 327 GLY A N 1
ATOM 2514 C CA . GLY A 1 327 ? -4.166 -16.936 15.694 1.00 95.19 327 GLY A CA 1
ATOM 2515 C C . GLY A 1 327 ? -5.673 -16.917 15.457 1.00 95.19 327 GLY A C 1
ATOM 2516 O O . GLY A 1 327 ? -6.095 -16.970 14.303 1.00 95.19 327 GLY A O 1
ATOM 2517 N N . THR A 1 328 ? -6.493 -16.814 16.507 1.00 96.81 328 THR A N 1
ATOM 2518 C CA . THR A 1 328 ? -7.932 -16.549 16.341 1.00 96.81 328 THR A CA 1
ATOM 2519 C C . THR A 1 328 ? -8.152 -15.161 15.730 1.00 96.81 328 THR A C 1
ATOM 2521 O O . THR A 1 328 ? -8.957 -15.005 14.812 1.00 96.81 328 THR A O 1
ATOM 2524 N N . GLY A 1 329 ? -7.389 -14.173 16.207 1.00 98.12 329 GLY A N 1
ATOM 2525 C CA . GLY A 1 329 ? -7.417 -12.786 15.756 1.00 98.12 329 GLY A CA 1
ATOM 2526 C C . GLY A 1 329 ? -8.453 -11.910 16.464 1.00 98.12 329 GLY A C 1
ATOM 2527 O O . GLY A 1 329 ? -9.432 -12.399 17.037 1.00 98.12 329 GLY A O 1
ATOM 2528 N N . SER A 1 330 ? -8.222 -10.600 16.416 1.00 98.19 330 SER A N 1
ATOM 2529 C CA . SER A 1 330 ? -9.114 -9.562 16.946 1.00 98.19 330 SER A CA 1
ATOM 2530 C C . SER A 1 330 ? -9.120 -8.335 16.039 1.00 98.19 330 SER A C 1
ATOM 2532 O O . SER A 1 330 ? -8.166 -8.099 15.294 1.00 98.19 330 SER A O 1
ATOM 2534 N N . ILE A 1 331 ? -10.144 -7.497 16.193 1.00 98.00 331 ILE A N 1
ATOM 2535 C CA . ILE A 1 331 ? -10.100 -6.098 15.753 1.00 98.00 331 ILE A CA 1
ATOM 2536 C C . ILE A 1 331 ? -10.249 -5.145 16.940 1.00 98.00 331 ILE A C 1
ATOM 2538 O O . ILE A 1 331 ? -10.807 -5.503 17.981 1.00 98.00 331 ILE A O 1
ATOM 2542 N N . TYR A 1 332 ? -9.753 -3.928 16.766 1.00 97.69 332 TYR A N 1
ATOM 2543 C CA . TYR A 1 332 ? -9.827 -2.832 17.721 1.00 97.69 332 TYR A CA 1
ATOM 2544 C C . TYR A 1 332 ? -10.507 -1.637 17.073 1.00 97.69 332 TYR A C 1
ATOM 2546 O O . TYR A 1 332 ? -10.137 -1.268 15.964 1.00 97.69 332 TYR A O 1
ATOM 2554 N N . ILE A 1 333 ? -11.453 -1.027 17.776 1.00 95.06 333 ILE A N 1
ATOM 2555 C CA . ILE A 1 333 ? -12.133 0.197 17.360 1.00 95.06 333 ILE A CA 1
ATOM 2556 C C . ILE A 1 333 ? -11.528 1.360 18.132 1.00 95.06 333 ILE A C 1
ATOM 2558 O O . ILE A 1 333 ? -11.401 1.288 19.356 1.00 95.06 333 ILE A O 1
ATOM 2562 N N . PHE A 1 334 ? -11.150 2.418 17.426 1.00 95.06 334 PHE A N 1
ATOM 2563 C CA . PHE A 1 334 ? -10.699 3.673 18.014 1.00 95.06 334 PHE A CA 1
ATOM 2564 C C . PHE A 1 334 ? -11.645 4.766 17.548 1.00 95.06 334 PHE A C 1
ATOM 2566 O O . PHE A 1 334 ? -11.696 5.057 16.351 1.00 95.06 334 PHE A O 1
ATOM 2573 N N . ASN A 1 335 ? -12.391 5.336 18.494 1.00 92.19 335 ASN A N 1
ATOM 2574 C CA . ASN A 1 335 ? -13.276 6.440 18.172 1.00 92.19 335 ASN A CA 1
ATOM 2575 C C . ASN A 1 335 ? -12.501 7.747 18.026 1.00 92.19 335 ASN A C 1
ATOM 2577 O O . ASN A 1 335 ? -11.614 8.035 18.837 1.00 92.19 335 ASN A O 1
ATOM 2581 N N . GLY A 1 336 ? -12.861 8.518 17.007 1.00 92.56 336 GLY A N 1
ATOM 2582 C CA . GLY A 1 336 ? -12.397 9.881 16.828 1.00 92.56 336 GLY A CA 1
ATOM 2583 C C . GLY A 1 336 ? -12.992 10.822 17.873 1.00 92.56 336 GLY A C 1
ATOM 2584 O O . GLY A 1 336 ? -13.976 10.509 18.532 1.00 92.56 336 GLY A O 1
ATOM 2585 N N . ASN A 1 337 ? -12.370 11.984 18.079 1.00 88.38 337 ASN A N 1
ATOM 2586 C CA . ASN A 1 337 ? -12.964 13.061 18.868 1.00 88.38 337 ASN A CA 1
ATOM 2587 C C . ASN A 1 337 ? -12.319 14.417 18.556 1.00 88.38 337 ASN A C 1
ATOM 2589 O O . ASN A 1 337 ? -11.237 14.510 17.973 1.00 88.38 337 ASN A O 1
ATOM 2593 N N . LYS A 1 338 ? -12.974 15.477 19.042 1.00 82.00 338 LYS A N 1
ATOM 2594 C CA . LYS A 1 338 ? -12.559 16.881 18.899 1.00 82.00 338 LYS A CA 1
ATOM 2595 C C . LYS A 1 338 ? -11.165 17.214 19.435 1.00 82.00 338 LYS A C 1
ATOM 2597 O O . LYS A 1 338 ? -10.589 18.215 19.023 1.00 82.00 338 LYS A O 1
ATOM 2602 N N . ASP A 1 339 ? -10.655 16.433 20.387 1.00 75.44 339 ASP A N 1
ATOM 2603 C CA . ASP A 1 339 ? -9.386 16.691 21.069 1.00 75.44 339 ASP A CA 1
ATOM 2604 C C . ASP A 1 339 ? -8.235 15.936 20.375 1.00 75.44 339 ASP A C 1
ATOM 2606 O O . ASP A 1 339 ? -7.233 15.602 21.006 1.00 75.44 339 ASP A O 1
ATOM 2610 N N . ASN A 1 340 ? -8.364 15.698 19.058 1.00 62.66 340 ASN A N 1
ATOM 2611 C CA . ASN A 1 340 ? -7.365 15.058 18.193 1.00 62.66 340 ASN A CA 1
ATOM 2612 C C . ASN A 1 340 ? -7.064 13.585 18.540 1.00 62.66 340 ASN A C 1
ATOM 2614 O O . ASN A 1 340 ? -6.001 13.063 18.188 1.00 62.66 340 ASN A O 1
ATOM 2618 N N . GLY A 1 341 ? -7.962 12.913 19.266 1.00 65.75 341 GLY A N 1
ATOM 2619 C CA . GLY A 1 341 ? -7.658 11.645 19.918 1.00 65.75 341 GLY A CA 1
ATOM 2620 C C . GLY A 1 341 ? -8.003 10.409 19.093 1.00 65.75 341 GLY A C 1
ATOM 2621 O O . GLY A 1 341 ? -9.170 10.107 18.896 1.00 65.75 341 GLY A O 1
ATOM 2622 N N . LEU A 1 342 ? -6.974 9.635 18.738 1.00 80.50 342 LEU A N 1
ATOM 2623 C CA . LEU A 1 342 ? -7.064 8.195 18.451 1.00 80.50 342 LEU A CA 1
ATOM 2624 C C . LEU A 1 342 ? -6.369 7.367 19.550 1.00 80.50 342 LEU A C 1
ATOM 2626 O O . LEU A 1 342 ? -5.975 6.236 19.318 1.00 80.50 342 LEU A O 1
ATOM 2630 N N . GLU A 1 343 ? -6.136 7.928 20.740 1.00 75.69 343 GLU A N 1
ATOM 2631 C CA . GLU A 1 343 ? -5.122 7.416 21.678 1.00 75.69 343 GLU A CA 1
ATOM 2632 C C . GLU A 1 343 ? -5.435 6.034 22.274 1.00 75.69 343 GLU A C 1
ATOM 2634 O O . GLU A 1 343 ? -4.531 5.219 22.476 1.00 75.69 343 GLU A O 1
ATOM 2639 N N . THR A 1 344 ? -6.707 5.756 22.562 1.00 86.25 344 THR A N 1
ATOM 2640 C CA . THR A 1 344 ? -7.144 4.509 23.204 1.00 86.25 344 THR A CA 1
ATOM 2641 C C . THR A 1 344 ? -8.292 3.878 22.445 1.00 86.25 344 THR A C 1
ATOM 2643 O O . THR A 1 344 ? -9.216 4.573 22.030 1.00 86.25 344 THR A O 1
ATOM 2646 N N . HIS A 1 345 ? -8.267 2.553 22.314 1.00 91.94 345 HIS A N 1
ATOM 2647 C CA . HIS A 1 345 ? -9.379 1.835 21.707 1.00 91.94 345 HIS A CA 1
ATOM 2648 C C . HIS A 1 345 ? -10.621 1.935 22.599 1.00 91.94 345 HIS A C 1
ATOM 2650 O O . HIS A 1 345 ? -10.536 1.750 23.814 1.00 91.94 345 HIS A O 1
ATOM 2656 N N . SER A 1 346 ? -11.772 2.201 21.992 1.00 91.00 346 SER A N 1
ATOM 2657 C CA . SER A 1 346 ? -13.078 2.179 22.653 1.00 91.00 346 SER A CA 1
ATOM 2658 C C . SER A 1 346 ? -13.613 0.758 22.796 1.00 91.00 346 SER A C 1
ATOM 2660 O O . SER A 1 346 ? -14.337 0.454 23.742 1.00 91.00 346 SER A O 1
ATOM 2662 N N . GLN A 1 347 ? -13.218 -0.137 21.886 1.00 91.75 347 GLN A N 1
ATOM 2663 C CA . GLN A 1 347 ? -13.626 -1.533 21.917 1.00 91.75 347 GLN A CA 1
ATOM 2664 C C . GLN A 1 347 ? -12.565 -2.449 21.311 1.00 91.75 347 GLN A C 1
ATOM 2666 O O . GLN A 1 347 ? -11.843 -2.089 20.383 1.00 91.75 347 GLN A O 1
ATOM 2671 N N . ARG A 1 348 ? -12.511 -3.679 21.816 1.00 95.25 348 ARG A N 1
ATOM 2672 C CA . ARG A 1 348 ? -11.821 -4.807 21.191 1.00 95.25 348 ARG A CA 1
ATOM 2673 C C . ARG A 1 348 ? -12.843 -5.902 20.924 1.00 95.25 348 ARG A C 1
ATOM 2675 O O . ARG A 1 348 ? -13.606 -6.239 21.823 1.00 9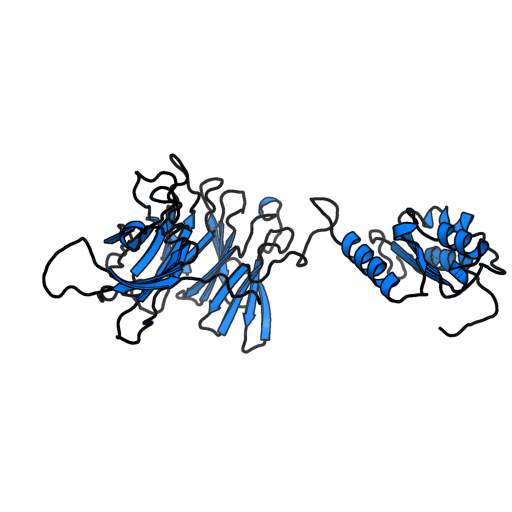5.25 348 ARG A O 1
ATOM 2682 N N . ILE A 1 349 ? -12.814 -6.480 19.729 1.00 95.12 349 ILE A N 1
ATOM 2683 C CA . ILE A 1 349 ? -13.721 -7.551 19.305 1.00 95.12 349 ILE A CA 1
ATOM 2684 C C . ILE A 1 349 ? -12.876 -8.782 18.958 1.00 95.12 349 ILE A C 1
ATOM 2686 O O . ILE A 1 349 ? -12.239 -8.816 17.901 1.00 95.12 349 ILE A O 1
ATOM 2690 N N . PRO A 1 350 ? -12.811 -9.787 19.845 1.00 96.06 350 PRO A N 1
ATOM 2691 C CA . PRO A 1 350 ? -12.060 -11.015 19.599 1.00 96.06 350 PRO A CA 1
ATOM 2692 C C . PRO A 1 350 ? -12.845 -11.942 18.669 1.00 96.06 350 PRO A C 1
ATOM 2694 O O . PRO A 1 350 ? -14.032 -12.180 18.886 1.00 96.06 350 PRO A O 1
ATOM 2697 N N . GLY A 1 351 ? -12.183 -12.566 17.693 1.00 94.19 35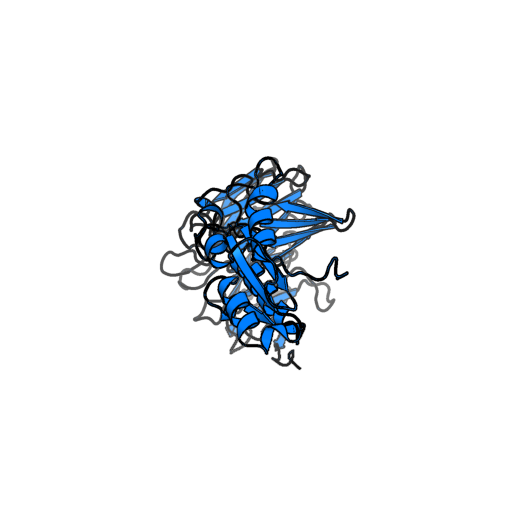1 GLY A N 1
ATOM 2698 C CA . GLY A 1 351 ? -12.842 -13.470 16.743 1.00 94.19 351 GLY A CA 1
ATOM 2699 C C . GLY A 1 351 ? -13.589 -14.627 17.423 1.00 94.19 351 GLY A C 1
ATOM 2700 O O . GLY A 1 351 ? -14.685 -14.987 17.004 1.00 94.19 351 GLY A O 1
ATOM 2701 N N . LYS A 1 352 ? -13.061 -15.150 18.541 1.00 93.12 352 LYS A N 1
ATOM 2702 C CA . LYS A 1 352 ? -13.713 -16.213 19.334 1.00 93.12 352 LYS A CA 1
ATOM 2703 C C . LYS A 1 352 ? -15.071 -15.812 19.917 1.00 93.12 352 LYS A C 1
ATOM 2705 O O . LYS A 1 352 ? -15.885 -16.697 20.162 1.00 93.12 352 LYS A O 1
ATOM 2710 N N . GLU A 1 353 ? -15.284 -14.521 20.176 1.00 91.31 353 GLU A N 1
ATOM 2711 C CA . GLU A 1 353 ? -16.538 -13.991 20.732 1.00 91.31 353 GLU A CA 1
ATOM 2712 C C . GLU A 1 353 ? -17.573 -13.746 19.633 1.00 91.31 353 GLU A C 1
ATOM 2714 O O . GLU A 1 353 ? -18.767 -13.853 19.891 1.00 91.31 353 GLU A O 1
ATOM 2719 N N . VAL A 1 354 ? -17.118 -13.503 18.400 1.00 89.62 354 VAL A N 1
ATOM 2720 C CA . VAL A 1 354 ? -17.982 -13.448 17.217 1.00 89.62 354 VAL A CA 1
ATOM 2721 C C . VAL A 1 354 ? -18.462 -14.852 16.855 1.00 89.62 354 VAL A C 1
ATOM 2723 O O . VAL A 1 354 ? -19.656 -15.132 16.832 1.00 89.62 354 VAL A O 1
ATOM 2726 N N . LYS A 1 355 ? -17.531 -15.768 16.565 1.00 87.94 355 LYS A N 1
ATOM 2727 C CA . LYS A 1 355 ? -17.860 -17.143 16.185 1.00 87.94 355 LYS A CA 1
ATOM 2728 C C . LYS A 1 355 ? -16.707 -18.081 16.514 1.00 87.94 355 LYS A C 1
ATOM 2730 O O . LYS A 1 355 ? -15.549 -17.828 16.186 1.00 87.94 355 LYS A O 1
ATOM 2735 N N . THR A 1 356 ? -17.030 -19.220 17.117 1.00 90.25 356 THR A N 1
ATOM 2736 C CA . THR A 1 356 ? -16.039 -20.264 17.382 1.00 90.25 356 THR A CA 1
ATOM 2737 C C . THR A 1 356 ? -15.454 -20.807 16.073 1.00 90.25 356 THR A C 1
ATOM 2739 O O . THR A 1 356 ? -16.170 -21.044 15.099 1.00 90.25 356 THR A O 1
ATOM 2742 N N . GLY A 1 357 ? -14.134 -21.002 16.047 1.00 90.69 357 GLY A N 1
ATOM 2743 C CA . GLY A 1 357 ? -13.414 -21.544 14.889 1.00 90.69 357 GLY A CA 1
ATOM 2744 C C . GLY A 1 357 ? -12.936 -20.517 13.858 1.00 90.69 357 GLY A C 1
ATOM 2745 O O . GLY A 1 357 ? -12.316 -20.928 12.880 1.00 90.69 357 GLY A O 1
ATOM 2746 N N . LEU A 1 358 ? -13.173 -19.214 14.059 1.00 92.81 358 LEU A N 1
ATOM 2747 C CA . LEU A 1 358 ? -12.517 -18.183 13.247 1.00 92.81 358 LEU A CA 1
ATOM 2748 C C . LEU A 1 358 ? -10.994 -18.215 13.446 1.00 92.81 358 LEU A C 1
ATOM 2750 O O . LEU A 1 358 ? -10.501 -18.478 14.542 1.00 92.81 358 LEU A O 1
ATOM 2754 N N . GLN A 1 359 ? -10.262 -17.933 12.371 1.00 96.88 359 GLN A N 1
ATOM 2755 C CA . GLN A 1 359 ? -8.803 -17.817 12.363 1.00 96.88 359 GLN A CA 1
ATOM 2756 C C . GLN A 1 359 ? -8.397 -16.578 11.578 1.00 96.88 359 GLN A C 1
ATOM 2758 O O . GLN A 1 359 ? -9.029 -16.247 10.574 1.00 96.88 359 GLN A O 1
ATOM 2763 N N . TYR A 1 360 ? -7.349 -15.888 12.013 1.00 97.88 360 TYR A N 1
ATOM 2764 C CA . TYR A 1 360 ? -6.875 -14.651 11.390 1.00 97.88 360 TYR A CA 1
ATOM 2765 C C . TYR A 1 360 ? -7.969 -13.585 11.249 1.00 97.88 360 TYR A C 1
ATOM 2767 O O . TYR A 1 360 ? -7.986 -12.823 10.284 1.00 97.88 360 TYR A O 1
ATOM 2775 N N . PHE A 1 361 ? -8.918 -13.549 12.190 1.00 98.12 361 PHE A N 1
ATOM 2776 C CA . PHE A 1 361 ? -9.959 -12.529 12.218 1.00 98.12 361 PHE A CA 1
ATOM 2777 C C . PHE A 1 361 ? -9.321 -11.141 12.362 1.00 98.12 361 PHE A C 1
ATOM 2779 O O . PHE A 1 361 ? -8.530 -10.914 13.276 1.00 98.12 361 PHE A O 1
ATOM 2786 N N . GLY A 1 362 ? -9.639 -10.230 11.443 1.00 97.88 362 GLY A N 1
ATOM 2787 C CA . GLY A 1 362 ? -8.997 -8.915 11.360 1.00 97.88 362 GLY A CA 1
ATOM 2788 C C . GLY A 1 362 ? -7.806 -8.850 10.401 1.00 97.88 362 GLY A C 1
ATOM 2789 O O . GLY A 1 362 ? -7.079 -7.865 10.422 1.00 97.88 362 GLY A O 1
ATOM 2790 N N . GLN A 1 363 ? -7.583 -9.864 9.554 1.00 98.06 363 GLN A N 1
ATOM 2791 C CA . GLN A 1 363 ? -6.531 -9.816 8.521 1.00 98.06 363 GLN A CA 1
ATOM 2792 C C . GLN A 1 363 ? -6.820 -8.816 7.390 1.00 98.06 363 GLN A C 1
ATOM 2794 O O . GLN A 1 363 ? -5.909 -8.424 6.672 1.00 98.06 363 GLN A O 1
ATOM 2799 N N . SER A 1 364 ? -8.084 -8.429 7.218 1.00 97.94 364 SER A N 1
ATOM 2800 C CA . SER A 1 364 ? -8.534 -7.378 6.308 1.00 97.94 364 SER A CA 1
ATOM 2801 C C . SER A 1 364 ? -9.785 -6.735 6.897 1.00 97.94 364 SER A C 1
ATOM 2803 O O . SER A 1 364 ? -10.588 -7.424 7.532 1.00 97.94 364 SER A O 1
ATOM 2805 N N . ILE A 1 365 ? -9.958 -5.431 6.704 1.00 97.25 365 ILE A N 1
ATOM 2806 C CA . ILE A 1 365 ? -11.119 -4.689 7.203 1.00 97.25 365 ILE A CA 1
ATOM 2807 C C . ILE A 1 365 ? -11.586 -3.742 6.099 1.00 97.25 365 ILE A C 1
ATOM 2809 O O . ILE A 1 365 ? -10.768 -3.064 5.487 1.00 97.25 365 ILE A O 1
ATOM 2813 N N . GLY A 1 366 ? -12.891 -3.705 5.846 1.00 92.94 366 GLY A N 1
ATOM 2814 C CA . GLY A 1 366 ? -13.539 -2.690 5.018 1.00 92.94 366 GLY A CA 1
ATOM 2815 C C . GLY A 1 366 ? -14.662 -2.036 5.812 1.00 92.94 366 GLY A C 1
ATOM 2816 O O . GLY A 1 366 ? -15.407 -2.742 6.487 1.00 92.94 366 GLY A O 1
ATOM 2817 N N . GLY A 1 367 ? -14.786 -0.713 5.760 1.00 83.38 367 GLY A N 1
ATOM 2818 C CA . GLY A 1 367 ? -15.806 0.029 6.506 1.00 83.38 367 GLY A CA 1
ATOM 2819 C C . GLY A 1 367 ? -16.493 1.105 5.672 1.00 83.38 367 GLY A C 1
ATOM 2820 O O . GLY A 1 367 ? -16.339 1.145 4.450 1.00 83.38 367 GLY A O 1
ATOM 2821 N N . ALA A 1 368 ? -17.239 1.977 6.358 1.00 78.00 368 ALA A N 1
ATOM 2822 C CA . ALA A 1 368 ? -17.925 3.135 5.780 1.00 78.00 368 ALA A CA 1
ATOM 2823 C C . ALA A 1 368 ? -18.958 2.792 4.686 1.00 78.00 368 ALA A C 1
ATOM 2825 O O . ALA A 1 368 ? -19.193 3.586 3.777 1.00 78.00 368 ALA A O 1
ATOM 2826 N N . THR A 1 369 ? -19.576 1.611 4.765 1.00 83.25 369 THR A N 1
ATOM 2827 C CA . THR A 1 369 ? -20.666 1.199 3.871 1.00 83.25 369 THR A CA 1
ATOM 2828 C C . THR A 1 369 ? -21.833 0.688 4.702 1.00 83.25 369 THR A C 1
ATOM 2830 O O . THR A 1 369 ? -21.629 -0.078 5.636 1.00 83.25 369 THR A O 1
ATOM 2833 N N . ASP A 1 370 ? -23.037 1.118 4.357 1.00 85.56 370 ASP A N 1
ATOM 2834 C CA . ASP A 1 370 ? -24.292 0.546 4.842 1.00 85.56 370 ASP A CA 1
ATOM 2835 C C . ASP A 1 370 ? -24.648 -0.619 3.909 1.00 85.56 370 ASP A C 1
ATOM 2837 O O . ASP A 1 370 ? -24.963 -0.404 2.736 1.00 85.56 370 ASP A O 1
ATOM 2841 N N . VAL A 1 371 ? -24.445 -1.855 4.370 1.00 83.75 371 VAL A N 1
ATOM 2842 C CA . VAL A 1 371 ? -24.527 -3.049 3.514 1.00 83.75 371 VAL A CA 1
ATOM 2843 C C . VAL A 1 371 ? -25.963 -3.547 3.392 1.00 83.75 371 VAL A C 1
ATOM 2845 O O . VAL A 1 371 ? -26.295 -4.176 2.384 1.00 83.75 371 VAL A O 1
ATOM 2848 N N . ASP A 1 372 ? -26.813 -3.296 4.387 1.00 80.50 372 ASP A N 1
ATOM 2849 C CA . ASP A 1 372 ? -28.214 -3.721 4.372 1.00 80.50 372 ASP A CA 1
ATOM 2850 C C . ASP A 1 372 ? -29.230 -2.584 4.212 1.00 80.50 372 ASP A C 1
ATOM 2852 O O . ASP A 1 372 ? -30.433 -2.840 4.280 1.00 80.50 372 ASP A O 1
ATOM 2856 N N . GLU A 1 373 ? -28.752 -1.376 3.918 1.00 85.50 373 GLU A N 1
ATOM 2857 C CA . GLU A 1 373 ? -29.555 -0.188 3.628 1.00 85.50 373 GLU A CA 1
ATOM 2858 C C . GLU A 1 373 ? -30.424 0.258 4.824 1.00 85.50 373 GLU A C 1
ATOM 2860 O O . GLU A 1 373 ? -31.531 0.780 4.642 1.00 85.50 373 GLU A O 1
ATOM 2865 N N . ASP A 1 374 ? -29.947 0.052 6.059 1.00 81.19 374 ASP A N 1
ATOM 2866 C CA . ASP A 1 374 ? -30.667 0.418 7.289 1.00 81.19 374 ASP A CA 1
ATOM 2867 C C . ASP A 1 374 ? -30.345 1.835 7.808 1.00 81.19 374 ASP A C 1
ATOM 2869 O O . ASP A 1 374 ? -30.974 2.330 8.753 1.00 81.19 374 ASP A O 1
ATOM 2873 N N . GLY A 1 375 ? -29.417 2.529 7.150 1.00 81.56 375 GLY A N 1
ATOM 2874 C CA . GLY A 1 375 ? -28.954 3.868 7.490 1.00 81.56 375 GLY A CA 1
ATOM 2875 C C . GLY A 1 375 ? -27.856 3.905 8.558 1.00 81.56 375 GLY A C 1
ATOM 2876 O O . GLY A 1 375 ? -27.515 5.001 9.027 1.00 81.56 375 GLY A O 1
ATOM 2877 N N . LEU A 1 376 ? -27.316 2.756 8.972 1.00 81.81 376 LEU A N 1
ATOM 2878 C CA . LEU A 1 376 ? -26.157 2.630 9.853 1.00 81.81 376 LEU A CA 1
ATOM 2879 C C . LEU A 1 376 ? -24.941 2.129 9.072 1.00 81.81 376 LEU A C 1
ATOM 2881 O O . LEU A 1 376 ? -25.044 1.457 8.055 1.00 81.81 376 LEU A O 1
ATOM 2885 N N . ILE A 1 377 ? -23.752 2.499 9.543 1.00 85.19 377 ILE A N 1
ATOM 2886 C CA . ILE A 1 377 ? -22.514 2.034 8.925 1.00 85.19 377 ILE A CA 1
ATOM 2887 C C . ILE A 1 377 ? -22.204 0.623 9.431 1.00 85.19 377 ILE A C 1
ATOM 2889 O O . ILE A 1 377 ? -22.145 0.388 10.642 1.00 85.19 377 ILE A O 1
ATOM 2893 N N . ASP A 1 378 ? -21.925 -0.285 8.500 1.00 86.81 378 ASP A N 1
ATOM 2894 C CA . ASP A 1 378 ? -21.422 -1.620 8.784 1.00 86.81 378 ASP A CA 1
ATOM 2895 C C . ASP A 1 378 ? -19.900 -1.704 8.586 1.00 86.81 378 ASP A C 1
ATOM 2897 O O . ASP A 1 378 ? -19.275 -0.976 7.805 1.00 86.81 378 ASP A O 1
ATOM 2901 N N . ILE A 1 379 ? -19.292 -2.661 9.287 1.00 92.06 379 ILE A N 1
ATOM 2902 C CA . ILE A 1 379 ? -17.879 -3.015 9.160 1.00 92.06 379 ILE A CA 1
ATOM 2903 C C . ILE A 1 379 ? -17.780 -4.460 8.684 1.00 92.06 379 ILE A C 1
ATOM 2905 O O . ILE A 1 379 ? -18.333 -5.379 9.285 1.00 92.06 379 ILE A O 1
ATOM 2909 N N . THR A 1 380 ? -17.013 -4.685 7.627 1.00 93.56 380 THR A N 1
ATOM 2910 C CA . THR A 1 380 ? -16.681 -6.015 7.117 1.00 93.56 380 THR A CA 1
ATOM 2911 C C . THR A 1 380 ? -15.281 -6.418 7.568 1.00 93.56 380 THR A C 1
ATOM 2913 O O . THR A 1 380 ? -14.329 -5.645 7.470 1.00 93.56 380 THR A O 1
ATOM 2916 N N . VAL A 1 381 ? -15.138 -7.638 8.080 1.00 96.31 381 VAL A N 1
ATOM 2917 C CA . VAL A 1 381 ? -13.890 -8.145 8.654 1.00 96.31 381 VAL A CA 1
ATOM 2918 C C . VAL A 1 381 ? -13.559 -9.503 8.052 1.00 96.31 381 VAL A C 1
ATOM 2920 O O . VAL A 1 381 ? -14.336 -10.455 8.144 1.00 96.31 381 VAL A O 1
ATOM 2923 N N . GLY A 1 382 ? -12.382 -9.603 7.445 1.00 96.69 382 GLY A N 1
ATOM 2924 C CA . GLY A 1 382 ? -11.866 -10.842 6.886 1.00 96.69 382 GLY A CA 1
ATOM 2925 C C . GLY A 1 382 ? -11.329 -11.789 7.956 1.00 96.69 382 GLY A C 1
ATOM 2926 O O . GLY A 1 382 ? -10.717 -11.381 8.945 1.00 96.69 382 GLY A O 1
ATOM 2927 N N . SER A 1 383 ? -11.527 -13.079 7.711 1.00 95.75 383 SER A N 1
ATOM 2928 C CA . SER A 1 383 ? -10.979 -14.209 8.460 1.00 95.75 383 SER A CA 1
ATOM 2929 C C . SER A 1 383 ? -10.640 -15.333 7.472 1.00 95.75 383 SER A C 1
ATOM 2931 O O . SER A 1 383 ? -11.043 -15.305 6.306 1.00 95.75 383 SER A O 1
ATOM 2933 N N . CYS A 1 384 ? -9.861 -16.327 7.888 1.00 94.50 384 CYS A N 1
ATOM 2934 C CA . CYS A 1 384 ? -9.546 -17.474 7.048 1.00 94.50 384 CYS A CA 1
ATOM 2935 C C . CYS A 1 384 ? -10.833 -18.231 6.671 1.00 94.50 384 CYS A C 1
ATOM 2937 O O . CYS A 1 384 ? -11.470 -18.855 7.517 1.00 94.50 384 CYS A O 1
ATOM 2939 N N . GLY A 1 385 ? -11.219 -18.167 5.393 1.00 88.81 385 GLY A N 1
ATOM 2940 C CA . GLY A 1 385 ? -12.403 -18.854 4.865 1.00 88.81 385 GLY A CA 1
ATOM 2941 C C . GLY A 1 385 ? -13.751 -18.212 5.216 1.00 88.81 385 GLY A C 1
ATOM 2942 O O . GLY A 1 385 ? -14.787 -18.820 4.949 1.00 88.81 385 GLY A O 1
ATOM 2943 N N . ALA A 1 386 ? -13.769 -17.008 5.794 1.00 90.12 386 ALA A N 1
ATOM 2944 C CA . ALA A 1 386 ? -15.006 -16.315 6.143 1.00 90.12 386 ALA A CA 1
ATOM 2945 C C . ALA A 1 386 ? -14.861 -14.789 6.083 1.00 90.12 386 ALA A C 1
ATOM 2947 O O . ALA A 1 386 ? -13.790 -14.243 6.348 1.00 90.12 386 ALA A O 1
ATOM 2948 N N . VAL A 1 387 ? -15.972 -14.107 5.809 1.00 92.69 387 VAL A N 1
ATOM 2949 C CA . VAL A 1 387 ? -16.120 -12.659 6.014 1.00 92.69 387 VAL A CA 1
ATOM 2950 C C . VAL A 1 387 ? -17.228 -12.430 7.035 1.00 92.69 387 VAL A C 1
ATOM 2952 O O . VAL A 1 387 ? -18.293 -13.048 6.961 1.00 92.69 387 VAL A O 1
ATOM 2955 N N . VAL A 1 388 ? -16.965 -11.568 8.011 1.00 90.81 388 VAL A N 1
ATOM 2956 C CA . VAL A 1 388 ? -17.906 -11.188 9.066 1.00 90.81 388 VAL A CA 1
ATOM 2957 C C . VAL A 1 388 ? -18.395 -9.775 8.801 1.00 90.81 388 VAL A C 1
ATOM 2959 O O . VAL A 1 388 ? -17.575 -8.894 8.566 1.00 90.81 388 VAL A O 1
ATOM 2962 N N . VAL A 1 389 ? -19.704 -9.554 8.882 1.00 90.25 389 VAL A N 1
ATOM 2963 C CA . VAL A 1 389 ? -20.295 -8.211 8.856 1.00 90.25 389 VAL A CA 1
ATOM 2964 C C . VAL A 1 389 ? -20.759 -7.855 10.267 1.00 90.25 389 VAL A C 1
ATOM 2966 O O . VAL A 1 389 ? -21.535 -8.596 10.882 1.00 90.25 389 VAL A O 1
ATOM 2969 N N . LEU A 1 390 ? -20.234 -6.754 10.792 1.00 87.38 390 LEU A N 1
ATOM 2970 C CA . LEU A 1 390 ? -20.524 -6.212 12.111 1.00 87.38 390 LEU A CA 1
ATOM 2971 C C . LEU A 1 390 ? -21.308 -4.912 11.955 1.00 87.38 390 LEU A C 1
ATOM 2973 O O . LEU A 1 390 ? -20.847 -4.002 11.271 1.00 87.38 390 LEU A O 1
ATOM 2977 N N . ARG A 1 391 ? -22.441 -4.819 12.650 1.00 79.81 391 ARG A N 1
ATOM 2978 C CA . ARG A 1 391 ? -23.254 -3.604 12.716 1.00 79.81 391 ARG A CA 1
ATOM 2979 C C . ARG A 1 391 ? -23.063 -2.891 14.042 1.00 79.81 391 ARG A C 1
ATOM 2981 O O . ARG A 1 391 ? -23.127 -3.544 15.088 1.00 79.81 391 ARG A O 1
ATOM 2988 N N . TYR A 1 392 ? -22.916 -1.570 13.997 1.00 73.44 392 TYR A N 1
ATOM 2989 C CA . TYR A 1 392 ? -23.013 -0.732 15.188 1.00 73.44 392 TYR A CA 1
ATOM 2990 C C . TYR A 1 392 ? -24.469 -0.627 15.661 1.00 73.44 392 TYR A C 1
ATOM 2992 O O . TYR A 1 392 ? -25.346 -0.262 14.883 1.00 73.44 392 TYR A O 1
ATOM 3000 N N . ILE A 1 393 ? -24.740 -0.918 16.935 1.00 65.75 393 ILE A N 1
ATOM 3001 C CA . ILE A 1 393 ? -26.064 -0.688 17.532 1.00 65.75 393 ILE A CA 1
ATOM 3002 C C . ILE A 1 393 ? -25.928 0.365 18.625 1.00 65.75 393 ILE A C 1
ATOM 3004 O O . ILE A 1 393 ? -25.227 0.134 19.608 1.00 65.75 393 ILE A O 1
ATOM 3008 N N . ASP A 1 394 ? -26.632 1.489 18.468 1.00 56.84 394 ASP A N 1
ATOM 3009 C CA . ASP A 1 394 ? -26.792 2.491 19.524 1.00 56.84 394 ASP A CA 1
ATOM 3010 C C . ASP A 1 394 ? -27.670 1.903 20.645 1.00 56.84 394 ASP A C 1
ATOM 3012 O O . ASP A 1 394 ? -28.849 1.602 20.414 1.00 56.84 394 ASP A O 1
ATOM 3016 N N . PRO A 1 395 ? -27.133 1.658 21.853 1.00 51.50 395 PRO A N 1
ATOM 3017 C CA . PRO A 1 395 ? -27.935 1.159 22.947 1.00 51.50 395 PRO A CA 1
ATOM 3018 C C . PRO A 1 395 ? -28.697 2.333 23.563 1.00 51.50 395 PRO A C 1
ATOM 3020 O O . PRO A 1 395 ? -28.180 3.022 24.444 1.00 51.50 395 PRO A O 1
ATOM 3023 N N . GLU A 1 396 ? -29.958 2.530 23.174 1.00 42.59 396 GLU A N 1
ATOM 3024 C CA . GLU A 1 396 ? -30.870 3.403 23.918 1.00 42.59 396 GLU A CA 1
ATOM 3025 C C . GLU A 1 396 ? -31.035 2.889 25.371 1.00 42.59 396 GLU A C 1
ATOM 3027 O O . GLU A 1 396 ? -31.914 2.091 25.695 1.00 42.59 396 GLU A O 1
ATOM 3032 N N . GLY A 1 397 ? -30.181 3.370 26.283 1.00 41.19 397 GLY A N 1
ATOM 3033 C CA . GLY A 1 397 ? -30.529 3.566 27.692 1.00 41.19 397 GLY A CA 1
ATOM 3034 C C . GLY A 1 397 ? -29.909 2.664 28.765 1.00 41.19 397 GLY A C 1
ATOM 3035 O O . GLY A 1 397 ? -30.252 2.862 29.932 1.00 41.19 397 GLY A O 1
ATOM 3036 N N . GLN A 1 398 ? -28.995 1.729 28.475 1.00 29.89 398 GLN A N 1
ATOM 3037 C CA . GLN A 1 398 ? -28.216 1.062 29.536 1.00 29.89 398 GLN A CA 1
ATOM 3038 C C . GLN A 1 398 ? -26.750 0.837 29.158 1.00 29.89 398 GLN A C 1
ATOM 3040 O O . GLN A 1 398 ? -26.423 0.055 28.271 1.00 29.89 398 GLN A O 1
ATOM 3045 N N . LEU A 1 399 ? -25.871 1.493 29.925 1.00 33.72 399 LEU A N 1
ATOM 3046 C CA . LEU A 1 399 ? -24.442 1.213 30.038 1.00 33.72 399 LEU A CA 1
ATOM 3047 C C . LEU A 1 399 ? -24.208 -0.280 30.310 1.00 33.72 399 LEU A C 1
ATOM 3049 O O . LEU A 1 399 ? -24.205 -0.734 31.453 1.00 33.72 399 LEU A O 1
ATOM 3053 N N . SER A 1 400 ? -23.944 -1.030 29.251 1.00 28.94 400 SER A N 1
ATOM 3054 C CA . SER A 1 400 ? -23.133 -2.235 29.312 1.00 28.94 400 SER A CA 1
ATOM 3055 C C . SER A 1 400 ? -21.976 -2.014 28.351 1.00 28.94 400 SER A C 1
ATOM 3057 O O . SER A 1 400 ? -22.134 -2.154 27.142 1.00 28.94 400 SER A O 1
ATOM 3059 N N . MET A 1 401 ? -20.813 -1.633 28.887 1.00 35.34 401 MET A N 1
ATOM 3060 C CA . MET A 1 401 ? -19.575 -1.347 28.140 1.00 35.34 401 MET A CA 1
ATOM 3061 C C . MET A 1 401 ? -18.980 -2.564 27.399 1.00 35.34 401 MET A C 1
ATOM 3063 O O . MET A 1 401 ? -17.794 -2.577 27.088 1.00 35.34 401 MET A O 1
ATOM 3067 N N . ASN A 1 402 ? -19.772 -3.605 27.135 1.00 33.34 402 ASN A N 1
ATOM 3068 C CA . ASN A 1 402 ? -19.264 -4.893 26.686 1.00 33.34 402 ASN A CA 1
ATOM 3069 C C . ASN A 1 402 ? -19.729 -5.326 25.290 1.00 33.34 402 ASN A C 1
ATOM 3071 O O . ASN A 1 402 ? -19.123 -6.255 24.786 1.00 33.34 402 ASN A O 1
ATOM 3075 N N . ASN A 1 403 ? -20.722 -4.701 24.637 1.00 39.53 403 ASN A N 1
ATOM 3076 C CA . ASN A 1 403 ? -21.198 -5.156 23.315 1.00 39.53 403 ASN A CA 1
ATOM 3077 C C . ASN A 1 403 ? -21.748 -3.999 22.453 1.00 39.53 403 ASN A C 1
ATOM 3079 O O . ASN A 1 403 ? -22.953 -3.770 22.442 1.00 39.53 403 ASN A O 1
ATOM 3083 N N . LEU A 1 404 ? -20.880 -3.282 21.726 1.00 49.56 404 LEU A N 1
ATOM 3084 C CA . LEU A 1 404 ? -21.279 -2.225 20.769 1.00 49.56 404 LEU A CA 1
ATOM 3085 C C . LEU A 1 404 ? -21.574 -2.744 19.347 1.00 49.56 404 LEU A C 1
ATOM 3087 O O . LEU A 1 404 ? -22.077 -1.998 18.513 1.00 49.56 404 LEU A O 1
ATOM 3091 N N . PHE A 1 405 ? -21.312 -4.026 19.073 1.00 50.72 405 PHE A N 1
ATOM 3092 C CA . PHE A 1 405 ? -21.639 -4.653 17.792 1.00 50.72 405 PHE A CA 1
ATOM 3093 C C . PHE A 1 405 ? -22.452 -5.917 18.012 1.00 50.72 405 PHE A C 1
ATOM 3095 O O . PHE A 1 405 ? -22.138 -6.721 18.892 1.00 50.72 405 PHE A O 1
ATOM 3102 N N . THR A 1 406 ? -23.461 -6.121 17.168 1.00 46.84 406 THR A N 1
ATOM 3103 C CA . THR A 1 406 ? -24.079 -7.440 17.008 1.00 46.84 406 THR A CA 1
ATOM 3104 C C . THR A 1 406 ? -23.721 -7.978 15.631 1.00 46.84 406 THR A C 1
ATOM 3106 O O . THR A 1 406 ? -23.620 -7.230 14.656 1.00 46.84 406 THR A O 1
ATOM 3109 N N . GLN A 1 407 ? -23.435 -9.276 15.571 1.00 53.50 407 GLN A N 1
ATOM 3110 C CA . GLN A 1 407 ? -23.103 -9.954 14.328 1.00 53.50 407 GLN A CA 1
ATOM 3111 C C . GLN A 1 407 ? -24.333 -9.967 13.425 1.00 53.50 407 GLN A C 1
ATOM 3113 O O . GLN A 1 407 ? -25.368 -10.509 13.813 1.00 53.50 407 GLN A O 1
ATOM 3118 N N . LEU A 1 408 ? -24.188 -9.446 12.209 1.00 51.94 408 LEU A N 1
ATOM 3119 C CA . LEU A 1 408 ? -25.264 -9.493 11.233 1.00 51.94 408 LEU A CA 1
ATOM 3120 C C . LEU A 1 408 ? -25.234 -10.827 10.474 1.00 51.94 408 LEU A C 1
ATOM 3122 O O . LEU A 1 408 ? -26.169 -11.618 10.561 1.00 51.94 408 LEU A O 1
ATOM 3126 N N . TYR A 1 409 ? -24.109 -11.141 9.820 1.00 60.28 409 TYR A N 1
ATOM 3127 C CA . TYR A 1 409 ? -23.909 -12.402 9.096 1.00 60.28 409 TYR A CA 1
ATOM 3128 C C . TYR A 1 409 ? -22.433 -12.829 9.100 1.00 60.28 409 TYR A C 1
ATOM 3130 O O . TYR A 1 409 ? -21.521 -12.003 9.147 1.00 60.28 409 TYR A O 1
ATOM 3138 N N . VAL A 1 410 ? -22.192 -14.143 9.027 1.00 58.72 410 VAL A N 1
ATOM 3139 C CA . VAL A 1 410 ? -20.884 -14.715 8.666 1.00 58.72 410 VAL A CA 1
ATOM 3140 C C . VAL A 1 410 ? -21.066 -15.416 7.334 1.00 58.72 410 VAL A C 1
ATOM 3142 O O . VAL A 1 410 ? -21.753 -16.437 7.270 1.00 58.72 410 VAL A O 1
ATOM 3145 N N . LEU A 1 411 ? -20.458 -14.865 6.289 1.00 62.97 411 LEU A N 1
ATOM 3146 C CA . LEU A 1 411 ? -20.494 -15.434 4.950 1.00 62.97 411 LEU A CA 1
ATOM 3147 C C . LEU A 1 411 ? -19.345 -16.445 4.822 1.00 62.97 411 LEU A C 1
ATOM 3149 O O . LEU A 1 411 ? -18.178 -16.042 4.889 1.00 62.97 411 LEU A O 1
ATOM 3153 N N . PRO A 1 412 ? -19.629 -17.755 4.690 1.00 60.72 412 PRO A N 1
ATOM 3154 C CA . PRO A 1 412 ? -18.592 -18.724 4.374 1.00 60.72 412 PRO A CA 1
ATOM 3155 C C . PRO A 1 412 ? -18.090 -18.470 2.950 1.00 60.72 412 PRO A C 1
ATOM 3157 O O . PRO A 1 412 ? -18.881 -18.324 2.019 1.00 60.72 412 PRO A O 1
ATOM 3160 N N . LEU A 1 413 ? -16.772 -18.440 2.771 1.00 62.81 413 LEU A N 1
ATOM 3161 C CA . LEU A 1 413 ? -16.169 -18.472 1.443 1.00 62.81 413 LEU A CA 1
ATOM 3162 C C . LEU A 1 413 ? -16.068 -19.943 1.030 1.00 62.81 413 LEU A C 1
ATOM 3164 O O . LEU A 1 413 ? -15.069 -20.610 1.307 1.00 62.81 413 LEU A O 1
ATOM 3168 N N . ASP A 1 414 ? -17.132 -20.476 0.428 1.00 46.09 414 ASP A N 1
ATOM 3169 C CA . ASP A 1 414 ? -17.091 -21.820 -0.146 1.00 46.09 414 ASP A CA 1
ATOM 3170 C C . ASP A 1 414 ? -15.989 -21.894 -1.216 1.00 46.09 414 ASP A C 1
ATOM 3172 O O . ASP A 1 414 ? -15.869 -21.038 -2.093 1.00 46.09 414 ASP A O 1
ATOM 3176 N N . ARG A 1 415 ? -15.163 -22.946 -1.156 1.00 46.03 415 ARG A N 1
ATOM 3177 C CA . ARG A 1 415 ? -14.022 -23.187 -2.065 1.00 46.03 415 ARG A CA 1
ATOM 3178 C C . ARG A 1 415 ? -14.428 -23.548 -3.508 1.00 46.03 415 ARG A C 1
ATOM 3180 O O . ARG A 1 415 ? -13.621 -24.110 -4.243 1.00 46.03 415 ARG A O 1
ATOM 3187 N N . THR A 1 416 ? -15.656 -23.267 -3.933 1.00 38.78 416 THR A N 1
ATOM 3188 C CA . THR A 1 416 ? -16.228 -23.704 -5.220 1.00 38.78 416 THR A CA 1
ATOM 3189 C C . THR A 1 416 ? -16.195 -22.639 -6.319 1.00 38.78 416 THR A C 1
ATOM 3191 O O . THR A 1 416 ? -16.950 -22.728 -7.279 1.00 38.78 416 THR A O 1
ATOM 3194 N N . LEU A 1 417 ? -15.265 -21.681 -6.258 1.00 35.22 417 LEU A N 1
ATOM 3195 C CA . LEU A 1 417 ? -14.917 -20.805 -7.393 1.00 35.22 417 LEU A CA 1
ATOM 3196 C C . LEU A 1 417 ? -13.771 -21.376 -8.254 1.00 35.22 417 LEU A C 1
ATOM 3198 O O . LEU A 1 417 ? -12.936 -20.638 -8.759 1.00 35.22 417 LEU A O 1
ATOM 3202 N N . ASN A 1 418 ? -13.733 -22.701 -8.411 1.00 33.19 418 ASN A N 1
ATOM 3203 C CA . ASN A 1 418 ? -12.913 -23.405 -9.399 1.00 33.19 418 ASN A CA 1
ATOM 3204 C C . ASN A 1 418 ? -13.740 -24.558 -9.991 1.00 33.19 418 ASN A C 1
ATOM 3206 O O . ASN A 1 418 ? -13.596 -25.705 -9.562 1.00 33.19 418 ASN A O 1
ATOM 3210 N N . GLN A 1 419 ? -14.620 -24.248 -10.945 1.00 32.91 419 GLN A N 1
ATOM 3211 C CA . GLN A 1 419 ? -15.039 -25.169 -12.007 1.00 32.91 419 GLN A CA 1
ATOM 3212 C C . GLN A 1 419 ? -15.175 -24.412 -13.318 1.00 32.91 419 GLN A C 1
ATOM 3214 O O . GLN A 1 419 ? -15.758 -23.305 -13.286 1.00 32.91 419 GLN A O 1
#

Sequence (419 aa):
MRQLGNVTKTASAIQHALDHIFNEEKGSKANAKKFIVVVTDGEIYRDPLDISDVVNSLKMNNVERFAIGVGDATKKPKPVEELKLIASDPDDKHLFSVDNYAALDGLLENLEKNIVGIEGTQGAFEMQLAQAGFSAQYTQDGNILIGAVGAYDWAGGVIMYNETSQKVQFLNESKPSEDTTYGYLGYSVTTVKGASGDMYIAGAPRYNQTGQVLVFEAGASNTIKHRLKGKQLGSYFGSELCALDLNRDGATDYLLVGAPFYHKQGEEGIVYVYHLNEKNYFEEKGNLSGLLRFTRARFGFAIANIGDINKDGYNDIAIGAPLEEDGTGSIYIFNGNKDNGLETHSQRIPGKEVKTGLQYFGQSIGGATDVDEDGLIDITVGSCGAVVVLRYIDPEGQLSMNNLFTQLYVLPLDRTLNQ

Organism: Callorhinchus milii (NCBI:txid7868)

pLDDT: mean 84.25, std 15.83, range [28.94, 98.81]

Radius of gyration: 30.72 Å; chains: 1; bounding box: 69×60×87 Å

Secondary structure (DSSP, 8-state):
----SS-B-HHHHHHHIIIIIS-GGGT--TTS-EEEEEEESS--BS-SS-HHHHHTSGGGTTEEEEEEE-GGGGTSHHHHHHHHHHSPSSHHHHEEETTSTTHHHHHHHHHHHTTS--SSSS---SSTT--EEEEEEE-TTSEEEEEETTHHHHTB-EEEEETTTTEEEEE--SS--TTTTT--BTSEEEEEEETTEEEEEEEETTGGGT-EEEEEESSSS--EEEEEE--STT--TTSSEEEE-SSSSSS--EEEEEETT--SSS---EEEEEEEPTTS-EEEEEEE---TT-TT--TTSSEEEEE-SS-SSS-EEEEEETTHHHHT-EEEEE---TT----S-SEEEEHHHH-TT--STTSSEEEEE-SSSSSS-EEEEEETTEEEEEEE---SS---TT-SEEEEEEEE--S----